Protein AF-A0A350BXR5-F1 (afdb_monomer_lite)

Radius of gyration: 38.05 Å; chains: 1; bounding box: 112×94×123 Å

Secondary structure (DSSP, 8-state):
------------------------------------------PPPSEEEEEEETT-TTEEEEEGGG--STTPBEEEEE----GGGEEEEEE-STT-EEEEETTT--EEEEGGG--STTEEEEEE-----GGGEEEEEE-SSTT-EEEEESSSS-EEEEGGG--STTEEEEEE----SGGG-EEEEE------------S-----PPSEEEEEEETT-TT-EEEEGGG--STTEEEEEE-SS--TTTEEEEEE-SSSEEEEEETTT-PEEEEGGG--STTEEEEEE---S-GGG-EEE-PPPTTS-B-EEESS-TTEEEEEGGG--STT-BEEEEE---SGGG-EEEEEEPPP----PPSEEEEEEESS-TTEEEE-GGG--STT-B-EEEE----GGG-EEEEE-STT-EEEEETTT--EEEEGGG--STTEEEEEE-----GGGEEEEEEETTEEEEEETTT--EEEEGGG--STTEEEEEE----SGGG-EEEEEE----PPP---EEEE-TTT--EEEE----S--TTT-SPPPHHHHHHHHHHHHH-S-HHHHHHHHHHHHHHHHHHHHHHHHTT----S-SSGGG----SSS-TT-TTSHHHHHHHHHHHT-GGGGHHHHHHHHHHHTTPPEEPSS-EEEE---STT---EEEE-TT-EE-GGG--S-----HHHHHHHHHH---PPP-----S-S-----TT--PPP-S---

Foldseek 3Di:
DDDDDDDDDDDDDDDDDDDDDDDDDDDDDDDPPPPPDPDPDPADAWAKWFKAFLLDLQWTWFFVVLDQDAFGFIAIAGDDVPLRRIWGWDDPPPQKIFTARRSNRWTFFFPPLDQDFPTFTHTHHDDVDQRRMWGWADAPPPQWTFTHGSSYQWTWFFPVSDPDGGTTIHTHHDPSDSRRTIHIFHPDDDDDDDDDDDDFDADPDDFAKWWKAFLLDNQWTWFQPPLDLDFQGAIAIAGDDDAQRRMWGWDDSRPQKIWTARWSNLWTFFFDVNDQDAQGTTHTHHDDPDQRRIWGWGDADPVQKIFTARSVDRQKTFFFVVSDNDHRGTTGIHGPPPDSRGIIHIGGDHRDWNLDDDFAKWWWAFLLDRQWTWFQAPLDLDAFRAIFIAGDPPAQRRMWGWADPDPSKTATARRSNRWTFFFVVLDQDWFRTTGTHHDPVDQRRIWHWTGTSQKTWTATRSHRFTWFFPVSDPDHRGGIHTHHDPPDSRRITGIDGDHHPPDDDFDFDFDADPVPRDTDTQTQDFDDDPLQRHGQDLLLQQLLVLCLPVNCPFQQSSLLVLLAVVVLLCVLLVCVVVVHDRLDHNDSSRPDDDPPDDDSPPPDSSVVSSNCSRVVVCPSSVSSSNSSVCNVVFHKDQAQAWDWFFADDDDPDTDTDIDGGRDTGTSNRHDDDADDHVVNVVVVVPPPDDDDDDDDPDDDDDDPPPRRYDDDDDDDDD

pLDDT: mean 74.44, std 23.89, range [22.97, 98.81]

Sequence (718 aa):
MRRKGAMNKKVISYLLSIVLSISCMLQAGAVSVFAAAGPVVSTLATGDYYIYSGVGSDKVLDIYGSAKTNGANVIINKYTASPSQIFHVTNLGNGSYSIKNKNSGLMLDVYAASVASGTNVWQYNSNNSNAQKWSILSSKRSGYYTIKSALSANVLDVYGASNVAGSNVWVYSSNNTSAQQWKFVKATASTSSTQATTTNKKATFATGYYMIQSKVSASRYMEVANESLANNANIQLGPTGQTASRIFYVINYGNGNYTIENALSGKRVVLAGDRTDNSTNIQQYSIKNSTAQKWYISTPRTDGYYTISSALDHKKVIDVAGGNSAVGTNIALYSLNRTNAQYWKFIKVSKPNVTSLKNGIYILRTCVTPTFVVSVPSKSTANSANVALYRNSGNNFQKWQITSVGNGYFKITNVGSQKVLHVKGGGKANGTNVMQYNWINSNAEKWKISGDRGVYTFTNAANGLVLDVAGGSAANNANIQMYTSNGTKAQKFRLEATTATVAAARTSTIVKDPATGKSFTVEKQYLTDPVVGRDVTEEDFLTAVLYTEAGDQGMSGMMMVGYVIENRLAEGIAAARSGNYIEYPGTLDIMIYETTQWEVARNGSLTNVLKDIVAGHADYLSNARSAAKKVLAKQSITLEAPATVYTGVGGGVSTTSTKNSGSVITASAFKYNSFMTPNAWNRFATDGRHYKFASGYGAGKNTFLYRGHVFFLDKEVW

Structure (mmCIF, N/CA/C/O backbone):
data_AF-A0A350BXR5-F1
#
_entry.id   AF-A0A350BXR5-F1
#
loop_
_atom_site.group_PDB
_atom_site.id
_atom_site.type_symbol
_atom_site.label_atom_id
_atom_site.label_alt_id
_atom_site.label_comp_id
_atom_site.label_asym_id
_atom_site.label_entity_id
_atom_site.label_seq_id
_atom_site.pdbx_PDB_ins_code
_atom_site.Cartn_x
_atom_site.Cartn_y
_atom_site.Cartn_z
_atom_site.occupancy
_atom_site.B_iso_or_equiv
_atom_site.auth_seq_id
_atom_site.auth_comp_id
_atom_site.auth_asym_id
_atom_site.auth_atom_id
_atom_site.pdbx_PDB_model_num
ATOM 1 N N . MET A 1 1 ? 22.441 -61.318 91.896 1.00 36.59 1 MET A N 1
ATOM 2 C CA . MET A 1 1 ? 23.079 -61.464 90.561 1.00 36.59 1 MET A CA 1
ATOM 3 C C . MET A 1 1 ? 22.236 -60.706 89.531 1.00 36.59 1 MET A C 1
ATOM 5 O O . MET A 1 1 ? 21.058 -60.528 89.782 1.00 36.59 1 MET A O 1
ATOM 9 N N . ARG A 1 2 ? 22.866 -60.008 88.571 1.00 38.81 2 ARG A N 1
ATOM 10 C CA . ARG A 1 2 ? 22.751 -60.171 87.093 1.00 38.81 2 ARG A CA 1
ATOM 11 C C . ARG A 1 2 ? 21.329 -60.180 86.474 1.00 38.81 2 ARG A C 1
ATOM 13 O O . ARG A 1 2 ? 20.524 -60.996 86.877 1.00 38.81 2 ARG A O 1
ATOM 20 N N . ARG A 1 3 ? 21.036 -59.410 85.406 1.00 42.00 3 ARG A N 1
ATOM 21 C CA . ARG A 1 3 ? 21.710 -58.205 84.842 1.00 42.00 3 ARG A CA 1
ATOM 22 C C . ARG A 1 3 ? 20.779 -57.482 83.831 1.00 42.00 3 ARG A C 1
ATOM 24 O O . ARG A 1 3 ? 20.239 -58.147 82.967 1.00 42.00 3 ARG A O 1
ATOM 31 N N . LYS A 1 4 ? 20.679 -56.146 83.971 1.00 45.06 4 LYS A N 1
ATOM 32 C CA . LYS A 1 4 ? 20.687 -55.033 82.970 1.00 45.06 4 LYS A CA 1
ATOM 33 C C . LYS A 1 4 ? 20.163 -55.279 81.530 1.00 45.06 4 LYS A C 1
ATOM 35 O O . LYS A 1 4 ? 20.528 -56.273 80.928 1.00 45.06 4 LYS A O 1
ATOM 40 N N . GLY A 1 5 ? 19.490 -54.330 80.858 1.00 41.00 5 GLY A N 1
ATOM 41 C CA . GLY A 1 5 ? 19.162 -52.913 81.163 1.00 41.00 5 GLY A CA 1
ATOM 42 C C . GLY A 1 5 ? 19.254 -52.028 79.888 1.00 41.00 5 GLY A C 1
ATOM 43 O O . GLY A 1 5 ? 19.753 -52.516 78.885 1.00 41.00 5 GLY A O 1
ATOM 44 N N . ALA A 1 6 ? 18.859 -50.745 79.837 1.00 43.34 6 ALA A N 1
ATOM 45 C CA . ALA A 1 6 ? 18.156 -49.875 80.797 1.00 43.34 6 ALA A CA 1
ATOM 46 C C . ALA A 1 6 ? 17.637 -48.568 80.115 1.00 43.34 6 ALA A C 1
ATOM 48 O O . ALA A 1 6 ? 18.220 -48.164 79.121 1.00 43.34 6 ALA A O 1
ATOM 49 N N . MET A 1 7 ? 16.605 -47.918 80.700 1.00 37.91 7 MET A N 1
ATOM 50 C CA . MET A 1 7 ? 16.419 -46.454 80.974 1.00 37.91 7 MET A CA 1
ATOM 51 C C . MET A 1 7 ? 16.918 -45.375 79.962 1.00 37.91 7 MET A C 1
ATOM 53 O O . MET A 1 7 ? 18.042 -45.459 79.498 1.00 37.91 7 MET A O 1
ATOM 57 N N . ASN A 1 8 ? 16.274 -44.214 79.706 1.00 44.38 8 ASN A N 1
ATOM 58 C CA . ASN A 1 8 ? 15.182 -43.411 80.335 1.00 44.38 8 ASN A CA 1
ATOM 59 C C . ASN A 1 8 ? 14.788 -42.240 79.344 1.00 44.38 8 ASN A C 1
ATOM 61 O O . ASN A 1 8 ? 15.281 -42.290 78.225 1.00 44.38 8 ASN A O 1
ATOM 65 N N . LYS A 1 9 ? 14.008 -41.143 79.552 1.00 41.06 9 LYS A N 1
ATOM 66 C CA . LYS A 1 9 ? 13.246 -40.463 80.651 1.00 41.06 9 LYS A CA 1
ATOM 67 C C . LYS A 1 9 ? 12.292 -39.377 80.032 1.00 41.06 9 LYS A C 1
ATOM 69 O O . LYS A 1 9 ? 12.816 -38.563 79.287 1.00 41.06 9 LYS A O 1
ATOM 74 N N . LYS A 1 10 ? 11.021 -39.239 80.489 1.00 42.91 10 LYS A N 1
ATOM 75 C CA . LYS A 1 10 ? 10.179 -37.981 80.571 1.00 42.91 10 LYS A CA 1
ATOM 76 C C . LYS A 1 10 ? 9.777 -37.213 79.254 1.00 42.91 10 LYS A C 1
ATOM 78 O O . LYS A 1 10 ? 10.501 -37.302 78.281 1.00 42.91 10 LYS A O 1
ATOM 83 N N . VAL A 1 11 ? 8.682 -36.415 79.123 1.00 37.59 11 VAL A N 1
ATOM 84 C CA . VAL A 1 11 ? 7.487 -36.080 79.967 1.00 37.59 11 VAL A CA 1
ATOM 85 C C . VAL A 1 11 ? 6.286 -35.485 79.151 1.00 37.59 11 VAL A C 1
ATOM 87 O O . VAL A 1 11 ? 6.500 -34.645 78.290 1.00 37.59 11 VAL A O 1
ATOM 90 N N . ILE A 1 12 ? 5.052 -35.919 79.482 1.00 41.28 12 ILE A N 1
ATOM 91 C CA . ILE A 1 12 ? 3.686 -35.287 79.476 1.00 41.28 12 ILE A CA 1
ATOM 92 C C . ILE A 1 12 ? 3.251 -34.247 78.397 1.00 41.28 12 ILE A C 1
ATOM 94 O O . ILE A 1 12 ? 3.770 -33.137 78.355 1.00 41.28 12 ILE A O 1
ATOM 98 N N . SER A 1 13 ? 2.128 -34.536 77.702 1.00 38.34 13 SER A N 1
ATOM 99 C CA . SER A 1 13 ? 1.102 -33.566 77.223 1.00 38.34 13 SER A CA 1
ATOM 100 C C . SER A 1 13 ? -0.278 -34.259 76.993 1.00 38.34 13 SER A C 1
ATOM 102 O O . SER A 1 13 ? -0.412 -35.412 77.404 1.00 38.34 13 SER A O 1
ATOM 104 N N . TYR A 1 14 ? -1.314 -33.588 76.441 1.00 32.91 14 TYR A N 1
ATOM 105 C CA . TYR A 1 14 ? -2.749 -33.928 76.663 1.00 32.91 14 TYR A CA 1
ATOM 106 C C . TYR A 1 14 ? -3.785 -33.560 75.545 1.00 32.91 14 TYR A C 1
ATOM 108 O O . TYR A 1 14 ? -3.529 -32.667 74.746 1.00 32.91 14 TYR A O 1
ATOM 116 N N . LEU A 1 15 ? -4.998 -34.167 75.629 1.00 31.14 15 LEU A N 1
ATOM 117 C CA . LEU A 1 15 ? -6.336 -33.832 75.026 1.00 31.14 15 LEU A CA 1
ATOM 118 C C . LEU A 1 15 ? -6.605 -34.042 73.496 1.00 31.14 15 LEU A C 1
ATOM 120 O O . LEU A 1 15 ? -5.702 -33.842 72.696 1.00 31.14 15 LEU A O 1
ATOM 124 N N . LEU A 1 16 ? -7.849 -34.232 72.975 1.00 29.39 16 LEU A N 1
ATOM 125 C CA . LEU A 1 16 ? -8.980 -35.203 73.192 1.00 29.39 16 LEU A CA 1
ATOM 126 C C . LEU A 1 16 ? -10.378 -34.621 72.763 1.00 29.39 16 LEU A C 1
ATOM 128 O O . LEU A 1 16 ? -10.725 -33.543 73.235 1.00 29.39 16 LEU A O 1
ATOM 132 N N . SER A 1 17 ? -11.202 -35.326 71.944 1.00 29.75 17 SER A N 1
ATOM 133 C CA . SER A 1 17 ? -12.713 -35.278 71.820 1.00 29.75 17 SER A CA 1
ATOM 134 C C . SER A 1 17 ? -13.219 -35.999 70.527 1.00 29.75 17 SER A C 1
ATOM 136 O O . SER A 1 17 ? -12.441 -36.056 69.580 1.00 29.75 17 SER A O 1
ATOM 138 N N . ILE A 1 18 ? -14.398 -36.646 70.321 1.00 31.78 18 ILE A N 1
ATOM 139 C CA . ILE A 1 18 ? -15.605 -37.116 71.087 1.00 31.78 18 ILE A CA 1
ATOM 140 C C . ILE A 1 18 ? -16.913 -36.253 70.991 1.00 31.78 18 ILE A C 1
ATOM 142 O O . ILE A 1 18 ? -16.796 -35.061 71.238 1.00 31.78 18 ILE A O 1
ATOM 146 N N . VAL A 1 19 ? -18.181 -36.733 70.789 1.00 30.72 19 VAL A N 1
ATOM 147 C CA . VAL A 1 19 ? -18.822 -37.867 70.016 1.00 30.72 19 VAL A CA 1
ATOM 148 C C . VAL A 1 19 ? -20.406 -37.813 70.033 1.00 30.72 19 VAL A C 1
ATOM 150 O O . VAL A 1 19 ? -20.942 -37.248 70.978 1.00 30.72 19 VAL A O 1
ATOM 153 N N . LEU A 1 20 ? -21.138 -38.476 69.087 1.00 29.28 20 LEU A N 1
ATOM 154 C CA . LEU A 1 20 ? -22.618 -38.833 69.064 1.00 29.28 20 LEU A CA 1
ATOM 155 C C . LEU A 1 20 ? -23.682 -37.664 69.074 1.00 29.28 20 LEU A C 1
ATOM 157 O O . LEU A 1 20 ? -23.286 -36.518 69.221 1.00 29.28 20 LEU A O 1
ATOM 161 N N . SER A 1 21 ? -25.035 -37.814 68.959 1.00 30.47 21 SER A N 1
ATOM 162 C CA . SER A 1 21 ? -25.959 -38.635 68.100 1.00 30.47 21 SER A CA 1
ATOM 163 C C . SER A 1 21 ? -27.489 -38.355 68.336 1.00 30.47 21 SER A C 1
ATOM 165 O O . SER A 1 21 ? -27.824 -37.850 69.397 1.00 30.47 21 SER A O 1
ATOM 167 N N . ILE A 1 22 ? -28.392 -38.856 67.452 1.00 30.94 22 ILE A N 1
ATOM 168 C CA . ILE A 1 22 ? -29.811 -39.313 67.696 1.00 30.94 22 ILE A CA 1
ATOM 169 C C . ILE A 1 22 ? -31.040 -38.322 67.697 1.00 30.94 22 ILE A C 1
ATOM 171 O O . ILE A 1 22 ? -31.114 -37.389 68.480 1.00 30.94 22 ILE A O 1
ATOM 175 N N . SER A 1 23 ? -32.055 -38.674 66.867 1.00 28.41 23 SER A N 1
ATOM 176 C CA . SER A 1 23 ? -33.553 -38.527 66.921 1.00 28.41 23 SER A CA 1
ATOM 177 C C . SER A 1 23 ? -34.401 -37.214 66.958 1.00 28.41 23 SER A C 1
ATOM 179 O O . SER A 1 23 ? -34.209 -36.327 67.772 1.00 28.41 23 SER A O 1
ATOM 181 N N . CYS A 1 24 ? -35.521 -37.297 66.198 1.00 23.89 24 CYS A N 1
ATOM 182 C CA . CYS A 1 24 ? -36.922 -36.819 66.409 1.00 23.89 24 CYS A CA 1
ATOM 183 C C . CYS A 1 24 ? -37.439 -35.353 66.239 1.00 23.89 24 CYS A C 1
ATOM 185 O O . CYS A 1 24 ? -37.063 -34.440 66.955 1.00 23.89 24 CYS A O 1
ATOM 187 N N . MET A 1 25 ? -38.513 -35.272 65.420 1.00 28.56 25 MET A N 1
ATOM 188 C CA . MET A 1 25 ? -39.780 -34.491 65.512 1.00 28.56 25 MET A CA 1
ATOM 189 C C . MET A 1 25 ? -39.909 -32.951 65.298 1.00 28.56 25 MET A C 1
ATOM 191 O O . MET A 1 25 ? -39.229 -32.128 65.888 1.00 28.56 25 MET A O 1
ATOM 195 N N . LEU A 1 26 ? -40.944 -32.638 64.491 1.00 28.59 26 LEU A N 1
ATOM 196 C CA . LEU A 1 26 ? -41.858 -31.472 64.407 1.00 28.59 26 LEU A CA 1
ATOM 197 C C . LEU A 1 26 ? -41.350 -30.004 64.323 1.00 28.59 26 LEU A C 1
ATOM 199 O O . LEU A 1 26 ? -41.170 -29.308 65.312 1.00 28.59 26 LEU A O 1
ATOM 203 N N . GLN A 1 27 ? -41.386 -29.490 63.083 1.00 31.27 27 GLN A N 1
ATOM 204 C CA . GLN A 1 27 ? -42.291 -28.409 62.627 1.00 31.27 27 GLN A CA 1
ATOM 205 C C . GLN A 1 27 ? -42.351 -27.057 63.384 1.00 31.27 27 GLN A C 1
ATOM 207 O O . GLN A 1 27 ? -43.153 -26.895 64.296 1.00 31.27 27 GLN A O 1
ATOM 212 N N . ALA A 1 28 ? -41.707 -26.021 62.818 1.00 31.20 28 ALA A N 1
ATOM 213 C CA . ALA A 1 28 ? -42.339 -24.739 62.430 1.00 31.20 28 ALA A CA 1
ATOM 214 C C . ALA A 1 28 ? -41.338 -23.807 61.703 1.00 31.20 28 ALA A C 1
ATOM 216 O O . ALA A 1 28 ? -40.141 -23.867 61.960 1.00 31.20 28 ALA A O 1
ATOM 217 N N . GLY A 1 29 ? -41.835 -22.905 60.843 1.00 29.95 29 GLY A N 1
ATOM 218 C CA . GLY A 1 29 ? -41.056 -21.792 60.270 1.00 29.95 29 GLY A CA 1
ATOM 219 C C . GLY A 1 29 ? -40.812 -21.880 58.759 1.00 29.95 29 GLY A C 1
ATOM 220 O O . GLY A 1 29 ? -39.942 -22.610 58.294 1.00 29.95 29 GLY A O 1
ATOM 221 N N . ALA A 1 30 ? -41.552 -21.086 57.981 1.00 37.75 30 ALA A N 1
ATOM 222 C CA . ALA A 1 30 ? -41.301 -20.923 56.552 1.00 37.75 30 ALA A CA 1
ATOM 223 C C . ALA A 1 30 ? -40.205 -19.871 56.315 1.00 37.75 30 ALA A C 1
ATOM 225 O O . ALA A 1 30 ? -40.388 -18.699 56.640 1.00 37.75 30 ALA A O 1
ATOM 226 N N . VAL A 1 31 ? -39.093 -20.274 55.697 1.00 28.53 31 VAL A N 1
ATOM 227 C CA . VAL A 1 31 ? -38.084 -19.356 55.149 1.00 28.53 31 VAL A CA 1
ATOM 228 C C . VAL A 1 31 ? -37.851 -19.717 53.689 1.00 28.53 31 VAL A C 1
ATOM 230 O O . VAL A 1 31 ? -37.461 -20.840 53.370 1.00 28.53 31 VAL A O 1
ATOM 233 N N . SER A 1 32 ? -38.084 -18.757 52.796 1.00 32.66 32 SER A N 1
ATOM 234 C CA . SER A 1 32 ? -37.858 -18.906 51.359 1.00 32.66 32 SER A CA 1
ATOM 235 C C . SER A 1 32 ? -36.360 -18.993 51.063 1.00 32.66 32 SER A C 1
ATOM 237 O O . SER A 1 32 ? -35.705 -17.979 50.820 1.00 32.66 32 SER A O 1
ATOM 239 N N . VAL A 1 33 ? -35.803 -20.207 51.086 1.00 28.39 33 VAL A N 1
ATOM 240 C CA . VAL A 1 33 ? -34.410 -20.445 50.694 1.00 28.39 33 VAL A CA 1
ATOM 241 C C . VAL A 1 33 ? -34.277 -20.202 49.193 1.00 28.39 33 VAL A C 1
ATOM 243 O O . VAL A 1 33 ? -34.532 -21.081 48.370 1.00 28.39 33 VAL A O 1
ATOM 246 N N . PHE A 1 34 ? -33.845 -18.994 48.832 1.00 31.69 34 PHE A N 1
ATOM 247 C CA . PHE A 1 34 ? -33.308 -18.715 47.508 1.00 31.69 34 PHE A CA 1
ATOM 248 C C . PHE A 1 34 ? -32.082 -19.606 47.298 1.00 31.69 34 PHE A C 1
ATOM 250 O O . PHE A 1 34 ? -30.992 -19.305 47.785 1.00 31.69 34 PHE A O 1
ATOM 257 N N . ALA A 1 35 ? -32.261 -20.712 46.575 1.00 30.23 35 ALA A N 1
ATOM 258 C CA . ALA A 1 35 ? -31.153 -21.534 46.119 1.00 30.23 35 ALA A CA 1
ATOM 259 C C . ALA A 1 35 ? -30.237 -20.657 45.256 1.00 30.23 35 ALA A C 1
ATOM 261 O O . ALA A 1 35 ? -30.602 -20.262 44.146 1.00 30.23 35 ALA A O 1
ATOM 262 N N . ALA A 1 36 ? -29.069 -20.302 45.794 1.00 27.98 36 ALA A N 1
ATOM 263 C CA . ALA A 1 36 ? -28.120 -19.439 45.114 1.00 27.98 36 ALA A CA 1
ATOM 264 C C . ALA A 1 36 ? -27.644 -20.131 43.833 1.00 27.98 36 ALA A C 1
ATOM 266 O O . ALA A 1 36 ? -26.860 -21.081 43.880 1.00 27.98 36 ALA A O 1
ATOM 267 N N . ALA A 1 37 ? -28.136 -19.663 42.684 1.00 30.75 37 ALA A N 1
ATOM 268 C CA . ALA A 1 37 ? -27.687 -20.145 41.391 1.00 30.75 37 ALA A CA 1
ATOM 269 C C . ALA A 1 37 ? -26.171 -19.930 41.292 1.00 30.75 37 ALA A C 1
ATOM 271 O O . ALA A 1 37 ? -25.692 -18.794 41.333 1.00 30.75 37 ALA A O 1
ATOM 272 N N . GLY A 1 38 ? -25.420 -21.032 41.196 1.00 30.67 38 GLY A N 1
ATOM 273 C CA . GLY A 1 38 ? -23.968 -20.989 41.051 1.00 30.67 38 GLY A CA 1
ATOM 274 C C . GLY A 1 38 ? -23.557 -20.130 39.849 1.00 30.67 38 GLY A C 1
ATOM 275 O O . GLY A 1 38 ? -24.343 -19.983 38.907 1.00 30.67 38 GLY A O 1
ATOM 276 N N . PRO A 1 39 ? -22.345 -19.544 39.858 1.00 30.94 39 PRO A N 1
ATOM 277 C CA . PRO A 1 39 ? -21.925 -18.585 38.843 1.00 30.94 39 PRO A CA 1
ATOM 278 C C . PRO A 1 39 ? -22.084 -19.179 37.442 1.00 30.94 39 PRO A C 1
ATOM 280 O O . PRO A 1 39 ? -21.407 -20.144 37.086 1.00 30.94 39 PRO A O 1
ATOM 283 N N . VAL A 1 40 ? -22.996 -18.599 36.655 1.00 32.97 40 VAL A N 1
ATOM 284 C CA . VAL A 1 40 ? -23.344 -19.085 35.315 1.00 32.97 40 VAL A CA 1
ATOM 285 C C . VAL A 1 40 ? -22.144 -18.889 34.394 1.00 32.97 40 VAL A C 1
ATOM 287 O O . VAL A 1 40 ? -21.938 -17.819 33.819 1.00 32.97 40 VAL A O 1
ATOM 290 N N . VAL A 1 41 ? -21.326 -19.936 34.272 1.00 37.41 41 VAL A N 1
ATOM 291 C CA . VAL A 1 41 ? -20.177 -19.966 33.368 1.00 37.41 41 VAL A CA 1
ATOM 292 C C . VAL A 1 41 ? -20.695 -19.770 31.947 1.00 37.41 41 VAL A C 1
ATOM 294 O O . VAL A 1 41 ? -21.462 -20.586 31.436 1.00 37.41 41 VAL A O 1
ATOM 297 N N . SER A 1 42 ? -20.277 -18.680 31.307 1.00 48.12 42 SER A N 1
ATOM 298 C CA . SER A 1 42 ? -20.683 -18.313 29.952 1.00 48.12 42 SER A CA 1
ATOM 299 C C . SER A 1 42 ? -20.049 -19.248 28.918 1.00 48.12 42 SER A C 1
ATOM 301 O O . SER A 1 42 ? -19.021 -18.952 28.309 1.00 48.12 42 SER A O 1
ATOM 303 N N . THR A 1 43 ? -20.670 -20.413 28.740 1.00 70.38 43 THR A N 1
ATOM 304 C CA . THR A 1 43 ? -20.263 -21.418 27.757 1.00 70.38 43 THR A CA 1
ATOM 305 C C . THR A 1 43 ? -20.310 -20.859 26.336 1.00 70.38 43 THR A C 1
ATOM 307 O O . THR A 1 43 ? -21.145 -20.019 25.986 1.00 70.38 43 THR A O 1
ATOM 310 N N . LEU A 1 44 ? -19.403 -21.336 25.482 1.00 84.56 44 LEU A N 1
ATOM 311 C CA . LEU A 1 44 ? -19.463 -21.024 24.063 1.00 84.56 44 LEU A CA 1
ATOM 312 C C . LEU A 1 44 ? -20.672 -21.756 23.456 1.00 84.56 44 LEU A C 1
ATOM 314 O O . LEU A 1 44 ? -20.906 -22.940 23.713 1.00 84.56 44 LEU A O 1
ATOM 318 N N . ALA A 1 45 ? -21.460 -21.044 22.655 1.00 85.62 45 ALA A N 1
ATOM 319 C CA . ALA A 1 45 ? -22.591 -21.637 21.953 1.00 85.62 45 ALA A CA 1
ATOM 320 C C . ALA A 1 45 ? -22.118 -22.565 20.821 1.00 85.62 45 ALA A C 1
ATOM 322 O O . ALA A 1 45 ? -21.105 -22.297 20.176 1.00 85.62 45 ALA A O 1
ATOM 323 N N . THR A 1 46 ? -22.900 -23.602 20.517 1.00 87.38 46 THR A N 1
ATOM 324 C CA . THR A 1 46 ? -22.724 -24.391 19.288 1.00 87.38 46 THR A CA 1
ATOM 325 C C . THR A 1 46 ? -22.887 -23.504 18.043 1.00 87.38 46 THR A C 1
ATOM 327 O O . THR A 1 46 ? -23.717 -22.586 18.018 1.00 87.38 46 THR A O 1
ATOM 330 N N . GLY A 1 47 ? -22.100 -23.764 16.996 1.00 89.31 47 GLY A N 1
ATOM 331 C CA . GLY A 1 47 ? -22.223 -23.089 15.701 1.00 89.31 47 GLY A CA 1
ATOM 332 C C . GLY A 1 47 ? -20.951 -23.117 14.856 1.00 89.31 47 GLY A C 1
ATOM 333 O O . GLY A 1 47 ? -19.941 -23.694 15.244 1.00 89.31 47 GLY A O 1
ATOM 334 N N . ASP A 1 48 ? -20.994 -22.461 13.697 1.00 92.31 48 ASP A N 1
ATOM 335 C CA . ASP A 1 48 ? -19.829 -22.284 12.824 1.00 92.31 48 ASP A CA 1
ATOM 336 C C . ASP A 1 48 ? -19.002 -21.059 13.252 1.00 92.31 48 ASP A C 1
ATOM 338 O O . ASP A 1 48 ? -19.553 -19.985 13.517 1.00 92.31 48 ASP A O 1
ATOM 342 N N . TYR A 1 49 ? -17.675 -21.201 13.285 1.00 93.19 49 TYR A N 1
ATOM 343 C CA . TYR A 1 49 ? -16.734 -20.184 13.753 1.00 93.19 49 TYR A CA 1
ATOM 344 C C . TYR A 1 49 ? -15.462 -20.111 12.900 1.00 93.19 49 TYR A C 1
ATOM 346 O O . TYR A 1 49 ? -14.894 -21.130 12.514 1.00 93.19 49 TYR A O 1
ATOM 354 N N . TYR A 1 50 ? -14.950 -18.895 12.714 1.00 93.62 50 TYR A N 1
ATOM 355 C CA . TYR A 1 50 ? -13.528 -18.652 12.481 1.00 93.62 50 TYR A CA 1
ATOM 356 C C . TYR A 1 50 ? -12.815 -18.591 13.836 1.00 93.62 50 TYR A C 1
ATOM 358 O O . TYR A 1 50 ? -13.258 -17.876 14.743 1.00 93.62 50 TYR A O 1
ATOM 366 N N . ILE A 1 51 ? -11.708 -19.319 13.982 1.00 96.94 51 ILE A N 1
ATOM 367 C CA . ILE A 1 51 ? -10.935 -19.388 15.229 1.00 96.94 51 ILE A CA 1
ATOM 368 C C . ILE A 1 51 ? -9.650 -18.570 15.038 1.00 96.94 51 ILE A C 1
ATOM 370 O O . ILE A 1 51 ? -8.659 -19.063 14.509 1.00 96.94 51 ILE A O 1
ATOM 374 N N . TYR A 1 52 ? -9.679 -17.288 15.412 1.00 95.44 52 TYR A N 1
ATOM 375 C CA . TYR A 1 52 ? -8.535 -16.377 15.274 1.00 95.44 52 TYR A CA 1
ATOM 376 C C . TYR A 1 52 ? -7.448 -16.668 16.311 1.00 95.44 52 TYR A C 1
ATOM 378 O O . TYR A 1 52 ? -7.762 -16.942 17.469 1.00 95.44 52 TYR A O 1
ATOM 386 N N . SER A 1 53 ? -6.179 -16.537 15.923 1.00 92.25 53 SER A N 1
ATOM 387 C CA . SER A 1 53 ? -5.039 -16.735 16.826 1.00 92.25 53 SER A CA 1
ATOM 388 C C . SER A 1 53 ? -4.583 -15.435 17.500 1.00 92.25 53 SER A C 1
ATOM 390 O O . SER A 1 53 ? -4.630 -14.348 16.920 1.00 92.25 53 SER A O 1
ATOM 392 N N . GLY A 1 54 ? -4.110 -15.535 18.742 1.00 84.25 54 GLY A N 1
ATOM 393 C CA . GLY A 1 54 ? -3.701 -14.406 19.572 1.00 84.25 54 GLY A CA 1
ATOM 394 C C . GLY A 1 54 ? -2.394 -13.735 19.149 1.00 84.25 54 GLY A C 1
ATOM 395 O O . GLY A 1 54 ? -2.188 -12.579 19.537 1.00 84.25 54 GLY A O 1
ATOM 396 N N . VAL A 1 55 ? -1.556 -14.415 18.353 1.00 74.38 55 VAL A N 1
ATOM 397 C CA . VAL A 1 55 ? -0.261 -13.922 17.832 1.00 74.38 55 VAL A CA 1
ATOM 398 C C . VAL A 1 55 ? -0.396 -12.967 16.641 1.00 74.38 55 VAL A C 1
ATOM 400 O O . VAL A 1 55 ? 0.513 -12.184 16.373 1.00 74.38 55 VAL A O 1
ATOM 403 N N . GLY A 1 56 ? -1.529 -12.990 15.930 1.00 72.94 56 GLY A N 1
ATOM 404 C CA . GLY A 1 56 ? -1.720 -12.202 14.713 1.00 72.94 56 GLY A CA 1
ATOM 405 C C . GLY A 1 56 ? -3.190 -11.962 14.396 1.00 72.94 56 GLY A C 1
ATOM 406 O O . GLY A 1 56 ? -3.932 -12.888 14.096 1.00 72.94 56 GLY A O 1
ATOM 407 N N . SER A 1 57 ? -3.618 -10.697 14.403 1.00 71.50 57 SER A N 1
ATOM 408 C CA . SER A 1 57 ? -5.029 -10.312 14.217 1.00 71.50 57 SER A CA 1
ATOM 409 C C . SER A 1 57 ? -5.595 -10.555 12.809 1.00 71.50 57 SER A C 1
ATOM 411 O O . SER A 1 57 ? -6.782 -10.332 12.588 1.00 71.50 57 SER A O 1
ATOM 413 N N . ASP A 1 58 ? -4.762 -10.965 11.851 1.00 79.25 58 ASP A N 1
ATOM 414 C CA . ASP A 1 58 ? -5.158 -11.427 10.517 1.00 79.25 58 ASP A CA 1
ATOM 415 C C . ASP A 1 58 ? -5.073 -12.957 10.360 1.00 79.25 58 ASP A C 1
ATOM 417 O O . ASP A 1 58 ? -5.333 -13.453 9.264 1.00 79.25 58 ASP A O 1
ATOM 421 N N . LYS A 1 59 ? -4.702 -13.696 11.418 1.00 88.06 59 LYS A N 1
ATOM 422 C CA . LYS A 1 59 ? -4.486 -15.147 11.392 1.00 88.06 59 LYS A CA 1
ATOM 423 C C . LYS A 1 59 ? -5.649 -15.919 12.010 1.00 88.06 59 LYS A C 1
ATOM 425 O O . LYS A 1 59 ? -6.122 -15.586 13.097 1.00 88.06 59 LYS A O 1
ATOM 430 N N . VAL A 1 60 ? -6.055 -16.986 11.335 1.00 96.50 60 VAL A N 1
ATOM 431 C CA . VAL A 1 60 ? -7.064 -17.959 11.774 1.00 96.50 60 VAL A CA 1
ATOM 432 C C . VAL A 1 60 ? -6.506 -19.371 11.689 1.00 96.50 60 VAL A C 1
ATOM 434 O O . VAL A 1 60 ? -5.586 -19.624 10.913 1.00 96.50 60 VAL A O 1
ATOM 437 N N . LEU A 1 61 ? -7.082 -20.277 12.474 1.00 97.81 61 LEU A N 1
ATOM 438 C CA . LEU A 1 61 ? -6.936 -21.716 12.293 1.00 97.81 61 LEU A CA 1
ATOM 439 C C . LEU A 1 61 ? -7.356 -22.098 10.862 1.00 97.81 61 LEU A C 1
ATOM 441 O O . LEU A 1 61 ? -8.356 -21.587 10.352 1.00 97.81 61 LEU A O 1
ATOM 445 N N . ASP A 1 62 ? -6.588 -22.964 10.212 1.00 98.38 62 ASP A N 1
ATOM 446 C CA . ASP A 1 62 ? -6.798 -23.396 8.829 1.00 98.38 62 ASP A CA 1
ATOM 447 C C . ASP A 1 62 ? -6.270 -24.826 8.641 1.00 98.38 62 ASP A C 1
ATOM 449 O O . ASP A 1 62 ? -5.382 -25.274 9.371 1.00 98.38 62 ASP A O 1
ATOM 453 N N . ILE A 1 63 ? -6.795 -25.537 7.646 1.00 97.62 63 ILE A N 1
ATOM 454 C CA . ILE A 1 63 ? -6.280 -26.847 7.233 1.00 97.62 63 ILE A CA 1
ATOM 455 C C . ILE A 1 63 ? -5.265 -26.635 6.115 1.00 97.62 63 ILE A C 1
ATOM 457 O O . ILE A 1 63 ? -5.574 -26.005 5.097 1.00 97.62 63 ILE A O 1
ATOM 461 N N . TYR A 1 64 ? -4.056 -27.175 6.278 1.00 89.19 64 TYR A N 1
ATOM 462 C CA . TYR A 1 64 ? -2.988 -27.027 5.295 1.00 89.19 64 TYR A CA 1
ATOM 463 C C . TYR A 1 64 ? -3.445 -27.493 3.900 1.00 89.19 64 TYR A C 1
ATOM 465 O O . TYR A 1 64 ? -4.053 -28.553 3.737 1.00 89.19 64 TYR A O 1
ATOM 473 N N . GLY A 1 65 ? -3.204 -26.656 2.887 1.00 82.44 65 GLY A N 1
ATOM 474 C CA . GLY A 1 65 ? -3.621 -26.907 1.502 1.00 82.44 65 GLY A CA 1
ATOM 475 C C . GLY A 1 65 ? -5.138 -26.995 1.267 1.00 82.44 65 GLY A C 1
ATOM 476 O O . GLY A 1 65 ? -5.541 -27.399 0.183 1.00 82.44 65 GLY A O 1
ATOM 477 N N . SER A 1 66 ? -5.991 -26.654 2.248 1.00 91.44 66 SER A N 1
ATOM 478 C CA . SER A 1 66 ? -7.440 -26.948 2.218 1.00 91.44 66 SER A CA 1
ATOM 479 C C . SER A 1 66 ? -7.769 -28.438 2.006 1.00 91.44 66 SER A C 1
ATOM 481 O O . SER A 1 66 ? -8.828 -28.775 1.469 1.00 91.44 66 SER A O 1
ATOM 483 N N . ALA A 1 67 ? -6.872 -29.339 2.420 1.00 81.38 67 ALA A N 1
ATOM 484 C CA . ALA A 1 67 ? -7.012 -30.775 2.206 1.00 81.38 67 ALA A CA 1
ATOM 485 C C . ALA A 1 67 ? -8.232 -31.379 2.931 1.00 81.38 67 ALA A C 1
ATOM 487 O O . ALA A 1 67 ? -8.699 -30.873 3.955 1.00 81.38 67 ALA A O 1
ATOM 488 N N . LYS A 1 68 ? -8.745 -32.500 2.406 1.00 96.69 68 LYS A N 1
ATOM 489 C CA . LYS A 1 68 ? -9.915 -33.221 2.952 1.00 96.69 68 LYS A CA 1
ATOM 490 C C . LYS A 1 68 ? -9.595 -34.616 3.500 1.00 96.69 68 LYS A C 1
ATOM 492 O O . LYS A 1 68 ? -10.503 -35.352 3.860 1.00 96.69 68 LYS A O 1
ATOM 497 N N . THR A 1 69 ? -8.318 -34.977 3.550 1.00 93.31 69 THR A N 1
ATOM 498 C CA . THR A 1 69 ? -7.827 -36.275 4.021 1.00 93.31 69 THR A CA 1
ATOM 499 C C . THR A 1 69 ? -7.549 -36.276 5.524 1.00 93.31 69 THR A C 1
ATOM 501 O O . THR A 1 69 ? -7.245 -35.234 6.116 1.00 93.31 69 THR A O 1
ATOM 504 N N . ASN A 1 70 ? -7.603 -37.471 6.122 1.00 92.62 70 ASN A N 1
ATOM 505 C CA . ASN A 1 70 ? -7.052 -37.727 7.451 1.00 92.62 70 ASN A CA 1
ATOM 506 C C . ASN A 1 70 ? -5.573 -37.338 7.505 1.00 92.62 70 ASN A C 1
ATOM 508 O O . ASN A 1 70 ? -4.831 -37.519 6.541 1.00 92.62 70 ASN A O 1
ATOM 512 N N . GLY A 1 71 ? -5.158 -36.818 8.653 1.00 80.88 71 GLY A N 1
ATOM 513 C CA . GLY A 1 71 ? -3.784 -36.437 8.942 1.00 80.88 71 GLY A CA 1
ATOM 514 C C . GLY A 1 71 ? -3.294 -35.162 8.259 1.00 80.88 71 GLY A C 1
ATOM 515 O O . GLY A 1 71 ? -2.143 -34.778 8.458 1.00 80.88 71 GLY A O 1
ATOM 516 N N . ALA A 1 72 ? -4.145 -34.462 7.499 1.00 88.00 72 ALA A N 1
ATOM 517 C CA . ALA A 1 72 ? -3.791 -33.142 6.994 1.00 88.00 72 ALA A CA 1
ATOM 518 C C . ALA A 1 72 ? -3.568 -32.163 8.158 1.00 88.00 72 ALA A C 1
ATOM 520 O O . ALA A 1 72 ? -4.362 -32.092 9.102 1.00 88.00 72 ALA A O 1
ATOM 521 N N . ASN A 1 73 ? -2.465 -31.423 8.081 1.00 93.50 73 ASN A N 1
ATOM 522 C CA . ASN A 1 73 ? -1.963 -30.646 9.203 1.00 93.50 73 ASN A CA 1
ATOM 523 C C . ASN A 1 73 ? -2.819 -29.406 9.506 1.00 93.50 73 ASN A C 1
ATOM 525 O O . ASN A 1 73 ? -3.335 -28.763 8.585 1.00 93.50 73 ASN A O 1
ATOM 529 N N . VAL A 1 74 ? -2.919 -29.033 10.783 1.00 98.31 74 VAL A N 1
ATOM 530 C CA . VAL A 1 74 ? -3.598 -27.804 11.209 1.00 98.31 74 VAL A CA 1
ATOM 531 C C . VAL A 1 74 ? -2.558 -26.709 11.419 1.00 98.31 74 VAL A C 1
ATOM 533 O O . VAL A 1 74 ? -1.529 -26.896 12.063 1.00 98.31 74 VAL A O 1
ATOM 536 N N . ILE A 1 75 ? -2.830 -25.541 10.850 1.00 98.31 75 ILE A N 1
ATOM 537 C CA . ILE A 1 75 ? -1.924 -24.392 10.846 1.00 98.31 75 ILE A CA 1
ATOM 538 C C . ILE A 1 75 ? -2.668 -23.126 11.268 1.00 98.31 75 ILE A C 1
ATOM 540 O O . ILE A 1 75 ? -3.900 -23.080 11.272 1.00 98.31 75 ILE A O 1
ATOM 544 N N . ILE A 1 76 ? -1.921 -22.057 11.539 1.00 96.62 76 ILE A N 1
ATOM 545 C CA . ILE A 1 76 ? -2.463 -20.705 11.402 1.00 96.62 76 ILE A CA 1
ATOM 546 C C . ILE A 1 76 ? -2.166 -20.145 10.009 1.00 96.62 76 ILE A C 1
ATOM 548 O O . ILE A 1 76 ? -1.031 -20.151 9.530 1.00 96.62 76 ILE A O 1
ATOM 552 N N . ASN A 1 77 ? -3.185 -19.603 9.354 1.00 92.81 77 ASN A N 1
ATOM 553 C CA . ASN A 1 77 ? -3.072 -18.984 8.039 1.00 92.81 77 ASN A CA 1
ATOM 554 C C . ASN A 1 77 ? -3.737 -17.607 8.030 1.00 92.81 77 ASN A C 1
ATOM 556 O O . ASN A 1 77 ? -4.510 -17.260 8.922 1.00 92.81 77 ASN A O 1
ATOM 560 N N . LYS A 1 78 ? -3.442 -16.796 7.015 1.00 90.56 78 LYS A N 1
ATOM 561 C CA . LYS A 1 78 ? -4.130 -15.523 6.812 1.00 90.56 78 LYS A CA 1
ATOM 562 C C . LYS A 1 78 ? -5.616 -15.763 6.531 1.00 90.56 78 LYS A C 1
ATOM 564 O O . LYS A 1 78 ? -5.962 -16.615 5.716 1.00 90.56 78 LYS A O 1
ATOM 569 N N . TYR A 1 79 ? -6.484 -14.968 7.149 1.00 85.81 79 TYR A N 1
ATOM 570 C CA . TYR A 1 79 ? -7.921 -14.993 6.890 1.00 85.81 79 TYR A CA 1
ATOM 571 C C . TYR A 1 79 ? -8.235 -14.717 5.409 1.00 85.81 79 TYR A C 1
ATOM 573 O O . TYR A 1 79 ? -7.866 -13.672 4.864 1.00 85.81 79 TYR A O 1
ATOM 581 N N . THR A 1 80 ? -8.941 -15.656 4.781 1.00 80.12 80 THR A N 1
ATOM 582 C CA . THR A 1 80 ? -9.393 -15.624 3.379 1.00 80.12 80 THR A CA 1
ATOM 583 C C . THR A 1 80 ? -10.902 -15.828 3.223 1.00 80.12 80 THR A C 1
ATOM 585 O O . THR A 1 80 ? -11.409 -15.649 2.121 1.00 80.12 80 THR A O 1
ATOM 588 N N . ALA A 1 81 ? -11.610 -16.190 4.301 1.00 79.69 81 ALA A N 1
ATOM 589 C CA . ALA A 1 81 ? -12.973 -16.735 4.270 1.00 79.69 81 ALA A CA 1
ATOM 590 C C . ALA A 1 81 ? -13.114 -18.065 3.489 1.00 79.69 81 ALA A C 1
ATOM 592 O O . ALA A 1 81 ? -14.216 -18.433 3.083 1.00 79.69 81 ALA A O 1
ATOM 593 N N . SER A 1 82 ? -12.013 -18.806 3.298 1.00 84.56 82 SER A N 1
ATOM 594 C CA . SER A 1 82 ? -12.056 -20.182 2.786 1.00 84.56 82 SER A CA 1
ATOM 595 C C . SER A 1 82 ? -12.899 -21.084 3.702 1.00 84.56 82 SER A C 1
ATOM 597 O O . SER A 1 82 ? -12.759 -20.990 4.926 1.00 84.56 82 SER A O 1
ATOM 599 N N . PRO A 1 83 ? -13.690 -22.034 3.163 1.00 89.56 83 PRO A N 1
ATOM 600 C CA . PRO A 1 83 ? -14.334 -23.082 3.957 1.00 89.56 83 PRO A CA 1
ATOM 601 C C . PRO A 1 83 ? -13.362 -23.889 4.836 1.00 89.56 83 PRO A C 1
ATOM 603 O O . PRO A 1 83 ? -13.776 -24.411 5.868 1.00 89.56 83 PRO A O 1
ATOM 606 N N . SER A 1 84 ? -12.074 -23.971 4.468 1.00 93.19 84 SER A N 1
ATOM 607 C CA . SER A 1 84 ? -11.023 -24.618 5.275 1.00 93.19 84 SER A CA 1
ATOM 608 C C . SER A 1 84 ? -10.716 -23.886 6.588 1.00 93.19 84 SER A C 1
ATOM 610 O O . SER A 1 84 ? -10.155 -24.487 7.498 1.00 93.19 84 SER A O 1
ATOM 612 N N . GLN A 1 85 ? -11.126 -22.621 6.711 1.00 97.88 85 GLN A N 1
ATOM 613 C CA . GLN A 1 85 ? -10.937 -21.771 7.892 1.00 97.88 85 GLN A CA 1
ATOM 614 C C . GLN A 1 85 ? -12.183 -21.718 8.794 1.00 97.88 85 GLN A C 1
ATOM 616 O O . GLN A 1 85 ? -12.163 -21.061 9.837 1.00 97.88 85 GLN A O 1
ATOM 621 N N . ILE A 1 86 ? -13.274 -22.387 8.400 1.00 95.69 86 ILE A N 1
ATOM 622 C CA . ILE A 1 86 ? -14.530 -22.431 9.155 1.00 95.69 86 ILE A CA 1
ATOM 623 C C . ILE A 1 86 ? -14.617 -23.757 9.913 1.00 95.69 86 ILE A C 1
ATOM 625 O O . ILE A 1 86 ? -14.560 -24.836 9.322 1.00 95.69 86 ILE A O 1
ATOM 629 N N . PHE A 1 87 ? -14.820 -23.675 11.225 1.00 97.88 87 PHE A N 1
ATOM 630 C CA . PHE A 1 87 ? -14.948 -24.826 12.109 1.00 97.88 87 PHE A CA 1
ATOM 631 C C . PHE A 1 87 ? -16.301 -24.799 12.823 1.00 97.88 87 PHE A C 1
ATOM 633 O O . PHE A 1 87 ? -16.652 -23.822 13.483 1.00 97.88 87 PHE A O 1
ATOM 640 N N . HIS A 1 88 ? -17.061 -25.883 12.701 1.00 97.19 88 HIS A N 1
ATOM 641 C CA . HIS A 1 88 ? -18.242 -26.142 13.511 1.00 97.19 88 HIS A CA 1
ATOM 642 C C . HIS A 1 88 ? -17.800 -26.551 14.915 1.00 97.19 88 HIS A C 1
ATOM 644 O O . HIS A 1 88 ? -17.213 -27.619 15.098 1.00 97.19 88 HIS A O 1
ATOM 650 N N . VAL A 1 89 ? -18.068 -25.700 15.896 1.00 97.31 89 VAL A N 1
ATOM 651 C CA . VAL A 1 89 ? -17.836 -25.991 17.309 1.00 97.31 89 VAL A CA 1
ATOM 652 C C . VAL A 1 89 ? -19.139 -26.524 17.887 1.00 97.31 89 VAL A C 1
ATOM 654 O O . VAL A 1 89 ? -20.152 -25.826 17.860 1.00 97.31 89 VAL A O 1
ATOM 657 N N . THR A 1 90 ? -19.113 -27.745 18.412 1.00 93.50 90 THR A N 1
ATOM 658 C CA . THR A 1 90 ? -20.261 -28.375 19.075 1.00 93.50 90 THR A CA 1
ATOM 659 C C . THR A 1 90 ? -20.015 -28.366 20.572 1.00 93.50 90 THR A C 1
ATOM 661 O O . THR A 1 90 ? -19.042 -28.960 21.024 1.00 93.50 90 THR A O 1
ATOM 664 N N . ASN A 1 91 ? -20.879 -27.714 21.347 1.00 88.88 91 ASN A N 1
ATOM 665 C CA . ASN A 1 91 ? -20.912 -27.878 22.798 1.00 88.88 91 ASN A CA 1
ATOM 666 C C . ASN A 1 91 ? -21.544 -29.244 23.114 1.00 88.88 91 ASN A C 1
ATOM 668 O O . ASN A 1 91 ? -22.650 -29.528 22.656 1.00 88.88 91 ASN A O 1
ATOM 672 N N . LEU A 1 92 ? -20.819 -30.093 23.844 1.00 85.69 92 LEU A N 1
ATOM 673 C CA . LEU A 1 92 ? -21.203 -31.470 24.179 1.00 85.69 92 LEU A CA 1
ATOM 674 C C . LEU A 1 92 ? -21.814 -31.584 25.590 1.00 85.69 92 LEU A C 1
ATOM 676 O O . LEU A 1 92 ? -22.048 -32.690 26.071 1.00 85.69 92 LEU A O 1
ATOM 680 N N . GLY A 1 93 ? -22.041 -30.454 26.266 1.00 76.69 93 GLY A N 1
ATOM 681 C CA . GLY A 1 93 ? -22.367 -30.402 27.689 1.00 76.69 93 GLY A CA 1
ATOM 682 C C . GLY A 1 93 ? -21.121 -30.417 28.582 1.00 76.69 93 GLY A C 1
ATOM 683 O O . GLY A 1 93 ? -19.998 -30.644 28.129 1.00 76.69 93 GLY A O 1
ATOM 684 N N . ASN A 1 94 ? -21.315 -30.125 29.872 1.00 78.06 94 ASN A N 1
ATOM 685 C CA . ASN A 1 94 ? -20.304 -30.223 30.940 1.00 78.06 94 ASN A CA 1
ATOM 686 C C . ASN A 1 94 ? -18.943 -29.546 30.642 1.00 78.06 94 ASN A C 1
ATOM 688 O O . ASN A 1 94 ? -17.903 -29.975 31.134 1.00 78.06 94 ASN A O 1
ATOM 692 N N . GLY A 1 95 ? -18.932 -28.481 29.828 1.00 77.69 95 GLY A N 1
ATOM 693 C CA . GLY A 1 95 ? -17.711 -27.757 29.445 1.00 77.69 95 GLY A CA 1
ATOM 694 C C . GLY A 1 95 ? -16.825 -28.469 28.409 1.00 77.69 95 GLY A C 1
ATOM 695 O O . GLY A 1 95 ? -15.684 -28.048 28.199 1.00 77.69 95 GLY A O 1
ATOM 696 N N . SER A 1 96 ? -17.331 -29.525 27.765 1.00 88.00 96 SER A N 1
ATOM 697 C CA . SER A 1 96 ? -16.664 -30.262 26.689 1.00 88.00 96 SER A CA 1
ATOM 698 C C . SER A 1 96 ? -17.182 -29.839 25.311 1.00 88.00 96 SER A C 1
ATOM 700 O O . SER A 1 96 ? -18.355 -29.502 25.145 1.00 88.00 96 SER A O 1
ATOM 702 N N . TYR A 1 97 ? -16.303 -29.859 24.312 1.00 96.56 97 TYR A N 1
ATOM 703 C CA . TYR A 1 97 ? -16.580 -29.428 22.946 1.00 96.56 97 TYR A CA 1
ATOM 704 C C . TYR A 1 97 ? -15.903 -30.344 21.923 1.00 96.56 97 TYR A C 1
ATOM 706 O O . TYR A 1 97 ? -14.780 -30.799 22.147 1.00 96.56 97 TYR A O 1
ATOM 714 N N . SER A 1 98 ? -16.533 -30.534 20.763 1.00 96.00 98 SER A N 1
ATOM 715 C CA . SER A 1 98 ? -15.861 -31.004 19.543 1.00 96.00 98 SER A CA 1
ATOM 716 C C . SER A 1 98 ? -15.700 -29.851 18.551 1.00 96.00 98 SER A C 1
ATOM 718 O O . SER A 1 98 ? -16.500 -28.912 18.536 1.00 96.00 98 SER A O 1
ATOM 720 N N . ILE A 1 99 ? -14.655 -29.901 17.725 1.00 98.50 99 ILE A N 1
ATOM 721 C CA . ILE A 1 99 ? -14.341 -28.862 16.737 1.00 98.50 99 ILE A CA 1
ATOM 722 C C . ILE A 1 99 ? -14.142 -29.557 15.386 1.00 98.50 99 ILE A C 1
ATOM 724 O O . ILE A 1 99 ? -13.206 -30.330 15.228 1.00 98.50 99 ILE A O 1
ATOM 728 N N . LYS A 1 100 ? -15.031 -29.308 14.421 1.00 98.31 100 LYS A N 1
ATOM 729 C CA . LYS A 1 100 ? -15.094 -30.002 13.122 1.00 98.31 100 LYS A CA 1
ATOM 730 C C . LYS A 1 100 ? -14.888 -29.030 11.968 1.00 98.31 100 LYS A C 1
ATOM 732 O O . LYS A 1 100 ? -15.613 -28.045 11.872 1.00 98.31 100 LYS A O 1
ATOM 737 N N . ASN A 1 101 ? -13.960 -29.292 11.058 1.00 98.19 101 ASN A N 1
ATOM 738 C CA . ASN A 1 101 ? -13.751 -28.426 9.900 1.00 98.19 101 ASN A CA 1
ATOM 739 C C . ASN A 1 101 ? -14.909 -28.532 8.885 1.00 98.19 101 ASN A C 1
ATOM 741 O O . ASN A 1 101 ? -15.378 -29.628 8.580 1.00 98.19 101 ASN A O 1
ATOM 745 N N . LYS A 1 102 ? -15.376 -27.402 8.336 1.00 94.38 102 LYS A N 1
ATOM 746 C CA . LYS A 1 102 ? -16.525 -27.366 7.408 1.00 94.38 102 LYS A CA 1
ATOM 747 C C . LYS A 1 102 ? -16.190 -27.762 5.969 1.00 94.38 102 LYS A C 1
ATOM 749 O O . LYS A 1 102 ? -17.108 -28.117 5.237 1.00 94.38 102 LYS A O 1
ATOM 754 N N . ASN A 1 103 ? -14.925 -27.710 5.551 1.00 94.00 103 ASN A N 1
ATOM 755 C CA . ASN A 1 103 ? -14.515 -28.113 4.202 1.00 94.00 103 ASN A CA 1
ATOM 756 C C . ASN A 1 103 ? -14.323 -29.630 4.072 1.00 94.00 103 ASN A C 1
ATOM 758 O O . ASN A 1 103 ? -14.685 -30.204 3.045 1.00 94.00 103 ASN A O 1
ATOM 762 N N . SER A 1 104 ? -13.731 -30.262 5.088 1.00 96.19 104 SER A N 1
ATOM 763 C CA . SER A 1 104 ? -13.428 -31.699 5.102 1.00 96.19 104 SER A CA 1
ATOM 764 C C . SER A 1 104 ? -14.469 -32.541 5.846 1.00 96.19 104 SER A C 1
ATOM 766 O O . SER A 1 104 ? -14.629 -33.713 5.534 1.00 96.19 104 SER A O 1
ATOM 768 N N . GLY A 1 105 ? -15.174 -31.964 6.826 1.00 96.25 105 GLY A N 1
ATOM 769 C CA . GLY A 1 105 ? -16.030 -32.707 7.757 1.00 96.25 105 GLY A CA 1
ATOM 770 C C . GLY A 1 105 ? -15.265 -33.414 8.885 1.00 96.25 105 GLY A C 1
ATOM 771 O O . GLY A 1 105 ? -15.897 -34.049 9.728 1.00 96.25 105 GLY A O 1
ATOM 772 N N . LEU A 1 106 ? -13.934 -33.290 8.925 1.00 97.94 106 LEU A N 1
ATOM 773 C CA . LEU A 1 106 ? -13.051 -33.976 9.872 1.00 97.94 106 LEU A CA 1
ATOM 774 C C . LEU A 1 106 ? -12.877 -33.189 11.183 1.00 97.94 106 LEU A C 1
ATOM 776 O O . LEU A 1 106 ? -13.048 -31.968 11.226 1.00 97.94 106 LEU A O 1
ATOM 780 N N . MET A 1 107 ? -12.559 -33.899 12.265 1.00 98.31 107 MET A N 1
ATOM 781 C CA . MET A 1 107 ? -12.402 -33.349 13.617 1.00 98.31 107 MET A CA 1
ATOM 782 C C . MET A 1 107 ? -10.989 -32.815 13.851 1.00 98.31 107 MET A C 1
ATOM 784 O O . MET A 1 107 ? -10.024 -33.401 13.372 1.00 98.31 107 MET A O 1
ATOM 788 N N . LEU A 1 108 ? -10.874 -31.739 14.634 1.00 98.62 108 LEU A N 1
ATOM 789 C CA . LEU A 1 108 ? -9.624 -31.245 15.207 1.00 98.62 108 LEU A CA 1
ATOM 790 C C . LEU A 1 108 ? -9.128 -32.250 16.255 1.00 98.62 108 LEU A C 1
ATOM 792 O O . LEU A 1 108 ? -9.783 -32.441 17.283 1.00 98.62 108 LEU A O 1
ATOM 796 N N . ASP A 1 109 ? -7.993 -32.881 15.974 1.00 98.56 109 ASP A N 1
ATOM 797 C CA . ASP A 1 109 ? -7.527 -34.106 16.625 1.00 98.56 109 ASP A CA 1
ATOM 798 C C . ASP A 1 109 ? -6.063 -33.954 17.091 1.00 98.56 109 ASP A C 1
ATOM 800 O O . ASP A 1 109 ? -5.248 -33.308 16.426 1.00 98.56 109 ASP A O 1
ATOM 804 N N . VAL A 1 110 ? -5.730 -34.508 18.259 1.00 97.50 110 VAL A N 1
ATOM 805 C CA . VAL A 1 110 ? -4.357 -34.553 18.794 1.00 97.50 110 VAL A CA 1
ATOM 806 C C . VAL A 1 110 ? -3.663 -35.827 18.313 1.00 97.50 110 VAL A C 1
ATOM 808 O O . VAL A 1 110 ? -4.115 -36.928 18.630 1.00 97.50 110 VAL A O 1
ATOM 811 N N . TYR A 1 111 ? -2.540 -35.680 17.600 1.00 92.81 111 TYR A N 1
ATOM 812 C CA . TYR A 1 111 ? -1.827 -36.782 16.947 1.00 92.81 111 TYR A CA 1
ATOM 813 C C . TYR A 1 111 ? -1.622 -37.998 17.866 1.00 92.81 111 TYR A C 1
ATOM 815 O O . TYR A 1 111 ? -1.095 -37.881 18.976 1.00 92.81 111 TYR A O 1
ATOM 823 N N . ALA A 1 112 ? -2.039 -39.173 17.378 1.00 87.62 112 ALA A N 1
ATOM 824 C CA . ALA A 1 112 ? -1.974 -40.463 18.073 1.00 87.62 112 ALA A CA 1
ATOM 825 C C . ALA A 1 112 ? -2.567 -40.469 19.504 1.00 87.62 112 ALA A C 1
ATOM 827 O O . ALA A 1 112 ? -2.183 -41.298 20.325 1.00 87.62 112 ALA A O 1
ATOM 828 N N . ALA A 1 113 ? -3.480 -39.539 19.815 1.00 93.06 113 ALA A N 1
ATOM 829 C CA . ALA A 1 113 ? -4.015 -39.300 21.158 1.00 93.06 113 ALA A CA 1
ATOM 830 C C . ALA A 1 113 ? -2.941 -39.071 22.250 1.00 93.06 113 ALA A C 1
ATOM 832 O O . ALA A 1 113 ? -3.183 -39.322 23.432 1.00 93.06 113 ALA A O 1
ATOM 833 N N . SER A 1 114 ? -1.755 -38.582 21.871 1.00 91.00 114 SER A N 1
ATOM 834 C CA . SER A 1 114 ? -0.636 -38.386 22.799 1.00 91.00 114 SER A CA 1
ATOM 835 C C . SER A 1 114 ? -0.897 -37.261 23.810 1.00 91.00 114 SER A C 1
ATOM 837 O O . SER A 1 114 ? -1.354 -36.168 23.474 1.00 91.00 114 SER A O 1
ATOM 839 N N . VAL A 1 115 ? -0.535 -37.520 25.070 1.00 95.00 115 VAL A N 1
ATOM 840 C CA . VAL A 1 115 ? -0.610 -36.555 26.181 1.00 95.00 115 VAL A CA 1
ATOM 841 C C . VAL A 1 115 ? 0.574 -35.579 26.229 1.00 95.00 115 VAL A C 1
ATOM 843 O O . VAL A 1 115 ? 0.527 -34.611 26.992 1.00 95.00 115 VAL A O 1
ATOM 846 N N . ALA A 1 116 ? 1.636 -35.820 25.450 1.00 89.06 116 ALA A N 1
ATOM 847 C CA . ALA A 1 116 ? 2.899 -35.087 25.538 1.00 89.06 116 ALA A CA 1
ATOM 848 C C . ALA A 1 116 ? 2.786 -33.629 25.053 1.00 89.06 116 ALA A C 1
ATOM 850 O O . ALA A 1 116 ? 2.055 -33.319 24.106 1.00 89.06 116 ALA A O 1
ATOM 851 N N . SER A 1 117 ? 3.538 -32.723 25.686 1.00 94.88 117 SER A N 1
ATOM 852 C CA . SER A 1 117 ? 3.674 -31.339 25.211 1.00 94.88 117 SER A CA 1
ATOM 853 C C . SER A 1 117 ? 4.494 -31.311 23.922 1.00 94.88 117 SER A C 1
ATOM 855 O O . SER A 1 117 ? 5.520 -31.977 23.826 1.00 94.88 117 SER A O 1
ATOM 857 N N . GLY A 1 118 ? 4.039 -30.541 22.936 1.00 85.31 118 GLY A N 1
ATOM 858 C CA . GLY A 1 118 ? 4.582 -30.526 21.580 1.00 85.31 118 GLY A CA 1
ATOM 859 C C . GLY A 1 118 ? 3.933 -31.537 20.623 1.00 85.31 118 GLY A C 1
ATOM 860 O O . GLY A 1 118 ? 4.337 -31.617 19.466 1.00 85.31 118 GLY A O 1
ATOM 861 N N . THR A 1 119 ? 2.917 -32.293 21.060 1.00 89.00 119 THR A N 1
ATOM 862 C CA . THR A 1 119 ? 2.177 -33.210 20.174 1.00 89.00 119 THR A CA 1
ATOM 863 C C . THR A 1 119 ? 1.425 -32.424 19.098 1.00 89.00 119 THR A C 1
ATOM 865 O O . THR A 1 119 ? 0.683 -31.489 19.404 1.00 89.00 119 THR A O 1
ATOM 868 N N . ASN A 1 120 ? 1.599 -32.815 17.834 1.00 96.88 120 ASN A N 1
ATOM 869 C CA . ASN A 1 120 ? 0.999 -32.136 16.688 1.00 96.88 120 ASN A CA 1
ATOM 870 C C . ASN A 1 120 ? -0.542 -32.168 16.706 1.00 96.88 120 ASN A C 1
ATOM 872 O O . ASN A 1 120 ? -1.139 -33.131 17.193 1.00 96.88 120 ASN A O 1
ATOM 876 N N . VAL A 1 121 ? -1.186 -31.151 16.124 1.00 98.31 121 VAL A N 1
ATOM 877 C CA . VAL A 1 121 ? -2.640 -31.133 15.908 1.00 98.31 121 VAL A CA 1
ATOM 878 C C . VAL A 1 121 ? -2.944 -31.171 14.412 1.00 98.31 121 VAL A C 1
ATOM 880 O O . VAL A 1 121 ? -2.377 -30.437 13.607 1.00 98.31 121 VAL A O 1
ATOM 883 N N . TRP A 1 122 ? -3.849 -32.065 14.036 1.00 97.94 122 TRP A N 1
ATOM 884 C CA . TRP A 1 122 ? -4.216 -32.367 12.651 1.00 97.94 122 TRP A CA 1
ATOM 885 C C . TRP A 1 122 ? -5.738 -32.542 12.531 1.00 97.94 122 TRP A C 1
ATOM 887 O O . TRP A 1 122 ? -6.461 -32.381 13.519 1.00 97.94 122 TRP A O 1
ATOM 897 N N . GLN A 1 123 ? -6.246 -32.853 11.335 1.00 97.44 123 GLN A N 1
ATOM 898 C CA . GLN A 1 123 ? -7.638 -33.292 11.174 1.00 97.44 123 GLN A CA 1
ATOM 899 C C . GLN A 1 123 ? -7.751 -34.817 11.026 1.00 97.44 123 GLN A C 1
ATOM 901 O O . GLN A 1 123 ? -6.954 -35.433 10.314 1.00 97.44 123 GLN A O 1
ATOM 906 N N . TYR A 1 124 ? -8.766 -35.429 11.639 1.00 96.69 124 TYR A N 1
ATOM 907 C CA . TYR A 1 124 ? -9.005 -36.874 11.542 1.00 96.69 124 TYR A CA 1
ATOM 908 C C . TYR A 1 124 ? -10.501 -37.241 11.534 1.00 96.69 124 TYR A C 1
ATOM 910 O O . TYR A 1 124 ? -11.357 -36.461 11.959 1.00 96.69 124 TYR A O 1
ATOM 918 N N . ASN A 1 125 ? -10.827 -38.440 11.044 1.00 96.62 125 ASN A N 1
ATOM 919 C CA . ASN A 1 125 ? -12.168 -39.026 11.085 1.00 96.62 125 ASN A CA 1
ATOM 920 C C . ASN A 1 125 ? -12.729 -39.030 12.513 1.00 96.62 125 ASN A C 1
ATOM 922 O O . ASN A 1 125 ? -12.024 -39.363 13.465 1.00 96.62 125 ASN A O 1
ATOM 926 N N . SER A 1 126 ? -14.017 -38.710 12.657 1.00 95.19 126 SER A N 1
ATOM 927 C CA . SER A 1 126 ? -14.691 -38.701 13.958 1.00 95.19 126 SER A CA 1
ATOM 928 C C . SER A 1 126 ? -14.644 -40.085 14.613 1.00 95.19 126 SER A C 1
ATOM 930 O O . SER A 1 126 ? -15.260 -41.020 14.111 1.00 95.19 126 SER A O 1
ATOM 932 N N . ASN A 1 127 ? -13.946 -40.203 15.744 1.00 90.88 127 ASN A N 1
ATOM 933 C CA . ASN A 1 127 ? -13.718 -41.466 16.462 1.00 90.88 127 ASN A CA 1
ATOM 934 C C . ASN A 1 127 ? -14.193 -41.432 17.931 1.00 90.88 127 ASN A C 1
ATOM 936 O O . ASN A 1 127 ? -14.008 -42.401 18.660 1.00 90.88 127 ASN A O 1
ATOM 940 N N . ASN A 1 128 ? -14.804 -40.322 18.373 1.00 86.44 128 ASN A N 1
ATOM 941 C CA . ASN A 1 128 ? -15.298 -40.097 19.743 1.00 86.44 128 ASN A CA 1
ATOM 942 C C . ASN A 1 128 ? -14.219 -40.205 20.852 1.00 86.44 128 ASN A C 1
ATOM 944 O O . ASN A 1 128 ? -14.546 -40.212 22.041 1.00 86.44 128 ASN A O 1
ATOM 948 N N . SER A 1 129 ? -12.931 -40.245 20.503 1.00 94.12 129 SER A N 1
ATOM 949 C CA . SER A 1 129 ? -11.836 -40.269 21.477 1.00 94.12 129 SER A CA 1
ATOM 950 C C . SER A 1 129 ? -11.672 -38.925 22.200 1.00 94.12 129 SER A C 1
ATOM 952 O O . SER A 1 129 ? -12.197 -37.888 21.782 1.00 94.12 129 SER A O 1
ATOM 954 N N . ASN A 1 130 ? -10.885 -38.919 23.278 1.00 95.31 130 ASN A N 1
ATOM 955 C CA . ASN A 1 130 ? -10.520 -37.681 23.972 1.00 95.31 130 ASN A CA 1
ATOM 956 C C . ASN A 1 130 ? -9.553 -36.796 23.160 1.00 95.31 130 ASN A C 1
ATOM 958 O O . ASN A 1 130 ? -9.445 -35.610 23.460 1.00 95.31 130 ASN A O 1
ATOM 962 N N . ALA A 1 131 ? -8.925 -37.312 22.095 1.00 94.75 131 ALA A N 1
ATOM 963 C CA . ALA A 1 131 ? -8.100 -36.515 21.181 1.00 94.75 131 ALA A CA 1
ATOM 964 C C . ALA A 1 131 ? -8.911 -35.476 20.388 1.00 94.75 131 ALA A C 1
ATOM 966 O O . ALA A 1 131 ? -8.351 -34.479 19.942 1.00 94.75 131 ALA A O 1
ATOM 967 N N . GLN A 1 132 ? -10.223 -35.694 20.249 1.00 98.25 132 GLN A N 1
ATOM 968 C CA . GLN A 1 132 ? -11.157 -34.846 19.495 1.00 98.25 132 GLN A CA 1
ATOM 969 C C . GLN A 1 132 ? -12.044 -33.978 20.402 1.00 98.25 132 GLN A C 1
ATOM 971 O O . GLN A 1 132 ? -12.958 -33.294 19.928 1.00 98.25 132 GLN A O 1
ATOM 976 N N . LYS A 1 133 ? -11.793 -34.024 21.717 1.00 97.00 133 LYS A N 1
ATOM 977 C CA . LYS A 1 133 ? -12.573 -33.351 22.758 1.00 97.00 133 LYS A CA 1
ATOM 978 C C . LYS A 1 133 ? -11.728 -32.276 23.427 1.00 97.00 133 LYS A C 1
ATOM 980 O O . LYS A 1 133 ? -10.565 -32.486 23.770 1.00 97.00 133 LYS A O 1
ATOM 985 N N . TRP A 1 134 ? -12.340 -31.117 23.625 1.00 98.19 134 TRP A N 1
ATOM 986 C CA . TRP A 1 134 ? -11.663 -29.897 24.042 1.00 98.19 134 TRP A CA 1
ATOM 987 C C . TRP A 1 134 ? -12.482 -29.171 25.111 1.00 98.19 134 TRP A C 1
ATOM 989 O O . TRP A 1 134 ? -13.707 -29.152 25.037 1.00 98.19 134 TRP A O 1
ATOM 999 N N . SER A 1 135 ? -11.831 -28.522 26.073 1.00 95.75 135 SER A N 1
ATOM 1000 C CA . SER A 1 135 ? -12.472 -27.566 26.982 1.00 95.75 135 SER A CA 1
ATOM 1001 C C . SER A 1 135 ? -12.091 -26.149 26.577 1.00 95.75 135 SER A C 1
ATOM 1003 O O . SER A 1 135 ? -10.919 -25.773 26.615 1.00 95.75 135 SER A O 1
ATOM 1005 N N . ILE A 1 136 ? -13.087 -25.356 26.185 1.00 95.25 136 ILE A N 1
ATOM 1006 C CA . ILE A 1 136 ? -12.907 -23.960 25.778 1.00 95.25 136 ILE A CA 1
ATOM 1007 C C . ILE A 1 136 ? -13.099 -23.082 27.019 1.00 95.25 136 ILE A C 1
ATOM 1009 O O . ILE A 1 136 ? -14.221 -22.865 27.473 1.00 95.25 136 ILE A O 1
ATOM 1013 N N . LEU A 1 137 ? -11.985 -22.621 27.587 1.00 91.12 137 LEU A N 1
ATOM 1014 C CA . LEU A 1 137 ? -11.920 -21.885 28.852 1.00 91.12 137 LEU A CA 1
ATOM 1015 C C . LEU A 1 137 ? -11.661 -20.395 28.597 1.00 91.12 137 LEU A C 1
ATOM 1017 O O . LEU A 1 137 ? -10.944 -20.048 27.662 1.00 91.12 137 LEU A O 1
ATOM 1021 N N . SER A 1 138 ? -12.189 -19.498 29.429 1.00 84.00 138 SER A N 1
ATOM 1022 C CA . SER A 1 138 ? -11.886 -18.060 29.334 1.00 84.00 138 SER A CA 1
ATOM 1023 C C . SER A 1 138 ? -10.399 -17.781 29.576 1.00 84.00 138 SER A C 1
ATOM 1025 O O . SER A 1 138 ? -9.819 -18.278 30.539 1.00 84.00 138 SER A O 1
ATOM 1027 N N . SER A 1 139 ? -9.777 -16.963 28.724 1.00 83.06 139 SER A N 1
ATOM 1028 C CA . SER A 1 139 ? -8.375 -16.562 28.884 1.00 83.06 139 SER A CA 1
ATOM 1029 C C . SER A 1 139 ? -8.230 -15.289 29.727 1.00 83.06 139 SER A C 1
ATOM 1031 O O . SER A 1 139 ? -9.153 -14.479 29.811 1.00 83.06 139 SER A O 1
ATOM 1033 N N . LYS A 1 140 ? -7.028 -15.045 30.274 1.00 78.12 140 LYS A N 1
ATOM 1034 C CA . LYS A 1 140 ? -6.675 -13.773 30.942 1.00 78.12 140 LYS A CA 1
ATOM 1035 C C . LYS A 1 140 ? -6.816 -12.557 30.011 1.00 78.12 140 LYS A C 1
ATOM 1037 O O . LYS A 1 140 ? -7.032 -11.441 30.475 1.00 78.12 140 LYS A O 1
ATOM 1042 N N . ARG A 1 141 ? -6.708 -12.753 28.690 1.00 79.62 141 ARG A N 1
ATOM 1043 C CA . ARG A 1 141 ? -6.951 -11.710 27.684 1.00 79.62 141 ARG A CA 1
ATOM 1044 C C . ARG A 1 141 ? -8.441 -11.644 27.350 1.00 79.62 141 ARG A C 1
ATOM 1046 O O . ARG A 1 141 ? -8.977 -12.552 26.722 1.00 79.62 141 ARG A O 1
ATOM 1053 N N . SER A 1 142 ? -9.091 -10.542 27.725 1.00 79.25 142 SER A N 1
ATOM 1054 C CA . SER A 1 142 ? -10.538 -10.350 27.542 1.00 79.25 142 SER A CA 1
ATOM 1055 C C . SER A 1 142 ? -11.013 -10.647 26.111 1.00 79.25 142 SER A C 1
ATOM 1057 O O . SER A 1 142 ? -10.466 -10.149 25.120 1.00 79.25 142 SER A O 1
ATOM 1059 N N . GLY A 1 143 ? -12.043 -11.490 26.000 1.00 76.94 143 GLY A N 1
ATOM 1060 C CA . GLY A 1 143 ? -12.611 -11.929 24.725 1.00 76.94 143 GLY A CA 1
ATOM 1061 C C . GLY A 1 143 ? -11.735 -12.898 23.918 1.00 76.94 143 GLY A C 1
ATOM 1062 O O . GLY A 1 143 ? -11.962 -13.015 22.711 1.00 76.94 143 GLY A O 1
ATOM 1063 N N . TYR A 1 144 ? -10.754 -13.548 24.546 1.00 87.25 144 TYR A N 1
ATOM 1064 C CA . TYR A 1 144 ? -10.038 -14.722 24.040 1.00 87.25 144 TYR A CA 1
ATOM 1065 C C . TYR A 1 144 ? -10.249 -15.908 24.991 1.00 87.25 144 TYR A C 1
ATOM 1067 O O . TYR A 1 144 ? -10.613 -15.741 26.156 1.00 87.25 144 TYR A O 1
ATOM 1075 N N . TYR A 1 145 ? -9.987 -17.105 24.483 1.00 93.88 145 TYR A N 1
ATOM 1076 C CA . TYR A 1 145 ? -10.173 -18.383 25.151 1.00 93.88 145 TYR A CA 1
ATOM 1077 C C . TYR A 1 145 ? -8.898 -19.221 25.058 1.00 93.88 145 TYR A C 1
ATOM 1079 O O . TYR A 1 145 ? -8.144 -19.110 24.093 1.00 93.88 145 TYR A O 1
ATOM 1087 N N . THR A 1 146 ? -8.690 -20.089 26.035 1.00 95.81 146 THR A N 1
ATOM 1088 C CA . THR A 1 146 ? -7.688 -21.150 26.003 1.00 95.81 146 THR A CA 1
ATOM 1089 C C . THR A 1 146 ? -8.401 -22.452 25.639 1.00 95.81 146 THR A C 1
ATOM 1091 O O . THR A 1 146 ? -9.386 -22.815 26.281 1.00 95.81 146 THR A O 1
ATOM 1094 N N . ILE A 1 147 ? -7.937 -23.147 24.598 1.00 97.88 147 ILE A N 1
ATOM 1095 C CA . ILE A 1 147 ? -8.548 -24.394 24.114 1.00 97.88 147 ILE A CA 1
ATOM 1096 C C . ILE A 1 147 ? -7.732 -25.558 24.687 1.00 97.88 147 ILE A C 1
ATOM 1098 O O . ILE A 1 147 ? -6.675 -25.893 24.163 1.00 97.88 147 ILE A O 1
ATOM 1102 N N . LYS A 1 148 ? -8.177 -26.130 25.807 1.00 98.00 148 LYS A N 1
ATOM 1103 C CA . LYS A 1 148 ? -7.491 -27.228 26.507 1.00 98.00 148 LYS A CA 1
ATOM 1104 C C . LYS A 1 148 ? -7.887 -28.579 25.904 1.00 98.00 148 LYS A C 1
ATOM 1106 O O . LYS A 1 148 ? -9.067 -28.780 25.630 1.00 98.00 148 LYS A O 1
ATOM 1111 N N . SER A 1 149 ? -6.947 -29.505 25.722 1.00 97.12 149 SER A N 1
ATOM 1112 C CA . SER A 1 149 ? -7.271 -30.882 25.313 1.00 97.12 149 SER A CA 1
ATOM 1113 C C . SER A 1 149 ? -7.954 -31.659 26.448 1.00 97.12 149 SER A C 1
ATOM 1115 O O . SER A 1 149 ? -7.641 -31.451 27.620 1.00 97.12 149 SER A O 1
ATOM 1117 N N . ALA A 1 150 ? -8.855 -32.590 26.119 1.00 95.88 150 ALA A N 1
ATOM 1118 C CA . ALA A 1 150 ? -9.398 -33.549 27.084 1.00 95.88 150 ALA A CA 1
ATOM 1119 C C . ALA A 1 150 ? -8.418 -34.691 27.439 1.00 95.88 150 ALA A C 1
ATOM 1121 O O . ALA A 1 150 ? -8.725 -35.494 28.317 1.00 95.88 150 ALA A O 1
ATOM 1122 N N . LEU A 1 151 ? -7.252 -34.775 26.783 1.00 93.12 151 LEU A N 1
ATOM 1123 C CA . LEU A 1 151 ? -6.218 -35.779 27.069 1.00 93.12 151 LEU A CA 1
ATOM 1124 C C . LEU A 1 151 ? -5.296 -35.406 28.240 1.00 93.12 151 LEU A C 1
ATOM 1126 O O . LEU A 1 151 ? -4.817 -36.292 28.939 1.00 93.12 151 LEU A O 1
ATOM 1130 N N . SER A 1 152 ? -4.982 -34.120 28.436 1.00 94.44 152 SER A N 1
ATOM 1131 C CA . SER A 1 152 ? -3.945 -33.701 29.394 1.00 94.44 152 SER A CA 1
ATOM 1132 C C . SER A 1 152 ? -4.121 -32.256 29.884 1.00 94.44 152 SER A C 1
ATOM 1134 O O . SER A 1 152 ? -5.160 -31.628 29.685 1.00 94.44 152 SER A O 1
ATOM 1136 N N . ALA A 1 153 ? -3.112 -31.704 30.563 1.00 94.25 153 ALA A N 1
ATOM 1137 C CA . ALA A 1 153 ? -3.074 -30.289 30.938 1.00 94.25 153 ALA A CA 1
ATOM 1138 C C . ALA A 1 153 ? -2.806 -29.337 29.749 1.00 94.25 153 ALA A C 1
ATOM 1140 O O . ALA A 1 153 ? -2.939 -28.122 29.907 1.00 94.25 153 ALA A O 1
ATOM 1141 N N . ASN A 1 154 ? -2.431 -29.872 28.582 1.00 97.00 154 ASN A N 1
ATOM 1142 C CA . ASN A 1 154 ? -1.943 -29.092 27.448 1.00 97.00 154 ASN A CA 1
ATOM 1143 C C . ASN A 1 154 ? -3.066 -28.366 26.696 1.00 97.00 154 ASN A C 1
ATOM 1145 O O . ASN A 1 154 ? -4.236 -28.767 26.697 1.00 97.00 154 ASN A O 1
ATOM 1149 N N . VAL A 1 155 ? -2.684 -27.281 26.029 1.00 98.56 155 VAL A N 1
ATOM 1150 C CA . VAL A 1 155 ? -3.591 -26.354 25.349 1.00 98.56 155 VAL A CA 1
ATOM 1151 C C . VAL A 1 155 ? -3.152 -26.137 23.906 1.00 98.56 155 VAL A C 1
ATOM 1153 O O . VAL A 1 155 ? -1.968 -26.250 23.597 1.00 98.56 155 VAL A O 1
ATOM 1156 N N . LEU A 1 156 ? -4.105 -25.832 23.025 1.00 98.62 156 LEU A N 1
ATOM 1157 C CA . LEU A 1 156 ? -3.845 -25.504 21.627 1.00 98.62 156 LEU A CA 1
ATOM 1158 C C . LEU A 1 156 ? -2.935 -24.270 21.549 1.00 98.62 156 LEU A C 1
ATOM 1160 O O . LEU A 1 156 ? -3.249 -23.227 22.128 1.00 98.62 156 LEU A O 1
ATOM 1164 N N . ASP A 1 157 ? -1.822 -24.399 20.842 1.00 98.56 157 ASP A N 1
ATOM 1165 C CA . ASP A 1 157 ? -0.693 -23.470 20.841 1.00 98.56 157 ASP A CA 1
ATOM 1166 C C . ASP A 1 157 ? -0.176 -23.285 19.398 1.00 98.56 157 ASP A C 1
ATOM 1168 O O . ASP A 1 157 ? -0.339 -24.167 18.550 1.00 98.56 157 ASP A O 1
ATOM 1172 N N . VAL A 1 158 ? 0.411 -22.126 19.094 1.00 97.56 158 VAL A N 1
ATOM 1173 C CA . VAL A 1 158 ? 1.078 -21.857 17.809 1.00 97.56 158 VAL A CA 1
ATOM 1174 C C . VAL A 1 158 ? 2.579 -22.033 17.977 1.00 97.56 158 VAL A C 1
ATOM 1176 O O . VAL A 1 158 ? 3.205 -21.279 18.724 1.00 97.56 158 VAL A O 1
ATOM 1179 N N . TYR A 1 159 ? 3.162 -22.955 17.209 1.00 87.44 159 TYR A N 1
ATOM 1180 C CA . TYR A 1 159 ? 4.580 -23.302 17.283 1.00 87.44 159 TYR A CA 1
ATOM 1181 C C . TYR A 1 159 ? 5.496 -22.065 17.281 1.00 87.44 159 TYR A C 1
ATOM 1183 O O . TYR A 1 159 ? 5.428 -21.209 16.390 1.00 87.44 159 TYR A O 1
ATOM 1191 N N . GLY A 1 160 ? 6.347 -21.963 18.307 1.00 82.06 160 GLY A N 1
ATOM 1192 C CA . GLY A 1 160 ? 7.290 -20.854 18.493 1.00 82.06 160 GLY A CA 1
ATOM 1193 C C . GLY A 1 160 ? 6.645 -19.467 18.649 1.00 82.06 160 GLY A C 1
ATOM 1194 O O . GLY A 1 160 ? 7.320 -18.468 18.419 1.00 82.06 160 GLY A O 1
ATOM 1195 N N . ALA A 1 161 ? 5.344 -19.389 18.963 1.00 88.19 161 ALA A N 1
ATOM 1196 C CA . ALA A 1 161 ? 4.531 -18.166 18.932 1.00 88.19 161 ALA A CA 1
ATOM 1197 C C . ALA A 1 161 ? 4.583 -17.397 17.588 1.00 88.19 161 ALA A C 1
ATOM 1199 O O . ALA A 1 161 ? 4.340 -16.187 17.535 1.00 88.19 161 ALA A O 1
ATOM 1200 N N . SER A 1 162 ? 4.898 -18.095 16.492 1.00 80.50 162 SER A N 1
ATOM 1201 C CA . SER A 1 162 ? 5.149 -17.499 15.179 1.00 80.50 162 SER A CA 1
ATOM 1202 C C . SER A 1 162 ? 3.917 -16.793 14.596 1.00 80.50 162 SER A C 1
ATOM 1204 O O . SER A 1 162 ? 2.816 -17.330 14.595 1.00 80.50 162 SER A O 1
ATOM 1206 N N . ASN A 1 163 ? 4.108 -15.606 14.011 1.00 84.31 163 ASN A N 1
ATOM 1207 C CA . ASN A 1 163 ? 3.075 -14.863 13.267 1.00 84.31 163 ASN A CA 1
ATOM 1208 C C . ASN A 1 163 ? 3.170 -15.088 11.734 1.00 84.31 163 ASN A C 1
ATOM 1210 O O . ASN A 1 163 ? 2.542 -14.379 10.939 1.00 84.31 163 ASN A O 1
ATOM 1214 N N . VAL A 1 164 ? 3.971 -16.062 11.288 1.00 83.81 164 VAL A N 1
ATOM 1215 C CA . VAL A 1 164 ? 4.109 -16.423 9.868 1.00 83.81 164 VAL A CA 1
ATOM 1216 C C . VAL A 1 164 ? 2.897 -17.256 9.430 1.00 83.81 164 VAL A C 1
ATOM 1218 O O . VAL A 1 164 ? 2.471 -18.169 10.135 1.00 83.81 164 VAL A O 1
ATOM 1221 N N . ALA A 1 165 ? 2.305 -16.945 8.275 1.00 82.94 165 ALA A N 1
ATOM 1222 C CA . ALA A 1 165 ? 1.227 -17.762 7.713 1.00 82.94 165 ALA A CA 1
ATOM 1223 C C . ALA A 1 165 ? 1.766 -19.139 7.283 1.00 82.94 165 ALA A C 1
ATOM 1225 O O . ALA A 1 165 ? 2.807 -19.207 6.637 1.00 82.94 165 ALA A O 1
ATOM 1226 N N . GLY A 1 166 ? 1.063 -20.214 7.644 1.00 79.75 166 GLY A N 1
ATOM 1227 C CA . GLY A 1 166 ? 1.550 -21.591 7.519 1.00 79.75 166 GLY A CA 1
ATOM 1228 C C . GLY A 1 166 ? 2.228 -22.138 8.781 1.00 79.75 166 GLY A C 1
ATOM 1229 O O . GLY A 1 166 ? 2.668 -23.282 8.763 1.00 79.75 166 GLY A O 1
ATOM 1230 N N . SER A 1 167 ? 2.313 -21.363 9.872 1.00 82.75 167 SER A N 1
ATOM 1231 C CA . SER A 1 167 ? 2.929 -21.835 11.122 1.00 82.75 167 SER A CA 1
ATOM 1232 C C . SER A 1 167 ? 2.101 -22.941 11.773 1.00 82.75 167 SER A C 1
ATOM 1234 O O . SER A 1 167 ? 0.869 -22.878 11.781 1.00 82.75 167 SER A O 1
ATOM 1236 N N . ASN A 1 168 ? 2.796 -23.934 12.327 1.00 94.88 168 ASN A N 1
ATOM 1237 C CA . ASN A 1 168 ? 2.193 -25.147 12.862 1.00 94.88 168 ASN A CA 1
ATOM 1238 C C . ASN A 1 168 ? 1.331 -24.901 14.111 1.00 94.88 168 ASN A C 1
ATOM 1240 O O . ASN A 1 168 ? 1.625 -24.001 14.905 1.00 94.88 168 ASN A O 1
ATOM 1244 N N . VAL A 1 169 ? 0.311 -25.739 14.305 1.00 98.44 169 VAL A N 1
ATOM 1245 C CA . VAL A 1 169 ? -0.510 -25.773 15.520 1.00 98.44 169 VAL A CA 1
ATOM 1246 C C . VAL A 1 169 ? -0.365 -27.131 16.204 1.00 98.44 169 VAL A C 1
ATOM 1248 O O . VAL A 1 169 ? -0.416 -28.187 15.580 1.00 98.44 169 VAL A O 1
ATOM 1251 N N . TRP A 1 170 ? -0.164 -27.092 17.515 1.00 98.19 170 TRP A N 1
ATOM 1252 C CA . TRP A 1 170 ? 0.134 -28.254 18.355 1.00 98.19 170 TRP A CA 1
ATOM 1253 C C . TRP A 1 170 ? -0.511 -28.090 19.738 1.00 98.19 170 TRP A C 1
ATOM 1255 O O . TRP A 1 170 ? -1.085 -27.038 20.030 1.00 98.19 170 TRP A O 1
ATOM 1265 N N . VAL A 1 171 ? -0.441 -29.107 20.601 1.00 97.25 171 VAL A N 1
ATOM 1266 C CA . VAL A 1 171 ? -0.769 -28.952 22.029 1.00 97.25 171 VAL A CA 1
ATOM 1267 C C . VAL A 1 171 ? 0.500 -28.763 22.853 1.00 97.25 171 VAL A C 1
ATOM 1269 O O . VAL A 1 171 ? 1.430 -29.561 22.760 1.00 97.25 171 VAL A O 1
ATOM 1272 N N . TYR A 1 172 ? 0.541 -27.725 23.686 1.00 97.44 172 TYR A N 1
ATOM 1273 C CA . TYR A 1 172 ? 1.709 -27.383 24.503 1.00 97.44 172 TYR A CA 1
ATOM 1274 C C . TYR A 1 172 ? 1.329 -27.093 25.964 1.00 97.44 172 TYR A C 1
ATOM 1276 O O . TYR A 1 172 ? 0.178 -26.763 26.268 1.00 97.44 172 TYR A O 1
ATOM 1284 N N . SER A 1 173 ? 2.292 -27.216 26.880 1.00 96.62 173 SER A N 1
ATOM 1285 C CA . SER A 1 173 ? 2.143 -26.851 28.294 1.00 96.62 173 SER A CA 1
ATOM 1286 C C . SER A 1 173 ? 1.648 -25.409 28.461 1.00 96.62 173 SER A C 1
ATOM 1288 O O . SER A 1 173 ? 2.166 -24.483 27.831 1.00 96.62 173 SER A O 1
ATOM 1290 N N . SER A 1 174 ? 0.655 -25.194 29.329 1.00 94.56 174 SER A N 1
ATOM 1291 C CA . SER A 1 174 ? 0.025 -23.877 29.510 1.00 94.56 174 SER A CA 1
ATOM 1292 C C . SER A 1 174 ? 1.015 -22.824 30.034 1.00 94.56 174 SER A C 1
ATOM 1294 O O . SER A 1 174 ? 1.460 -22.880 31.178 1.00 94.56 174 SER A O 1
ATOM 1296 N N . ASN A 1 175 ? 1.341 -21.843 29.190 1.00 91.12 175 ASN A N 1
ATOM 1297 C CA . ASN A 1 175 ? 2.287 -20.751 29.437 1.00 91.12 175 ASN A CA 1
ATOM 1298 C C . ASN A 1 175 ? 1.617 -19.357 29.404 1.00 91.12 175 ASN A C 1
ATOM 1300 O O . ASN A 1 175 ? 2.267 -18.352 29.676 1.00 91.12 175 ASN A O 1
ATOM 1304 N N . ASN A 1 176 ? 0.307 -19.287 29.124 1.00 82.94 176 ASN A N 1
ATOM 1305 C CA . ASN A 1 176 ? -0.512 -18.063 29.033 1.00 82.94 176 ASN A CA 1
ATOM 1306 C C . ASN A 1 176 ? -0.116 -17.060 27.921 1.00 82.94 176 ASN A C 1
ATOM 1308 O O . ASN A 1 176 ? -0.713 -15.980 27.850 1.00 82.94 176 ASN A O 1
ATOM 1312 N N . THR A 1 177 ? 0.839 -17.381 27.042 1.00 92.31 177 THR A N 1
ATOM 1313 C CA . THR A 1 177 ? 1.278 -16.487 25.954 1.00 92.31 177 THR A CA 1
ATOM 1314 C C . THR A 1 177 ? 0.194 -16.276 24.889 1.00 92.31 177 THR A C 1
ATOM 1316 O O . THR A 1 177 ? -0.824 -16.967 24.845 1.00 92.31 177 THR A O 1
ATOM 1319 N N . SER A 1 178 ? 0.420 -15.327 23.976 1.00 90.69 178 SER A N 1
ATOM 1320 C CA . SER A 1 178 ? -0.447 -15.075 22.817 1.00 90.69 178 SER A CA 1
ATOM 1321 C C . SER A 1 178 ? -0.600 -16.273 21.868 1.00 90.69 178 SER A C 1
ATOM 1323 O O . SER A 1 178 ? -1.589 -16.311 21.138 1.00 90.69 178 SER A O 1
ATOM 1325 N N . ALA A 1 179 ? 0.315 -17.251 21.901 1.00 92.69 179 ALA A N 1
ATOM 1326 C CA . ALA A 1 179 ? 0.227 -18.503 21.142 1.00 92.69 179 ALA A CA 1
ATOM 1327 C C . ALA A 1 179 ? -0.963 -19.379 21.569 1.00 92.69 179 ALA A C 1
ATOM 1329 O O . ALA A 1 179 ? -1.526 -20.094 20.746 1.00 92.69 179 ALA A O 1
ATOM 1330 N N . GLN A 1 180 ? -1.377 -19.278 22.836 1.00 98.00 180 GLN A N 1
ATOM 1331 C CA . GLN A 1 180 ? -2.388 -20.138 23.468 1.00 98.00 180 GLN A CA 1
ATOM 1332 C C . GLN A 1 180 ? -3.769 -19.477 23.583 1.00 98.00 180 GLN A C 1
ATOM 1334 O O . GLN A 1 180 ? -4.679 -19.997 24.232 1.00 98.00 180 GLN A O 1
ATOM 1339 N N . GLN A 1 181 ? -3.920 -18.294 22.987 1.00 94.62 181 GLN A N 1
ATOM 1340 C CA . GLN A 1 181 ? -5.091 -17.436 23.119 1.00 94.62 181 GLN A CA 1
ATOM 1341 C C . GLN A 1 181 ? -5.859 -17.402 21.801 1.00 94.62 181 GLN A C 1
ATOM 1343 O O . GLN A 1 181 ? -5.381 -16.854 20.812 1.00 94.62 181 GLN A O 1
ATOM 1348 N N . TRP A 1 182 ? -7.083 -17.914 21.797 1.00 96.06 182 TRP A N 1
ATOM 1349 C CA . TRP A 1 182 ? -7.891 -18.095 20.594 1.00 96.06 182 TRP A CA 1
ATOM 1350 C C . TRP A 1 182 ? -9.192 -17.300 20.668 1.00 96.06 182 TRP A C 1
ATOM 1352 O O . TRP A 1 182 ? -9.817 -17.196 21.722 1.00 96.06 182 TRP A O 1
ATOM 1362 N N . LYS A 1 183 ? -9.623 -16.711 19.553 1.00 92.12 183 LYS A N 1
ATOM 1363 C CA . LYS A 1 183 ? -10.833 -15.887 19.484 1.00 92.12 183 LYS A CA 1
ATOM 1364 C C . LYS A 1 183 ? -11.820 -16.449 18.472 1.00 92.12 183 LYS A C 1
ATOM 1366 O O . LYS A 1 183 ? -11.660 -16.290 17.265 1.00 92.12 183 LYS A O 1
ATOM 1371 N N . PHE A 1 184 ? -12.881 -17.041 18.999 1.00 89.94 184 PHE A N 1
ATOM 1372 C CA . PHE A 1 184 ? -14.023 -17.527 18.238 1.00 89.94 184 PHE A CA 1
ATOM 1373 C C . PHE A 1 184 ? -14.862 -16.350 17.710 1.00 89.94 184 PHE A C 1
ATOM 1375 O O . PHE A 1 184 ? -15.355 -15.527 18.483 1.00 89.94 184 PHE A O 1
ATOM 1382 N N . VAL A 1 185 ? -15.032 -16.271 16.388 1.00 84.06 185 VAL A N 1
ATOM 1383 C CA . VAL A 1 185 ? -15.895 -15.302 15.689 1.00 84.06 185 VAL A CA 1
ATOM 1384 C C . VAL A 1 185 ? -16.883 -16.085 14.825 1.00 84.06 185 VAL A C 1
ATOM 1386 O O . VAL A 1 185 ? -16.448 -16.866 13.984 1.00 84.06 185 VAL A O 1
ATOM 1389 N N . LYS A 1 186 ? -18.199 -15.927 15.037 1.00 84.44 186 LYS A N 1
ATOM 1390 C CA . LYS A 1 186 ? -19.210 -16.720 14.310 1.00 84.44 186 LYS A CA 1
ATOM 1391 C C . LYS A 1 186 ? -19.113 -16.502 12.795 1.00 84.44 186 LYS A C 1
ATOM 1393 O O . LYS A 1 186 ? -19.072 -15.365 12.330 1.00 84.44 186 LYS A O 1
ATOM 1398 N N . ALA A 1 187 ? -19.131 -17.597 12.042 1.00 78.31 187 ALA A N 1
ATOM 1399 C CA . ALA A 1 187 ? -19.165 -17.621 10.586 1.00 78.31 187 ALA A CA 1
ATOM 1400 C C . ALA A 1 187 ? -20.621 -17.757 10.109 1.00 78.31 187 ALA A C 1
ATOM 1402 O O . ALA A 1 187 ? -21.089 -18.840 9.769 1.00 78.31 187 ALA A O 1
ATOM 1403 N N . THR A 1 188 ? -21.374 -16.657 10.142 1.00 68.69 188 THR A N 1
ATOM 1404 C CA . THR A 1 188 ? -22.787 -16.638 9.733 1.00 68.69 188 THR A CA 1
ATOM 1405 C C . THR A 1 188 ? -22.942 -16.561 8.216 1.00 68.69 188 THR A C 1
ATOM 1407 O O . THR A 1 188 ? -22.458 -15.610 7.598 1.00 68.69 188 THR A O 1
ATOM 1410 N N . ALA A 1 189 ? -23.701 -17.491 7.634 1.00 39.78 189 ALA A N 1
ATOM 1411 C CA . ALA A 1 189 ? -24.354 -17.267 6.346 1.00 39.78 189 ALA A CA 1
ATOM 1412 C C . ALA A 1 189 ? -25.413 -16.151 6.471 1.00 39.78 189 ALA A C 1
ATOM 1414 O O . ALA A 1 189 ? -25.959 -15.924 7.552 1.00 39.78 189 ALA A O 1
ATOM 1415 N N . SER A 1 190 ? -25.699 -15.445 5.375 1.00 32.84 190 SER A N 1
ATOM 1416 C CA . SER A 1 190 ? -26.652 -14.328 5.371 1.00 32.84 190 SER A CA 1
ATOM 1417 C C . SER A 1 190 ? -28.099 -14.806 5.227 1.00 32.84 190 SER A C 1
ATOM 1419 O O . SER A 1 190 ? -28.530 -15.114 4.119 1.00 32.84 190 SER A O 1
ATOM 1421 N N . THR A 1 191 ? -28.871 -14.759 6.312 1.00 26.52 191 THR A N 1
ATOM 1422 C CA . THR A 1 191 ? -30.346 -14.759 6.293 1.00 26.52 191 THR A CA 1
ATOM 1423 C C . THR A 1 191 ? -30.896 -13.737 7.294 1.00 26.52 191 THR A C 1
ATOM 1425 O O . THR A 1 191 ? -30.209 -13.317 8.226 1.00 26.52 191 THR A O 1
ATOM 1428 N N . SER A 1 192 ? -32.119 -13.266 7.046 1.00 29.27 192 SER A N 1
ATOM 1429 C CA . SER A 1 192 ? -32.720 -12.107 7.721 1.00 29.27 192 SER A CA 1
ATOM 1430 C C . SER A 1 192 ? -33.623 -12.480 8.907 1.00 29.27 192 SER A C 1
ATOM 1432 O O . SER A 1 192 ? -34.129 -13.593 8.988 1.00 29.27 192 SER A O 1
ATOM 1434 N N . SER A 1 193 ? -33.934 -11.464 9.723 1.00 28.86 193 SER A N 1
ATOM 1435 C CA . SER A 1 193 ? -35.059 -11.352 10.681 1.00 28.86 193 SER A CA 1
ATOM 1436 C C . SER A 1 193 ? -34.946 -11.952 12.109 1.00 28.86 193 SER A C 1
ATOM 1438 O O . SER A 1 193 ? -34.802 -13.145 12.333 1.00 28.86 193 SER A O 1
ATOM 1440 N N . THR A 1 194 ? -35.030 -11.027 13.077 1.00 27.70 194 THR A N 1
ATOM 1441 C CA . THR A 1 194 ? -35.713 -11.062 14.396 1.00 27.70 194 THR A CA 1
ATOM 1442 C C . THR A 1 194 ? -35.924 -12.366 15.191 1.00 27.70 194 THR A C 1
ATOM 1444 O O . THR A 1 194 ? -36.882 -13.090 14.952 1.00 27.70 194 THR A O 1
ATOM 1447 N N . GLN A 1 195 ? -35.278 -12.441 16.363 1.00 25.03 195 GLN A N 1
ATOM 1448 C CA . GLN A 1 195 ? -35.939 -12.045 17.628 1.00 25.03 195 GLN A CA 1
ATOM 1449 C C . GLN A 1 195 ? -34.902 -11.462 18.620 1.00 25.03 195 GLN A C 1
ATOM 1451 O O . GLN A 1 195 ? -33.760 -11.229 18.217 1.00 25.03 195 GLN A O 1
ATOM 1456 N N . ALA A 1 196 ? -35.283 -11.111 19.858 1.00 29.25 196 ALA A N 1
ATOM 1457 C CA . ALA A 1 196 ? -34.475 -10.242 20.727 1.00 29.25 196 ALA A CA 1
ATOM 1458 C C . ALA A 1 196 ? -34.299 -10.731 22.176 1.00 29.25 196 ALA A C 1
ATOM 1460 O O . ALA A 1 196 ? -35.228 -11.224 22.805 1.00 29.25 196 ALA A O 1
ATOM 1461 N N . THR A 1 197 ? -33.120 -10.458 22.740 1.00 25.45 197 THR A N 1
ATOM 1462 C CA . THR A 1 197 ? -32.879 -10.291 24.186 1.00 25.45 197 THR A CA 1
ATOM 1463 C C . THR A 1 197 ? -31.645 -9.399 24.389 1.00 25.45 197 THR A C 1
ATOM 1465 O O . THR A 1 197 ? -30.919 -9.099 23.436 1.00 25.45 197 THR A O 1
ATOM 1468 N N . THR A 1 198 ? -31.458 -8.851 25.590 1.00 34.50 198 THR A N 1
ATOM 1469 C CA . THR A 1 198 ? -30.707 -7.598 25.783 1.00 34.50 198 THR A CA 1
ATOM 1470 C C . THR A 1 198 ? -29.307 -7.753 26.375 1.00 34.50 198 THR A C 1
ATOM 1472 O O . THR A 1 198 ? -29.152 -8.043 27.556 1.00 34.50 198 THR A O 1
ATOM 1475 N N . THR A 1 199 ? -28.283 -7.389 25.601 1.00 27.66 199 THR A N 1
ATOM 1476 C CA . THR A 1 199 ? -27.084 -6.676 26.093 1.00 27.66 199 THR A CA 1
ATOM 1477 C C . THR A 1 199 ? -26.312 -6.103 24.904 1.00 27.66 199 THR A C 1
ATOM 1479 O O . THR A 1 199 ? -26.029 -6.822 23.953 1.00 27.66 199 THR A O 1
ATOM 1482 N N . ASN A 1 200 ? -25.987 -4.805 24.942 1.00 30.41 200 ASN A N 1
ATOM 1483 C CA . ASN A 1 200 ? -25.089 -4.114 24.002 1.00 30.41 200 ASN A CA 1
ATOM 1484 C C . ASN A 1 200 ? -25.182 -4.572 22.530 1.00 30.41 200 ASN A C 1
ATOM 1486 O O . ASN A 1 200 ? -24.219 -5.103 21.967 1.00 30.41 200 ASN A O 1
ATOM 1490 N N . LYS A 1 201 ? -26.332 -4.299 21.886 1.00 34.28 201 LYS A N 1
ATOM 1491 C CA . LYS A 1 201 ? -26.431 -4.295 20.415 1.00 34.28 201 LYS A CA 1
ATOM 1492 C C . LYS A 1 201 ? -25.222 -3.527 19.844 1.00 34.28 201 LYS A C 1
ATOM 1494 O O . LYS A 1 201 ? -24.860 -2.470 20.355 1.00 34.28 201 LYS A O 1
ATOM 1499 N N . LYS A 1 202 ? -24.608 -4.050 18.783 1.00 47.25 202 LYS A N 1
ATOM 1500 C CA . LYS A 1 202 ? -23.552 -3.380 17.999 1.00 47.25 202 LYS A CA 1
ATOM 1501 C C . LYS A 1 202 ? -24.114 -3.005 16.626 1.00 47.25 202 LYS A C 1
ATOM 1503 O O . LYS A 1 202 ? -25.118 -3.582 16.209 1.00 47.25 202 LYS A O 1
ATOM 1508 N N . ALA A 1 203 ? -23.471 -2.082 15.906 1.00 52.38 203 ALA A N 1
ATOM 1509 C CA . ALA A 1 203 ? -23.798 -1.872 14.496 1.00 52.38 203 ALA A CA 1
ATOM 1510 C C . ALA A 1 203 ? -23.643 -3.180 13.703 1.00 52.38 203 ALA A C 1
ATOM 1512 O O . ALA A 1 203 ? -22.654 -3.896 13.877 1.00 52.38 203 ALA A O 1
ATOM 1513 N N . THR A 1 204 ? -24.582 -3.455 12.801 1.00 55.03 204 THR A N 1
ATOM 1514 C CA . THR A 1 204 ? -24.609 -4.640 11.929 1.00 55.03 204 THR A CA 1
ATOM 1515 C C . THR A 1 204 ? -24.153 -4.314 10.502 1.00 55.03 204 THR A C 1
ATOM 1517 O O . THR A 1 204 ? -24.678 -4.852 9.529 1.00 55.03 204 THR A O 1
ATOM 1520 N N . PHE A 1 205 ? -23.169 -3.420 10.347 1.00 62.41 205 PHE A N 1
ATOM 1521 C CA . PHE A 1 205 ? -22.628 -3.101 9.026 1.00 62.41 205 PHE A CA 1
ATOM 1522 C C . PHE A 1 205 ? -21.914 -4.311 8.425 1.00 62.41 205 PHE A C 1
ATOM 1524 O O . PHE A 1 205 ? -20.908 -4.788 8.956 1.00 62.41 205 PHE A O 1
ATOM 1531 N N . ALA A 1 206 ? -22.423 -4.781 7.288 1.00 72.44 206 ALA A N 1
ATOM 1532 C CA . ALA A 1 206 ? -21.689 -5.687 6.421 1.00 72.44 206 ALA A CA 1
ATOM 1533 C C . ALA A 1 206 ? -20.433 -4.984 5.884 1.00 72.44 206 ALA A C 1
ATOM 1535 O O . ALA A 1 206 ? -20.459 -3.789 5.593 1.00 72.44 206 ALA A O 1
ATOM 1536 N N . THR A 1 207 ? -19.341 -5.726 5.706 1.00 80.81 207 THR A N 1
ATOM 1537 C CA . THR A 1 207 ? -18.155 -5.199 5.020 1.00 80.81 207 THR A CA 1
ATOM 1538 C C . THR A 1 207 ? -18.520 -4.801 3.584 1.00 80.81 207 THR A C 1
ATOM 1540 O O . THR A 1 207 ? -19.147 -5.583 2.867 1.00 80.81 207 THR A O 1
ATOM 1543 N N . GLY A 1 208 ? -18.160 -3.589 3.156 1.00 84.12 208 GLY A N 1
ATOM 1544 C CA . GLY A 1 208 ? -18.571 -3.058 1.853 1.00 84.12 208 GLY A CA 1
ATOM 1545 C C . GLY A 1 208 ? -18.266 -1.573 1.659 1.00 84.12 208 GLY A C 1
ATOM 1546 O O . GLY A 1 208 ? -17.649 -0.942 2.513 1.00 84.12 208 GLY A O 1
ATOM 1547 N N . TYR A 1 209 ? -18.699 -1.016 0.526 1.00 88.50 209 TYR A N 1
ATOM 1548 C CA . TYR A 1 209 ? -18.528 0.402 0.196 1.00 88.50 209 TYR A CA 1
ATOM 1549 C C . TYR A 1 209 ? -19.687 1.245 0.739 1.00 88.50 209 TYR A C 1
ATOM 1551 O O . TYR A 1 209 ? -20.856 0.879 0.607 1.00 88.50 209 TYR A O 1
ATOM 1559 N N . TYR A 1 210 ? -19.348 2.391 1.325 1.00 93.88 210 TYR A N 1
ATOM 1560 C CA . TYR A 1 210 ? -20.281 3.333 1.928 1.00 93.88 210 TYR A CA 1
ATOM 1561 C C . TYR A 1 210 ? -19.888 4.778 1.609 1.00 93.88 210 TYR A C 1
ATOM 1563 O O . TYR A 1 210 ? -18.706 5.123 1.611 1.00 93.88 210 TYR A O 1
ATOM 1571 N N . MET A 1 211 ? -20.883 5.643 1.424 1.00 95.06 211 MET A N 1
ATOM 1572 C CA . MET A 1 211 ? -20.743 7.066 1.729 1.00 95.06 211 MET A CA 1
ATOM 1573 C C . MET A 1 211 ? -21.069 7.288 3.208 1.00 95.06 211 MET A C 1
ATOM 1575 O O . MET A 1 211 ? -21.986 6.662 3.744 1.00 95.06 211 MET A O 1
ATOM 1579 N N . ILE A 1 212 ? -20.348 8.196 3.865 1.00 97.69 212 ILE A N 1
ATOM 1580 C CA . ILE A 1 212 ? -20.545 8.515 5.285 1.00 97.69 212 ILE A CA 1
ATOM 1581 C C . ILE A 1 212 ? -21.065 9.957 5.372 1.00 97.69 212 ILE A C 1
ATOM 1583 O O . ILE A 1 212 ? -20.296 10.915 5.332 1.00 97.69 212 ILE A O 1
ATOM 1587 N N . GLN A 1 213 ? -22.391 10.101 5.403 1.00 97.81 213 GLN A N 1
ATOM 1588 C CA . GLN A 1 213 ? -23.115 11.376 5.465 1.00 97.81 213 GLN A CA 1
ATOM 1589 C C . GLN A 1 213 ? -23.057 11.951 6.886 1.00 97.81 213 GLN A C 1
ATOM 1591 O O . GLN A 1 213 ? -23.162 11.191 7.847 1.00 97.81 213 GLN A O 1
ATOM 1596 N N . SER A 1 214 ? -22.923 13.268 7.045 1.00 97.62 214 SER A N 1
ATOM 1597 C CA . SER A 1 214 ? -22.964 13.914 8.368 1.00 97.62 214 SER A CA 1
ATOM 1598 C C . SER A 1 214 ? -24.382 14.348 8.750 1.00 97.62 214 SER A C 1
ATOM 1600 O O . SER A 1 214 ? -25.175 14.722 7.889 1.00 97.62 214 SER A O 1
ATOM 1602 N N . LYS A 1 215 ? -24.705 14.361 10.048 1.00 96.69 215 LYS A N 1
ATOM 1603 C CA . LYS A 1 215 ? -25.976 14.903 10.554 1.00 96.69 215 LYS A CA 1
ATOM 1604 C C . LYS A 1 215 ? -26.015 16.438 10.563 1.00 96.69 215 LYS A C 1
ATOM 1606 O O . LYS A 1 215 ? -27.106 16.989 10.667 1.00 96.69 215 LYS A O 1
ATOM 1611 N N . VAL A 1 216 ? -24.883 17.144 10.411 1.00 95.19 216 VAL A N 1
ATOM 1612 C CA . VAL A 1 216 ? -24.894 18.624 10.304 1.00 95.19 216 VAL A CA 1
ATOM 1613 C C . VAL A 1 216 ? -25.559 19.120 9.016 1.00 95.19 216 VAL A C 1
ATOM 1615 O O . VAL A 1 216 ? -26.062 20.237 8.976 1.00 95.19 216 VAL A O 1
ATOM 1618 N N . SER A 1 217 ? -25.565 18.304 7.955 1.00 94.94 217 SER A N 1
ATOM 1619 C CA . SER A 1 217 ? -26.315 18.559 6.723 1.00 94.94 217 SER A CA 1
ATOM 1620 C C . SER A 1 217 ? -26.382 17.303 5.855 1.00 94.94 217 SER A C 1
ATOM 1622 O O . SER A 1 217 ? -25.358 16.690 5.555 1.00 94.94 217 SER A O 1
ATOM 1624 N N . ALA A 1 218 ? -27.573 16.983 5.342 1.00 91.94 218 ALA A N 1
ATOM 1625 C CA . ALA A 1 218 ? -27.770 15.885 4.393 1.00 91.94 218 ALA A CA 1
ATOM 1626 C C . ALA A 1 218 ? -27.005 16.074 3.061 1.00 91.94 218 ALA A C 1
ATOM 1628 O O . ALA A 1 218 ? -26.761 15.099 2.347 1.00 91.94 218 ALA A O 1
ATOM 1629 N N . SER A 1 219 ? -26.581 17.302 2.733 1.00 93.69 219 SER A N 1
ATOM 1630 C CA . SER A 1 219 ? -25.738 17.606 1.568 1.00 93.69 219 SER A CA 1
ATOM 1631 C C . SER A 1 219 ? -24.231 17.568 1.871 1.00 93.69 219 SER A C 1
ATOM 1633 O O . SER A 1 219 ? -23.436 18.090 1.082 1.00 93.69 219 SER A O 1
ATOM 1635 N N . ARG A 1 220 ? -23.820 16.965 3.001 1.00 96.94 220 ARG A N 1
ATOM 1636 C CA . ARG A 1 220 ? -22.413 16.814 3.403 1.00 96.94 220 ARG A CA 1
ATOM 1637 C C . ARG A 1 220 ? -22.027 15.382 3.747 1.00 96.94 220 ARG A C 1
ATOM 1639 O O . ARG A 1 220 ? -22.735 14.665 4.452 1.00 96.94 220 ARG A O 1
ATOM 1646 N N . TYR A 1 221 ? -20.841 15.006 3.281 1.00 98.12 221 TYR A N 1
ATOM 1647 C CA . TYR A 1 221 ? -20.261 13.678 3.451 1.00 98.12 221 TYR A CA 1
ATOM 1648 C C . TYR A 1 221 ? -18.784 13.794 3.802 1.00 98.12 221 TYR A C 1
ATOM 1650 O O . TYR A 1 221 ? -18.111 14.703 3.312 1.00 98.12 221 TYR A O 1
ATOM 1658 N N . MET A 1 222 ? -18.285 12.835 4.581 1.00 98.56 222 MET A N 1
ATOM 1659 C CA . MET A 1 222 ? -16.855 12.612 4.778 1.00 98.56 222 MET A CA 1
ATOM 1660 C C . MET A 1 222 ? -16.149 12.453 3.420 1.00 98.56 222 MET A C 1
ATOM 1662 O O . MET A 1 222 ? -16.648 11.759 2.533 1.00 98.56 222 MET A O 1
ATOM 1666 N N . GLU A 1 223 ? -14.982 13.070 3.261 1.00 97.00 223 GLU A N 1
ATOM 1667 C CA . GLU A 1 223 ? -14.110 12.915 2.094 1.00 97.00 223 GLU A CA 1
ATOM 1668 C C . GLU A 1 223 ? -12.634 12.895 2.485 1.00 97.00 223 GLU A C 1
ATOM 1670 O O . GLU A 1 223 ? -12.253 13.414 3.533 1.00 97.00 223 GLU A O 1
ATOM 1675 N N . VAL A 1 224 ? -11.798 12.355 1.598 1.00 96.56 224 VAL A N 1
ATOM 1676 C CA . VAL A 1 224 ? -10.365 12.666 1.561 1.00 96.56 224 VAL A CA 1
ATOM 1677 C C . VAL A 1 224 ? -10.163 13.960 0.779 1.00 96.56 224 VAL A C 1
ATOM 1679 O O . VAL A 1 224 ? -10.485 14.033 -0.410 1.00 96.56 224 VAL A O 1
ATOM 1682 N N . ALA A 1 225 ? -9.585 14.963 1.435 1.00 94.50 225 ALA A N 1
ATOM 1683 C CA . ALA A 1 225 ? -9.374 16.290 0.876 1.00 94.50 225 ALA A CA 1
ATOM 1684 C C . ALA A 1 225 ? -8.622 16.265 -0.467 1.00 94.50 225 ALA A C 1
ATOM 1686 O O . ALA A 1 225 ? -7.606 15.577 -0.633 1.00 94.50 225 ALA A O 1
ATOM 1687 N N . ASN A 1 226 ? -9.096 17.080 -1.415 1.00 88.75 226 ASN A N 1
ATOM 1688 C CA . ASN A 1 226 ? -8.452 17.340 -2.708 1.00 88.75 226 ASN A CA 1
ATOM 1689 C C . ASN A 1 226 ? -8.160 16.086 -3.564 1.00 88.75 226 ASN A C 1
ATOM 1691 O O . ASN A 1 226 ? -7.263 16.131 -4.411 1.00 88.75 226 ASN A O 1
ATOM 1695 N N . GLU A 1 227 ? -8.891 14.987 -3.336 1.00 88.56 227 GLU A N 1
ATOM 1696 C CA . GLU A 1 227 ? -8.707 13.661 -3.960 1.00 88.56 227 GLU A CA 1
ATOM 1697 C C . GLU A 1 227 ? -7.287 13.083 -3.807 1.00 88.56 227 GLU A C 1
ATOM 1699 O O . GLU A 1 227 ? -6.778 12.351 -4.657 1.00 88.56 227 GLU A O 1
ATOM 1704 N N . SER A 1 228 ? -6.610 13.440 -2.716 1.00 88.69 228 SER A N 1
ATOM 1705 C CA . SER A 1 228 ? -5.207 13.092 -2.503 1.00 88.69 228 SER A CA 1
ATOM 1706 C C . SER A 1 228 ? -4.991 11.595 -2.246 1.00 88.69 228 SER A C 1
ATOM 1708 O O . SER A 1 228 ? -5.716 10.969 -1.474 1.00 88.69 228 SER A O 1
ATOM 1710 N N . LEU A 1 229 ? -3.917 11.020 -2.805 1.00 89.19 229 LEU A N 1
ATOM 1711 C CA . LEU A 1 229 ? -3.419 9.693 -2.400 1.00 89.19 229 LEU A CA 1
ATOM 1712 C C . LEU A 1 229 ? -2.332 9.776 -1.309 1.00 89.19 229 LEU A C 1
ATOM 1714 O O . LEU A 1 229 ? -1.777 8.747 -0.918 1.00 89.19 229 LEU A O 1
ATOM 1718 N N . ALA A 1 230 ? -1.969 10.972 -0.833 1.00 88.19 230 ALA A N 1
ATOM 1719 C CA . ALA A 1 230 ? -0.867 11.161 0.113 1.00 88.19 230 ALA A CA 1
ATOM 1720 C C . ALA A 1 230 ? -1.176 10.587 1.509 1.00 88.19 230 ALA A C 1
ATOM 1722 O O . ALA A 1 230 ? -2.334 10.409 1.890 1.00 88.19 230 ALA A O 1
ATOM 1723 N N . ASN A 1 231 ? -0.130 10.277 2.282 1.00 88.44 231 ASN A N 1
ATOM 1724 C CA . ASN A 1 231 ? -0.281 10.118 3.734 1.00 88.44 231 ASN A CA 1
ATOM 1725 C C . ASN A 1 231 ? -0.534 11.488 4.367 1.00 88.44 231 ASN A C 1
ATOM 1727 O O . ASN A 1 231 ? -0.102 12.497 3.818 1.00 88.44 231 ASN A O 1
ATOM 1731 N N . ASN A 1 232 ? -1.214 11.507 5.512 1.00 93.81 232 ASN A N 1
ATOM 1732 C CA . ASN A 1 232 ? -1.612 12.723 6.229 1.00 93.81 232 ASN A CA 1
ATOM 1733 C C . ASN A 1 232 ? -2.575 13.635 5.442 1.00 93.81 232 ASN A C 1
ATOM 1735 O O . ASN A 1 232 ? -2.838 14.756 5.863 1.00 93.81 232 ASN A O 1
ATOM 1739 N N . ALA A 1 233 ? -3.123 13.178 4.308 1.00 95.12 233 ALA A N 1
ATOM 1740 C CA . ALA A 1 233 ? -4.161 13.933 3.616 1.00 95.12 233 ALA A CA 1
ATOM 1741 C C . ALA A 1 233 ? -5.432 13.971 4.474 1.00 95.12 233 ALA A C 1
ATOM 1743 O O . ALA A 1 233 ? -5.828 12.957 5.060 1.00 95.12 233 ALA A O 1
ATOM 1744 N N . ASN A 1 234 ? -6.027 15.158 4.554 1.00 98.19 234 ASN A N 1
ATOM 1745 C CA . ASN A 1 234 ? -7.050 15.470 5.537 1.00 98.19 234 ASN A CA 1
ATOM 1746 C C . ASN A 1 234 ? -8.365 14.713 5.298 1.00 98.19 234 ASN A C 1
ATOM 1748 O O . ASN A 1 234 ? -8.724 14.452 4.146 1.00 98.19 234 ASN A O 1
ATOM 1752 N N . ILE A 1 235 ? -9.092 14.404 6.374 1.00 98.69 235 ILE A N 1
ATOM 1753 C CA . ILE A 1 235 ? -10.492 13.977 6.305 1.00 98.69 235 ILE A CA 1
ATOM 1754 C C . ILE A 1 235 ? -11.371 15.174 6.680 1.00 98.69 235 ILE A C 1
ATOM 1756 O O . ILE A 1 235 ? -11.179 15.799 7.717 1.00 98.69 235 ILE A O 1
ATOM 1760 N N . GLN A 1 236 ? -12.322 15.518 5.816 1.00 98.38 236 GLN A N 1
ATOM 1761 C CA . GLN A 1 236 ? -13.134 16.733 5.950 1.00 98.38 236 GLN A CA 1
ATOM 1762 C C . GLN A 1 236 ? -14.572 16.507 5.466 1.00 98.38 236 GLN A C 1
ATOM 1764 O O . GLN A 1 236 ? -14.886 15.456 4.901 1.00 98.38 236 GLN A O 1
ATOM 1769 N N . LEU A 1 237 ? -15.458 17.479 5.689 1.00 98.06 237 LEU A N 1
ATOM 1770 C CA . LEU A 1 237 ? -16.744 17.534 4.999 1.00 98.06 237 LEU A CA 1
ATOM 1771 C C . LEU A 1 237 ? -16.567 18.056 3.575 1.00 98.06 237 LEU A C 1
ATOM 1773 O O . LEU A 1 237 ? -15.916 19.074 3.355 1.00 98.06 237 LEU A O 1
ATOM 1777 N N . GLY A 1 238 ? -17.253 17.429 2.626 1.00 95.62 238 GLY A N 1
ATOM 1778 C CA . GLY A 1 238 ? -17.431 17.988 1.289 1.00 95.62 238 GLY A CA 1
ATOM 1779 C C . GLY A 1 238 ? -18.841 17.807 0.721 1.00 95.62 238 GLY A C 1
ATOM 1780 O O . GLY A 1 238 ? -19.738 17.351 1.440 1.00 95.62 238 GLY A O 1
ATOM 1781 N N . PRO A 1 239 ? -19.046 18.194 -0.550 1.00 94.50 239 PRO A N 1
ATOM 1782 C CA . PRO A 1 239 ? -20.358 18.305 -1.188 1.00 94.50 239 PRO A CA 1
ATOM 1783 C C . PRO A 1 239 ? -21.067 16.961 -1.453 1.00 94.50 239 PRO A C 1
ATOM 1785 O O . PRO A 1 239 ? -20.599 15.876 -1.106 1.00 94.50 239 PRO A O 1
ATOM 1788 N N . THR A 1 240 ? -22.228 17.047 -2.101 1.00 88.62 240 THR A N 1
ATOM 1789 C CA . THR A 1 240 ? -22.912 15.932 -2.767 1.00 88.62 240 THR A CA 1
ATOM 1790 C C . THR A 1 240 ? -22.098 15.373 -3.947 1.00 88.62 240 THR A C 1
ATOM 1792 O O . THR A 1 240 ? -21.165 16.003 -4.440 1.00 88.62 240 THR A O 1
ATOM 1795 N N . GLY A 1 241 ? -22.466 14.173 -4.411 1.00 82.81 241 GLY A N 1
ATOM 1796 C CA . GLY A 1 241 ? -21.810 13.467 -5.521 1.00 82.81 241 GLY A CA 1
ATOM 1797 C C . GLY A 1 241 ? -21.097 12.184 -5.079 1.00 82.81 241 GLY A C 1
ATOM 1798 O O . GLY A 1 241 ? -20.916 11.948 -3.889 1.00 82.81 241 GLY A O 1
ATOM 1799 N N . GLN A 1 242 ? -20.707 11.334 -6.034 1.00 79.94 242 GLN A N 1
ATOM 1800 C CA . GLN A 1 242 ? -20.080 10.026 -5.784 1.00 79.94 242 GLN A CA 1
ATOM 1801 C C . GLN A 1 242 ? -18.741 9.884 -6.526 1.00 79.94 242 GLN A C 1
ATOM 1803 O O . GLN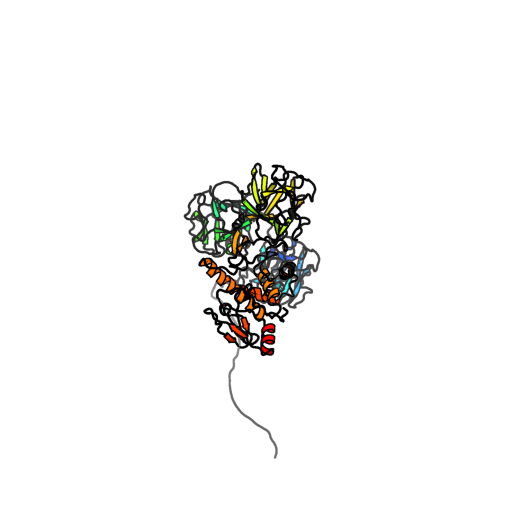 A 1 242 ? -18.640 9.165 -7.516 1.00 79.94 242 GLN A O 1
ATOM 1808 N N . THR A 1 243 ? -17.694 10.551 -6.034 1.00 84.44 243 THR A N 1
ATOM 1809 C CA . THR A 1 243 ? -16.306 10.267 -6.440 1.00 84.44 243 THR A CA 1
ATOM 1810 C C . THR A 1 243 ? -15.628 9.341 -5.423 1.00 84.44 243 THR A C 1
ATOM 1812 O O . THR A 1 243 ? -16.029 9.254 -4.258 1.00 84.44 243 THR A O 1
ATOM 1815 N N . ALA A 1 244 ? -14.590 8.609 -5.840 1.00 85.62 244 ALA A N 1
ATOM 1816 C CA . ALA A 1 244 ? -13.945 7.595 -4.997 1.00 85.62 244 ALA A CA 1
ATOM 1817 C C . ALA A 1 244 ? -13.201 8.176 -3.769 1.00 85.62 244 ALA A C 1
ATOM 1819 O O . ALA A 1 244 ? -12.900 7.448 -2.822 1.00 85.62 244 ALA A O 1
ATOM 1820 N N . SER A 1 245 ? -12.948 9.488 -3.740 1.00 89.19 245 SER A N 1
ATOM 1821 C CA . SER A 1 245 ? -12.447 10.225 -2.569 1.00 89.19 245 SER A CA 1
ATOM 1822 C C . SER A 1 245 ? -13.494 10.371 -1.444 1.00 89.19 245 SER A C 1
ATOM 1824 O O . SER A 1 245 ? -13.116 10.558 -0.288 1.00 89.19 245 SER A O 1
ATOM 1826 N N . ARG A 1 246 ? -14.792 10.211 -1.753 1.00 93.31 246 ARG A N 1
ATOM 1827 C CA . ARG A 1 246 ? -15.936 10.276 -0.811 1.00 93.31 246 ARG A CA 1
ATOM 1828 C C . ARG A 1 246 ? -16.469 8.910 -0.374 1.00 93.31 246 ARG A C 1
ATOM 1830 O O . ARG A 1 246 ? -17.308 8.817 0.521 1.00 93.31 246 ARG A O 1
ATOM 1837 N N . ILE A 1 247 ? -16.042 7.853 -1.061 1.00 93.56 247 ILE A N 1
ATOM 1838 C CA . ILE A 1 247 ? -16.503 6.483 -0.840 1.00 93.56 247 ILE A CA 1
ATOM 1839 C C . ILE A 1 247 ? -15.459 5.753 0.002 1.00 93.56 247 ILE A C 1
ATOM 1841 O O . ILE A 1 247 ? -14.261 5.792 -0.285 1.00 93.56 247 ILE A O 1
ATOM 1845 N N . PHE A 1 248 ? -15.918 5.063 1.040 1.00 95.19 248 PHE A N 1
ATOM 1846 C CA . PHE A 1 248 ? -15.074 4.334 1.974 1.00 95.19 248 PHE A CA 1
ATOM 1847 C C . PHE A 1 248 ? -15.496 2.869 2.042 1.00 95.19 248 PHE A C 1
ATOM 1849 O O . PHE A 1 248 ? -16.669 2.543 2.208 1.00 95.19 248 PHE A O 1
ATOM 1856 N N . TYR A 1 249 ? -14.523 1.976 1.927 1.00 92.50 249 TYR A N 1
ATOM 1857 C CA . TYR A 1 249 ? -14.680 0.561 2.200 1.00 92.50 249 TYR A CA 1
ATOM 1858 C C . TYR A 1 249 ? -14.581 0.340 3.712 1.00 92.50 249 TYR A C 1
ATOM 1860 O O . TYR A 1 249 ? -13.507 0.433 4.311 1.00 92.50 249 TYR A O 1
ATOM 1868 N N . VAL A 1 250 ? -15.725 0.099 4.343 1.00 91.19 250 VAL A N 1
ATOM 1869 C CA . VAL A 1 250 ? -15.829 -0.180 5.775 1.00 91.19 250 VAL A CA 1
ATOM 1870 C C . VAL A 1 250 ? -15.626 -1.678 5.970 1.00 91.19 250 VAL A C 1
ATOM 1872 O O . VAL A 1 250 ? -16.373 -2.483 5.417 1.00 91.19 250 VAL A O 1
ATOM 1875 N N . ILE A 1 251 ? -14.612 -2.057 6.748 1.00 82.31 251 ILE A N 1
ATOM 1876 C CA . ILE A 1 251 ? -14.306 -3.453 7.084 1.00 82.31 251 ILE A CA 1
ATOM 1877 C C . ILE A 1 251 ? -14.758 -3.724 8.513 1.00 82.31 251 ILE A C 1
ATOM 1879 O O . ILE A 1 251 ? -14.233 -3.119 9.446 1.00 82.31 251 ILE A O 1
ATOM 1883 N N . ASN A 1 252 ? -15.696 -4.654 8.679 1.00 76.69 252 ASN A N 1
ATOM 1884 C CA . ASN A 1 252 ? -16.126 -5.174 9.973 1.00 76.69 252 ASN A CA 1
ATOM 1885 C C . ASN A 1 252 ? -15.262 -6.386 10.362 1.00 76.69 252 ASN A C 1
ATOM 1887 O O . ASN A 1 252 ? -15.206 -7.364 9.617 1.00 76.69 252 ASN A O 1
ATOM 1891 N N . TYR A 1 253 ? -14.615 -6.347 11.531 1.00 62.66 253 TYR A N 1
ATOM 1892 C CA . TYR A 1 253 ? -13.801 -7.460 12.046 1.00 62.66 253 TYR A CA 1
ATOM 1893 C C . TYR A 1 253 ? -14.571 -8.424 12.971 1.00 62.66 253 TYR A C 1
ATOM 1895 O O . TYR A 1 253 ? -13.954 -9.201 13.702 1.00 62.66 253 TYR A O 1
ATOM 1903 N N . GLY A 1 254 ? -15.906 -8.334 13.036 1.00 51.66 254 GLY A N 1
ATOM 1904 C CA . GLY A 1 254 ? -16.792 -9.188 13.847 1.00 51.66 254 GLY A CA 1
ATOM 1905 C C . GLY A 1 254 ? -16.688 -8.986 15.368 1.00 51.66 254 GLY A C 1
ATOM 1906 O O . GLY A 1 254 ? -17.626 -9.258 16.111 1.00 51.66 254 GLY A O 1
ATOM 1907 N N . ASN A 1 255 ? -15.568 -8.452 15.859 1.00 49.22 255 ASN A N 1
ATOM 1908 C CA . ASN A 1 255 ? -15.318 -8.209 17.279 1.00 49.22 255 ASN A CA 1
ATOM 1909 C C . ASN A 1 255 ? -15.916 -6.877 17.795 1.00 49.22 255 ASN A C 1
ATOM 1911 O O . ASN A 1 255 ? -16.096 -6.710 19.005 1.00 49.22 255 ASN A O 1
ATOM 1915 N N . GLY A 1 256 ? -16.293 -5.962 16.896 1.00 51.28 256 GLY A N 1
ATOM 1916 C CA . GLY A 1 256 ? -16.813 -4.620 17.197 1.00 51.28 256 GLY A CA 1
ATOM 1917 C C . GLY A 1 256 ? -15.919 -3.476 16.708 1.00 51.28 256 GLY A C 1
ATOM 1918 O O . GLY A 1 256 ? -16.400 -2.354 16.601 1.00 51.28 256 GLY A O 1
ATOM 1919 N N . ASN A 1 257 ? -14.659 -3.764 16.368 1.00 67.75 257 ASN A N 1
ATOM 1920 C CA . ASN A 1 257 ? -13.783 -2.832 15.666 1.00 67.75 257 ASN A CA 1
ATOM 1921 C C . ASN A 1 257 ? -14.062 -2.854 14.160 1.00 67.75 257 ASN A C 1
ATOM 1923 O O . ASN A 1 257 ? -14.231 -3.915 13.548 1.00 67.75 257 ASN A O 1
ATOM 1927 N N . TYR A 1 258 ? -13.985 -1.670 13.573 1.00 83.62 258 TYR A N 1
ATOM 1928 C CA . TYR A 1 258 ? -14.028 -1.398 12.149 1.00 83.62 258 TYR A CA 1
ATOM 1929 C C . TYR A 1 258 ? -12.722 -0.739 11.700 1.00 83.62 258 TYR A C 1
ATOM 1931 O O . TYR A 1 258 ? -12.101 -0.008 12.471 1.00 83.62 258 TYR A O 1
ATOM 1939 N N . THR A 1 259 ? -12.325 -0.929 10.442 1.00 89.50 259 THR A N 1
ATOM 1940 C CA . THR A 1 259 ? -11.381 -0.015 9.771 1.00 89.50 259 THR A CA 1
ATOM 1941 C C . THR A 1 259 ? -12.059 0.593 8.557 1.00 89.50 259 THR A C 1
ATOM 1943 O O . THR A 1 259 ? -12.722 -0.120 7.804 1.00 89.50 259 THR A O 1
ATOM 1946 N N . ILE A 1 260 ? -11.874 1.894 8.357 1.00 95.19 260 ILE A N 1
ATOM 1947 C CA . ILE A 1 260 ? -12.498 2.659 7.277 1.00 95.19 260 ILE A CA 1
ATOM 1948 C C . ILE A 1 260 ? -11.397 2.980 6.258 1.00 95.19 260 ILE A C 1
ATOM 1950 O O . ILE A 1 260 ? -10.481 3.745 6.558 1.00 95.19 260 ILE A O 1
ATOM 1954 N N . GLU A 1 261 ? -11.434 2.346 5.085 1.00 94.50 261 GLU A N 1
ATOM 1955 C CA . GLU A 1 261 ? -10.443 2.504 4.008 1.00 94.50 261 GLU A CA 1
ATOM 1956 C C . GLU A 1 261 ? -11.007 3.379 2.888 1.00 94.50 261 GLU A C 1
ATOM 1958 O O . GLU A 1 261 ? -12.051 3.058 2.332 1.00 94.50 261 GLU A O 1
ATOM 1963 N N . ASN A 1 262 ? -10.335 4.464 2.503 1.00 94.44 262 ASN A N 1
ATOM 1964 C CA . ASN A 1 262 ? -10.794 5.262 1.366 1.00 94.44 262 ASN A CA 1
ATOM 1965 C C . ASN A 1 262 ? -10.683 4.470 0.0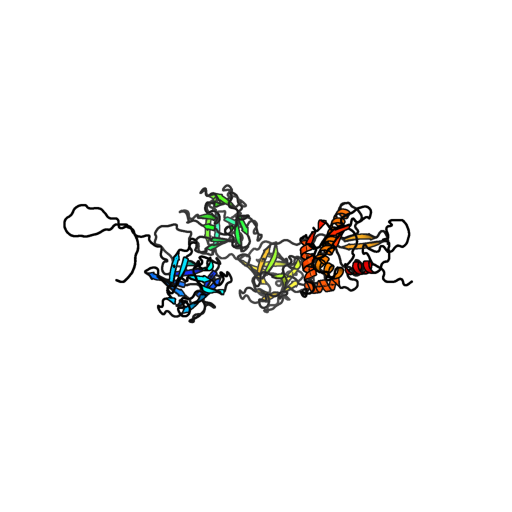44 1.00 94.44 262 ASN A C 1
ATOM 1967 O O . ASN A 1 262 ? -9.667 3.821 -0.225 1.00 94.44 262 ASN A O 1
ATOM 1971 N N . ALA A 1 263 ? -11.717 4.540 -0.799 1.00 91.12 263 ALA A N 1
ATOM 1972 C CA . ALA A 1 263 ? -11.820 3.731 -2.009 1.00 91.12 263 ALA A CA 1
ATOM 1973 C C . ALA A 1 263 ? -10.942 4.211 -3.181 1.00 91.12 263 ALA A C 1
ATOM 1975 O O . ALA A 1 263 ? -10.713 3.426 -4.098 1.00 91.12 263 ALA A O 1
ATOM 1976 N N . LEU A 1 264 ? -10.400 5.433 -3.147 1.00 89.94 264 LEU A N 1
ATOM 1977 C CA . LEU A 1 264 ? -9.424 5.929 -4.125 1.00 89.94 264 LEU A CA 1
ATOM 1978 C C . LEU A 1 264 ? -7.980 5.560 -3.726 1.00 89.94 264 LEU A C 1
ATOM 1980 O O . LEU A 1 264 ? -7.216 5.043 -4.541 1.00 89.94 264 LEU A O 1
ATOM 1984 N N . SER A 1 265 ? -7.592 5.779 -2.466 1.00 90.56 265 SER A N 1
ATOM 1985 C CA . SER A 1 265 ? -6.200 5.633 -1.997 1.00 90.56 265 SER A CA 1
ATOM 1986 C C . SER A 1 265 ? -5.866 4.275 -1.359 1.00 90.56 265 SER A C 1
ATOM 1988 O O . SER A 1 265 ? -4.696 3.874 -1.291 1.00 90.56 265 SER A O 1
ATOM 1990 N N . GLY A 1 266 ? -6.876 3.569 -0.842 1.00 89.69 266 GLY A N 1
ATOM 1991 C CA . GLY A 1 266 ? -6.703 2.369 -0.015 1.00 89.69 266 GLY A CA 1
ATOM 1992 C C . GLY A 1 266 ? -5.961 2.635 1.285 1.00 89.69 266 GLY A C 1
ATOM 1993 O O . GLY A 1 266 ? -5.239 1.761 1.770 1.00 89.69 266 GLY A O 1
ATOM 1994 N N . LYS A 1 267 ? -6.069 3.864 1.792 1.00 92.00 267 LYS A N 1
ATOM 1995 C CA . LYS A 1 267 ? -5.500 4.312 3.060 1.00 92.00 267 LYS A CA 1
ATOM 1996 C C . LYS A 1 267 ? -6.595 4.385 4.113 1.00 92.00 267 LYS A C 1
ATOM 1998 O O . LYS A 1 267 ? -7.764 4.600 3.795 1.00 92.00 267 LYS A O 1
ATOM 2003 N N . ARG A 1 268 ? -6.216 4.151 5.365 1.00 96.06 268 ARG A N 1
ATOM 2004 C CA . ARG A 1 268 ? -7.142 4.067 6.495 1.00 96.06 268 ARG A CA 1
ATOM 2005 C C . ARG A 1 268 ? -7.319 5.423 7.146 1.00 96.06 268 ARG A C 1
ATOM 2007 O O . ARG A 1 268 ? -6.331 6.126 7.350 1.00 96.06 268 ARG A O 1
ATOM 2014 N N . VAL A 1 269 ? -8.563 5.730 7.501 1.00 98.06 269 VAL A N 1
ATOM 2015 C CA . VAL A 1 269 ? -8.910 6.808 8.429 1.00 98.06 269 VAL A CA 1
ATOM 2016 C C . VAL A 1 269 ? -8.205 6.530 9.760 1.00 98.06 269 VAL A C 1
ATOM 2018 O O . VAL A 1 269 ? -8.364 5.450 10.336 1.00 98.06 269 VAL A O 1
ATOM 2021 N N . VAL A 1 270 ? -7.383 7.479 10.205 1.00 98.00 270 VAL A N 1
ATOM 2022 C CA . VAL A 1 270 ? -6.494 7.371 11.367 1.00 98.00 270 VAL A CA 1
ATOM 2023 C C . VAL A 1 270 ? -6.465 8.681 12.150 1.00 98.00 270 VAL A C 1
ATOM 2025 O O . VAL A 1 270 ? -6.667 9.757 11.585 1.00 98.00 270 VAL A O 1
ATOM 2028 N N . LEU A 1 271 ? -6.145 8.582 13.436 1.00 97.00 271 LEU A N 1
ATOM 2029 C CA . LEU A 1 271 ? -5.782 9.727 14.268 1.00 97.00 271 LEU A CA 1
ATOM 2030 C C . LEU A 1 271 ? -4.374 10.228 13.936 1.00 97.00 271 LEU A C 1
ATOM 2032 O O . LEU A 1 271 ? -3.428 9.443 13.845 1.00 97.00 271 LEU A O 1
ATOM 2036 N N . ALA A 1 272 ? -4.217 11.537 13.755 1.00 94.81 272 ALA A N 1
ATOM 2037 C CA . ALA A 1 272 ? -2.910 12.142 13.528 1.00 94.81 272 ALA A CA 1
ATOM 2038 C C . ALA A 1 272 ? -1.989 11.944 14.747 1.00 94.81 272 ALA A C 1
ATOM 2040 O O . ALA A 1 272 ? -2.335 12.297 15.875 1.00 94.81 272 ALA A O 1
ATOM 2041 N N . GLY A 1 273 ? -0.813 11.353 14.513 1.00 89.62 273 GLY A N 1
ATOM 2042 C CA . GLY A 1 273 ? 0.152 11.024 15.569 1.00 89.62 273 GLY A CA 1
ATOM 2043 C C . GLY A 1 273 ? -0.338 9.985 16.584 1.00 89.62 273 GLY A C 1
ATOM 2044 O O . GLY A 1 273 ? 0.228 9.914 17.667 1.00 89.62 273 GLY A O 1
ATOM 2045 N N . ASP A 1 274 ? -1.391 9.222 16.264 1.00 90.31 274 ASP A N 1
ATOM 2046 C CA . ASP A 1 274 ? -2.041 8.246 17.152 1.00 90.31 274 ASP A CA 1
ATOM 2047 C C . ASP A 1 274 ? -2.521 8.854 18.505 1.00 90.31 274 ASP A C 1
ATOM 2049 O O . ASP A 1 274 ? -2.684 8.142 19.494 1.00 90.31 274 ASP A O 1
ATOM 2053 N N . ARG A 1 275 ? -2.784 10.174 18.545 1.00 90.38 275 ARG A N 1
ATOM 2054 C CA . ARG A 1 275 ? -3.245 10.933 19.730 1.00 90.38 275 ARG A CA 1
ATOM 2055 C C . ARG A 1 275 ? -4.754 10.796 19.987 1.00 90.38 275 ARG A C 1
ATOM 2057 O O . ARG A 1 275 ? -5.520 10.457 19.087 1.00 90.38 275 ARG A O 1
ATOM 2064 N N . THR A 1 276 ? -5.194 11.111 21.209 1.00 94.06 276 THR A N 1
ATOM 2065 C CA . THR A 1 276 ? -6.614 11.079 21.638 1.00 94.06 276 THR A CA 1
ATOM 2066 C C . THR A 1 276 ? -7.152 12.417 22.160 1.00 94.06 276 THR A C 1
ATOM 2068 O O . THR A 1 276 ? -8.262 12.477 22.694 1.00 94.06 276 THR A O 1
ATOM 2071 N N . ASP A 1 277 ? -6.393 13.502 22.014 1.00 95.25 277 ASP A N 1
ATOM 2072 C CA . ASP A 1 277 ? -6.787 14.838 22.469 1.00 95.25 277 ASP A CA 1
ATOM 2073 C C . ASP A 1 277 ? -7.993 15.376 21.687 1.00 95.25 277 ASP A C 1
ATOM 2075 O O . ASP A 1 277 ? -8.220 14.996 20.532 1.00 95.25 277 ASP A O 1
ATOM 2079 N N . ASN A 1 278 ? -8.741 16.311 22.283 1.00 91.94 278 ASN A N 1
ATOM 2080 C CA . ASN A 1 278 ? -9.726 17.080 21.519 1.00 91.94 278 ASN A CA 1
ATOM 2081 C C . ASN A 1 278 ? -9.023 17.853 20.396 1.00 91.94 278 ASN A C 1
ATOM 2083 O O . ASN A 1 278 ? -7.910 18.342 20.571 1.00 91.94 278 ASN A O 1
ATOM 2087 N N . SER A 1 279 ? -9.687 17.950 19.247 1.00 93.56 279 SER A N 1
ATOM 2088 C CA . SER A 1 279 ? -9.140 18.526 18.015 1.00 93.56 279 SER A CA 1
ATOM 2089 C C . SER A 1 279 ? -7.959 17.746 17.411 1.00 93.56 279 SER A C 1
ATOM 2091 O O . SER A 1 279 ? -7.331 18.240 16.475 1.00 93.56 279 SER A O 1
ATOM 2093 N N . THR A 1 280 ? -7.672 16.510 17.860 1.00 97.25 280 THR A N 1
ATOM 2094 C CA . THR A 1 280 ? -6.741 15.623 17.133 1.00 97.25 280 THR A CA 1
ATOM 2095 C C . THR A 1 280 ? -7.271 15.394 15.722 1.00 97.25 280 THR A C 1
ATOM 2097 O O . THR A 1 280 ? -8.420 14.989 15.543 1.00 97.25 280 THR A O 1
ATOM 2100 N N . ASN A 1 281 ? -6.438 15.644 14.715 1.00 98.25 281 ASN A N 1
ATOM 2101 C CA . ASN A 1 281 ? -6.881 15.618 13.330 1.00 98.25 281 ASN A CA 1
ATOM 2102 C C . ASN A 1 281 ? -7.221 14.200 12.840 1.00 98.25 281 ASN A C 1
ATOM 2104 O O . ASN A 1 281 ? -6.480 13.252 13.124 1.00 98.25 281 ASN A O 1
ATOM 2108 N N . ILE A 1 282 ? -8.296 14.060 12.058 1.00 98.56 282 ILE A N 1
ATOM 2109 C CA . ILE A 1 282 ? -8.620 12.816 11.354 1.00 98.56 282 ILE A CA 1
ATOM 2110 C C . ILE A 1 282 ? -8.030 12.903 9.943 1.00 98.56 282 ILE A C 1
ATOM 2112 O O . ILE A 1 282 ? -8.283 13.837 9.189 1.00 98.56 282 ILE A O 1
ATOM 2116 N N . GLN A 1 283 ? -7.219 11.919 9.569 1.00 98.38 283 GLN A N 1
ATOM 2117 C CA . GLN A 1 283 ? -6.478 11.915 8.304 1.00 98.38 283 GLN A CA 1
ATOM 2118 C C . GLN A 1 283 ? -6.462 10.513 7.684 1.00 98.38 283 GLN A C 1
ATOM 2120 O O . GLN A 1 283 ? -6.772 9.532 8.358 1.00 98.38 283 GLN A O 1
ATOM 2125 N N . GLN A 1 284 ? -6.062 10.381 6.417 1.00 97.12 284 GLN A N 1
ATOM 2126 C CA . GLN A 1 284 ? -5.742 9.067 5.847 1.00 97.12 284 GLN A CA 1
ATOM 2127 C C . GLN A 1 284 ? -4.250 8.719 5.992 1.00 97.12 284 GLN A C 1
ATOM 2129 O O . GLN A 1 284 ? -3.368 9.569 5.835 1.00 97.12 284 GLN A O 1
ATOM 2134 N N . TYR A 1 285 ? -3.941 7.440 6.207 1.00 93.12 285 TYR A N 1
ATOM 2135 C CA . TYR A 1 285 ? -2.564 6.936 6.200 1.00 93.12 285 TYR A CA 1
ATOM 2136 C C . TYR A 1 285 ? -2.480 5.499 5.664 1.00 93.12 285 TYR A C 1
ATOM 2138 O O . TYR A 1 285 ? -3.449 4.740 5.734 1.00 93.12 285 TYR A O 1
ATOM 2146 N N . SER A 1 286 ? -1.320 5.106 5.128 1.00 87.00 286 SER A N 1
ATOM 2147 C CA . SER A 1 286 ? -1.011 3.711 4.774 1.00 87.00 286 SER A CA 1
ATOM 2148 C C . SER A 1 286 ? -1.424 2.721 5.875 1.00 87.00 286 SER A C 1
ATOM 2150 O O . SER A 1 286 ? -1.360 3.026 7.067 1.00 87.00 286 SER A O 1
ATOM 2152 N N . ILE A 1 287 ? -1.841 1.517 5.481 1.00 81.69 287 ILE A N 1
ATOM 2153 C CA . ILE A 1 287 ? -2.305 0.493 6.424 1.00 81.69 287 ILE A CA 1
ATOM 2154 C C . ILE A 1 287 ? -1.182 0.139 7.415 1.00 81.69 287 ILE A C 1
ATOM 2156 O O . ILE A 1 287 ? -0.095 -0.271 7.013 1.00 81.69 287 ILE A O 1
ATOM 2160 N N . LYS A 1 288 ? -1.466 0.292 8.711 1.00 76.81 288 LYS A N 1
ATOM 2161 C CA . LYS A 1 288 ? -0.618 -0.076 9.856 1.00 76.81 288 LYS A CA 1
ATOM 2162 C C . LYS A 1 288 ? -1.435 -0.952 10.809 1.00 76.81 288 LYS A C 1
ATOM 2164 O O . LYS A 1 288 ? -2.655 -0.818 10.880 1.00 76.81 288 LYS A O 1
ATOM 2169 N N . ASN A 1 289 ? -0.787 -1.789 11.622 1.00 68.50 289 ASN A N 1
ATOM 2170 C CA . ASN A 1 289 ? -1.471 -2.463 12.738 1.00 68.50 289 ASN A CA 1
ATOM 2171 C C . ASN A 1 289 ? -1.548 -1.574 13.999 1.00 68.50 289 ASN A C 1
ATOM 2173 O O . ASN A 1 289 ? -1.300 -2.041 15.106 1.00 68.50 289 ASN A O 1
ATOM 2177 N N . SER A 1 290 ? -1.888 -0.292 13.837 1.00 79.44 290 SER A N 1
ATOM 2178 C CA . SER A 1 290 ? -2.172 0.590 14.977 1.00 79.44 290 SER A CA 1
ATOM 2179 C C . SER A 1 290 ? -3.635 0.466 15.408 1.00 79.44 290 SER A C 1
ATOM 2181 O O . SER A 1 290 ? -4.520 0.151 14.605 1.00 79.44 290 SER A O 1
ATOM 2183 N N . THR A 1 291 ? -3.901 0.727 16.684 1.00 82.69 291 THR A N 1
ATOM 2184 C CA . THR A 1 291 ? -5.257 0.913 17.212 1.00 82.69 291 THR A CA 1
ATOM 2185 C C . THR A 1 291 ? -5.849 2.270 16.808 1.00 82.69 291 THR A C 1
ATOM 2187 O O . THR A 1 291 ? -7.061 2.364 16.660 1.00 82.69 291 THR A O 1
ATOM 2190 N N . ALA A 1 292 ? -5.028 3.267 16.456 1.00 87.62 292 ALA A N 1
ATOM 2191 C CA . ALA A 1 292 ? -5.478 4.547 15.894 1.00 87.62 292 ALA A CA 1
ATOM 2192 C C . ALA A 1 292 ? -6.216 4.428 14.543 1.00 87.62 292 ALA A C 1
ATOM 2194 O O . ALA A 1 292 ? -6.891 5.366 14.129 1.00 87.62 292 ALA A O 1
ATOM 2195 N N . GLN A 1 293 ? -6.067 3.300 13.833 1.00 92.06 293 GLN A N 1
ATOM 2196 C CA . GLN A 1 293 ? -6.778 2.996 12.578 1.00 92.06 293 GLN A CA 1
ATOM 2197 C C . GLN A 1 293 ? -8.078 2.202 12.796 1.00 92.06 293 GLN A C 1
ATOM 2199 O O . GLN A 1 293 ? -8.728 1.811 11.822 1.00 92.06 293 GLN A O 1
ATOM 2204 N N . LYS A 1 294 ? -8.431 1.909 14.054 1.00 89.75 294 LYS A N 1
ATOM 2205 C CA . LYS A 1 294 ? -9.567 1.070 14.444 1.00 89.75 294 LYS A CA 1
ATOM 2206 C C . LYS A 1 294 ? -10.633 1.945 15.109 1.00 89.75 294 LYS A C 1
ATOM 2208 O O . LYS A 1 294 ? -10.321 2.853 15.876 1.00 89.75 294 LYS A O 1
ATOM 2213 N N . TRP A 1 295 ? -11.890 1.662 14.792 1.00 91.25 295 TRP A N 1
ATOM 2214 C CA . TRP A 1 295 ? -13.037 2.501 15.132 1.00 91.25 295 TRP A CA 1
ATOM 2215 C C . TRP A 1 295 ? -14.190 1.649 15.661 1.00 91.25 295 TRP A C 1
ATOM 2217 O O . TRP A 1 295 ? -14.473 0.583 15.116 1.00 91.25 295 TRP A O 1
ATOM 2227 N N . TYR A 1 296 ? -14.886 2.119 16.691 1.00 86.69 296 TYR A N 1
ATOM 2228 C CA . TYR A 1 296 ? -16.101 1.496 17.212 1.00 86.69 296 TYR A CA 1
ATOM 2229 C C . TYR A 1 296 ? -17.316 2.291 16.743 1.00 86.69 296 TYR A C 1
ATOM 2231 O O . TYR A 1 296 ? -17.524 3.423 17.175 1.00 86.69 296 TYR A O 1
ATOM 2239 N N . ILE A 1 297 ? -18.131 1.705 15.864 1.00 87.94 297 ILE A N 1
ATOM 2240 C CA . ILE A 1 297 ? -19.368 2.340 15.397 1.00 87.94 297 ILE A CA 1
ATOM 2241 C C . ILE A 1 297 ? -20.524 1.897 16.309 1.00 87.94 297 ILE A C 1
ATOM 2243 O O . ILE A 1 297 ? -20.697 0.697 16.550 1.00 87.94 297 ILE A O 1
ATOM 2247 N N . SER A 1 298 ? -21.282 2.858 16.845 1.00 83.94 298 SER A N 1
ATOM 2248 C CA . SER A 1 298 ? -22.385 2.620 17.794 1.00 83.94 298 SER A CA 1
ATOM 2249 C C . SER A 1 298 ? -23.553 1.847 17.172 1.00 83.94 298 SER A C 1
ATOM 2251 O O . SER A 1 298 ? -23.592 1.620 15.971 1.00 83.94 298 SER A O 1
ATOM 2253 N N . THR A 1 299 ? -24.588 1.506 17.940 1.00 77.94 299 THR A N 1
ATOM 2254 C CA . THR A 1 299 ? -25.905 1.244 17.330 1.00 77.94 299 THR A CA 1
ATOM 2255 C C . THR A 1 299 ? -26.428 2.454 16.557 1.00 77.94 299 THR A C 1
ATOM 2257 O O . THR A 1 299 ? -26.058 3.585 16.893 1.00 77.94 299 THR A O 1
ATOM 2260 N N . PRO A 1 300 ? -27.339 2.246 15.587 1.00 78.56 300 PRO A N 1
ATOM 2261 C CA . PRO A 1 300 ? -28.164 3.338 15.102 1.00 78.56 300 PRO A CA 1
ATOM 2262 C C . PRO A 1 300 ? -29.007 3.900 16.250 1.00 78.56 300 PRO A C 1
ATOM 2264 O O . PRO A 1 300 ? -29.556 3.157 17.069 1.00 78.56 300 PRO A O 1
ATOM 2267 N N . ARG A 1 301 ? -29.144 5.221 16.270 1.00 82.06 301 ARG A N 1
ATOM 2268 C CA . ARG A 1 301 ? -30.276 5.923 16.880 1.00 82.06 301 ARG A CA 1
ATOM 2269 C C . ARG A 1 301 ? -31.565 5.612 16.107 1.00 82.06 301 ARG A C 1
ATOM 2271 O O . ARG A 1 301 ? -31.521 5.102 14.988 1.00 82.06 301 ARG A O 1
ATOM 2278 N N . THR A 1 302 ? -32.714 5.983 16.666 1.00 79.94 302 THR A N 1
ATOM 2279 C CA . THR A 1 302 ? -34.033 5.881 16.004 1.00 79.94 302 THR A CA 1
ATOM 2280 C C . THR A 1 302 ? -34.102 6.613 14.658 1.00 79.94 302 THR A C 1
ATOM 2282 O O . THR A 1 302 ? -34.816 6.178 13.764 1.00 79.94 302 THR A O 1
ATOM 2285 N N . ASP A 1 303 ? -33.310 7.674 14.481 1.00 82.44 303 ASP A N 1
ATOM 2286 C CA . ASP A 1 303 ? -33.169 8.440 13.233 1.00 82.44 303 ASP A CA 1
ATOM 2287 C C . ASP A 1 303 ? -32.182 7.822 12.211 1.00 82.44 303 ASP A C 1
ATOM 2289 O O . ASP A 1 303 ? -31.935 8.399 11.148 1.00 82.44 303 ASP A O 1
ATOM 2293 N N . GLY A 1 304 ? -31.601 6.656 12.514 1.00 86.81 304 GLY A N 1
ATOM 2294 C CA . GLY A 1 304 ? -30.654 5.954 11.645 1.00 86.81 304 GLY A CA 1
ATOM 2295 C C . GLY A 1 304 ? -29.240 6.548 11.608 1.00 86.81 304 GLY A C 1
ATOM 2296 O O . GLY A 1 304 ? -28.484 6.219 10.692 1.00 86.81 304 GLY A O 1
ATOM 2297 N N . TYR A 1 305 ? -28.873 7.409 12.566 1.00 90.75 305 TYR A N 1
ATOM 2298 C CA . TYR A 1 305 ? -27.514 7.948 12.709 1.00 90.75 305 TYR A CA 1
ATOM 2299 C C . TYR A 1 305 ? -26.694 7.231 13.794 1.00 90.75 305 TYR A C 1
ATOM 2301 O O . TYR A 1 305 ? -27.231 6.680 14.754 1.00 90.75 305 TYR A O 1
ATOM 2309 N N . TYR A 1 306 ? -25.371 7.272 13.640 1.00 92.56 306 TYR A N 1
ATOM 2310 C CA . TYR A 1 306 ? -24.373 6.507 14.390 1.00 92.56 306 TYR A CA 1
ATOM 2311 C C . TYR A 1 306 ? -23.256 7.435 14.896 1.00 92.56 306 TYR A C 1
ATOM 2313 O O . TYR A 1 306 ? -22.924 8.401 14.211 1.00 92.56 306 TYR A O 1
ATOM 2321 N N . THR A 1 307 ? -22.625 7.139 16.036 1.00 93.50 307 THR A N 1
ATOM 2322 C CA . THR A 1 307 ? -21.315 7.724 16.386 1.00 93.50 307 THR A CA 1
ATOM 2323 C C . THR A 1 307 ? -20.188 6.801 15.933 1.00 93.50 307 THR A C 1
ATOM 2325 O O . THR A 1 307 ? -20.365 5.583 15.847 1.00 93.50 307 THR A O 1
ATOM 2328 N N . ILE A 1 308 ? -19.013 7.374 15.666 1.00 95.38 308 ILE A N 1
ATOM 2329 C CA . ILE A 1 308 ? -17.795 6.629 15.324 1.00 95.38 308 ILE A CA 1
ATOM 2330 C C . ILE A 1 308 ? -16.751 6.943 16.402 1.00 95.38 308 ILE A C 1
ATOM 2332 O O . ILE A 1 308 ? -16.095 7.979 16.341 1.00 95.38 308 ILE A O 1
ATOM 2336 N N . SER A 1 309 ? -16.641 6.089 17.421 1.00 93.00 309 SER A N 1
ATOM 2337 C CA . SER A 1 309 ? -15.677 6.242 18.519 1.00 93.00 309 SER A CA 1
ATOM 2338 C C . SER A 1 309 ? -14.284 5.747 18.131 1.00 93.00 309 SER A C 1
ATOM 2340 O O . SER A 1 309 ? -14.150 4.752 17.415 1.00 93.00 309 SER A O 1
ATOM 2342 N N . SER A 1 310 ? -13.242 6.391 18.656 1.00 92.38 310 SER A N 1
ATOM 2343 C CA . SER A 1 310 ? -11.865 5.890 18.582 1.00 92.38 310 SER A CA 1
ATOM 2344 C C . SER A 1 310 ? -11.724 4.557 19.328 1.00 92.38 310 SER A C 1
ATOM 2346 O O . SER A 1 310 ? -12.378 4.333 20.347 1.00 92.38 310 SER A O 1
ATOM 2348 N N . ALA A 1 311 ? -10.857 3.666 18.838 1.00 86.12 311 ALA A N 1
ATOM 2349 C CA . ALA A 1 311 ? -10.468 2.463 19.574 1.00 86.12 311 ALA A CA 1
ATOM 2350 C C . ALA A 1 311 ? -9.316 2.678 20.574 1.00 86.12 311 ALA A C 1
ATOM 2352 O O . ALA A 1 311 ? -8.989 1.749 21.311 1.00 86.12 311 ALA A O 1
ATOM 2353 N N . LEU A 1 312 ? -8.707 3.870 20.604 1.00 82.81 312 LEU A N 1
ATOM 2354 C CA . LEU A 1 312 ? -7.757 4.276 21.648 1.00 82.81 312 LEU A CA 1
ATOM 2355 C C . LEU A 1 312 ? -8.476 4.878 22.866 1.00 82.81 312 LEU A C 1
ATOM 2357 O O . LEU A 1 312 ? -8.129 4.552 23.994 1.00 82.81 312 LEU A O 1
ATOM 2361 N N . ASP A 1 313 ? -9.510 5.696 22.641 1.00 86.38 313 ASP A N 1
ATOM 2362 C CA . ASP A 1 313 ? -10.419 6.173 23.692 1.00 86.38 313 ASP A CA 1
ATOM 2363 C C . ASP A 1 313 ? -11.870 6.154 23.190 1.00 86.38 313 ASP A C 1
ATOM 2365 O O . ASP A 1 313 ? -12.275 6.951 22.343 1.00 86.38 313 ASP A O 1
ATOM 2369 N N . HIS A 1 314 ? -12.677 5.258 23.761 1.00 83.31 314 HIS A N 1
ATOM 2370 C CA . HIS A 1 314 ? -14.094 5.101 23.434 1.00 83.31 314 HIS A CA 1
ATOM 2371 C C . HIS A 1 314 ? -14.942 6.354 23.720 1.00 83.31 314 HIS A C 1
ATOM 2373 O O . HIS A 1 314 ? -16.003 6.518 23.109 1.00 83.31 314 HIS A O 1
ATOM 2379 N N . LYS A 1 315 ? -14.499 7.232 24.636 1.00 84.25 315 LYS A N 1
ATOM 2380 C CA . LYS A 1 315 ? -15.175 8.494 24.993 1.00 84.25 315 LYS A CA 1
ATOM 2381 C C . LYS A 1 315 ? -14.998 9.577 23.923 1.00 84.25 315 LYS A C 1
ATOM 2383 O O . LYS A 1 315 ? -15.655 10.617 23.994 1.00 84.25 315 LYS A O 1
ATOM 2388 N N . LYS A 1 316 ? -14.114 9.345 22.950 1.00 92.25 316 LYS A N 1
ATOM 2389 C CA . LYS A 1 316 ? -13.776 10.264 21.866 1.00 92.25 316 LYS A CA 1
ATOM 2390 C C . LYS A 1 316 ? -14.370 9.778 20.548 1.00 92.25 316 LYS A C 1
ATOM 2392 O O . LYS A 1 316 ? -14.252 8.600 20.214 1.00 92.25 316 LYS A O 1
ATOM 2397 N N . VAL A 1 317 ? -14.978 10.681 19.786 1.00 97.69 317 VAL A N 1
ATOM 2398 C CA . VAL A 1 317 ? -15.699 10.392 18.538 1.00 97.69 317 VAL A CA 1
ATOM 2399 C C . VAL A 1 317 ? -15.240 11.280 17.387 1.00 97.69 317 VAL A C 1
ATOM 2401 O O . VAL A 1 317 ? -14.740 12.381 17.607 1.00 97.69 317 VAL A O 1
ATOM 2404 N N . ILE A 1 318 ? -15.423 10.787 16.161 1.00 98.50 318 ILE A N 1
ATOM 2405 C CA . ILE A 1 318 ? -15.275 11.572 14.932 1.00 98.50 318 ILE A CA 1
ATOM 2406 C C . ILE A 1 318 ? -16.348 12.673 14.913 1.00 98.50 318 ILE A C 1
ATOM 2408 O O . ILE A 1 318 ? -17.548 12.383 14.948 1.00 98.50 318 ILE A O 1
ATOM 2412 N N . ASP A 1 319 ? -15.893 13.919 14.845 1.00 98.56 319 ASP A N 1
ATOM 2413 C CA . ASP A 1 319 ? -16.640 15.153 15.089 1.00 98.56 319 ASP A CA 1
ATOM 2414 C C . ASP A 1 319 ? -16.385 16.160 13.950 1.00 98.56 319 ASP A C 1
ATOM 2416 O O . ASP A 1 319 ? -15.258 16.308 13.472 1.00 98.56 319 ASP A O 1
ATOM 2420 N N . VAL A 1 320 ? -17.436 16.831 13.475 1.00 98.38 320 VAL A N 1
ATOM 2421 C CA . VAL A 1 320 ? -17.329 17.963 12.541 1.00 98.38 320 VAL A CA 1
ATOM 2422 C C . VAL A 1 320 ? -16.944 19.218 13.318 1.00 98.38 320 VAL A C 1
ATOM 2424 O O . VAL A 1 320 ? -17.762 19.736 14.077 1.00 98.38 320 VAL A O 1
ATOM 2427 N N . ALA A 1 321 ? -15.750 19.761 13.070 1.00 95.94 321 ALA A N 1
ATOM 2428 C CA . ALA A 1 321 ? -15.204 20.874 13.842 1.00 95.94 321 ALA A CA 1
ATOM 2429 C C . ALA A 1 321 ? -16.172 22.076 13.922 1.00 95.94 321 ALA A C 1
ATOM 2431 O O . ALA A 1 321 ? -16.529 22.689 12.912 1.00 95.94 321 ALA A O 1
ATOM 2432 N N . GLY A 1 322 ? -16.614 22.397 15.144 1.00 90.31 322 GLY A N 1
ATOM 2433 C CA . GLY A 1 322 ? -17.562 23.484 15.425 1.00 90.31 322 GLY A CA 1
ATOM 2434 C C . GLY A 1 322 ? -18.989 23.258 14.902 1.00 90.31 322 GLY A C 1
ATOM 2435 O O . GLY A 1 322 ? -19.773 24.200 14.868 1.00 90.31 322 GLY A O 1
ATOM 2436 N N . GLY A 1 323 ? -19.332 22.048 14.445 1.00 90.94 323 GLY A N 1
ATOM 2437 C CA . GLY A 1 323 ? -20.620 21.730 13.819 1.00 90.94 323 GLY A CA 1
ATOM 2438 C C . GLY A 1 323 ? -20.866 22.404 12.462 1.00 90.94 323 GLY A C 1
ATOM 2439 O O . GLY A 1 323 ? -21.980 22.331 11.943 1.00 90.94 323 GLY A O 1
ATOM 2440 N N . ASN A 1 324 ? -19.853 23.056 11.885 1.00 95.25 324 ASN A N 1
ATOM 2441 C CA . ASN A 1 324 ? -19.973 23.852 10.666 1.00 95.25 324 ASN A CA 1
ATOM 2442 C C . ASN A 1 324 ? -20.308 22.966 9.444 1.00 95.25 324 ASN A C 1
ATOM 2444 O O . ASN A 1 324 ? -19.733 21.898 9.250 1.00 95.25 324 ASN A O 1
ATOM 2448 N N . SER A 1 325 ? -21.257 23.404 8.614 1.00 95.69 325 SER A N 1
ATOM 2449 C CA . SER A 1 325 ? -21.756 22.670 7.443 1.00 95.69 325 SER A CA 1
ATOM 2450 C C . SER A 1 325 ? -21.130 23.116 6.111 1.00 95.69 325 SER A C 1
ATOM 2452 O O . SER A 1 325 ? -21.618 22.743 5.038 1.00 95.69 325 SER A O 1
ATOM 2454 N N . ALA A 1 326 ? -20.051 23.901 6.132 1.00 96.81 326 ALA A N 1
ATOM 2455 C CA . ALA A 1 326 ? -19.311 24.282 4.932 1.00 96.81 326 ALA A CA 1
ATOM 2456 C C . ALA A 1 326 ? -18.607 23.082 4.258 1.00 96.81 326 ALA A C 1
ATOM 2458 O O . ALA A 1 326 ? -18.444 21.999 4.822 1.00 96.81 326 ALA A O 1
ATOM 2459 N N . VAL A 1 327 ? -18.217 23.269 2.995 1.00 96.44 327 VAL A N 1
ATOM 2460 C CA . VAL A 1 327 ? -17.285 22.366 2.302 1.00 96.44 327 VAL A CA 1
ATOM 2461 C C . VAL A 1 327 ? -15.868 22.718 2.751 1.00 96.44 327 VAL A C 1
ATOM 2463 O O . VAL A 1 327 ? -15.539 23.893 2.878 1.00 96.44 327 VAL A O 1
ATOM 2466 N N . GLY A 1 328 ? -15.038 21.711 3.015 1.00 94.81 328 GLY A N 1
ATOM 2467 C CA . GLY A 1 328 ? -13.702 21.879 3.585 1.00 94.81 328 GLY A CA 1
ATOM 2468 C C . GLY A 1 328 ? -13.665 21.952 5.115 1.00 94.81 328 GLY A C 1
ATOM 2469 O O . GLY A 1 328 ? -12.573 21.958 5.679 1.00 94.81 328 GLY A O 1
ATOM 2470 N N . THR A 1 329 ? -14.812 21.963 5.814 1.00 97.88 329 THR A N 1
ATOM 2471 C CA . THR A 1 329 ? -14.831 21.924 7.286 1.00 97.88 329 THR A CA 1
ATOM 2472 C C . THR A 1 329 ? -14.128 20.671 7.793 1.00 97.88 329 THR A C 1
ATOM 2474 O O . THR A 1 329 ? -14.456 19.552 7.391 1.00 97.88 329 THR A O 1
ATOM 2477 N N . ASN A 1 330 ? -13.167 20.867 8.695 1.00 98.44 330 ASN A N 1
ATOM 2478 C CA . ASN A 1 330 ? -12.336 19.787 9.196 1.00 98.44 330 ASN A CA 1
ATOM 2479 C C . ASN A 1 330 ? -13.136 18.742 9.989 1.00 98.44 330 ASN A C 1
ATOM 2481 O O . ASN A 1 330 ? -14.070 19.084 10.718 1.00 98.44 330 ASN A O 1
ATOM 2485 N N . ILE A 1 331 ? -12.724 17.478 9.894 1.00 98.69 331 ILE A N 1
ATOM 2486 C CA . ILE A 1 331 ? -13.220 16.407 10.756 1.00 98.69 331 ILE A CA 1
ATOM 2487 C C . ILE A 1 331 ? -12.111 16.052 11.751 1.00 98.69 331 ILE A C 1
ATOM 2489 O O . ILE A 1 331 ? -10.992 15.704 11.377 1.00 98.69 331 ILE A O 1
ATOM 2493 N N . ALA A 1 332 ? -12.426 16.147 13.037 1.00 97.62 332 ALA A N 1
ATOM 2494 C CA . ALA A 1 332 ? -11.486 15.967 14.135 1.00 97.62 332 ALA A CA 1
ATOM 2495 C C . ALA A 1 332 ? -11.989 14.910 15.129 1.00 97.62 332 ALA A C 1
ATOM 2497 O O . ALA A 1 332 ? -13.097 14.386 15.016 1.00 97.62 332 ALA A O 1
ATOM 2498 N N . LEU A 1 333 ? -11.159 14.580 16.114 1.00 98.12 333 LEU A N 1
ATOM 2499 C CA . LEU A 1 333 ? -11.561 13.817 17.286 1.00 98.12 333 LEU A CA 1
ATOM 2500 C C . LEU A 1 333 ? -12.047 14.769 18.389 1.00 98.12 333 LEU A C 1
ATOM 2502 O O . LEU A 1 333 ? -11.356 15.734 18.720 1.00 98.12 333 LEU A O 1
ATOM 2506 N N . TYR A 1 334 ? -13.189 14.478 19.012 1.00 95.69 334 TYR A N 1
ATOM 2507 C CA . TYR A 1 334 ? -13.696 15.261 20.144 1.00 95.69 334 TYR A CA 1
ATOM 2508 C C . TYR A 1 334 ? -14.378 14.384 21.206 1.00 95.69 334 TYR A C 1
ATOM 2510 O O . TYR A 1 334 ? -14.826 13.274 20.919 1.00 95.69 334 TYR A O 1
ATOM 2518 N N . SER A 1 335 ? -14.458 14.858 22.453 1.00 92.88 335 SER A N 1
ATOM 2519 C CA . SER A 1 335 ? -15.234 14.206 23.522 1.00 92.88 335 SER A CA 1
ATOM 2520 C C . SER A 1 335 ? -16.715 14.078 23.142 1.00 92.88 335 SER A C 1
ATOM 2522 O O . SER A 1 335 ? -17.313 15.039 22.663 1.00 92.88 335 SER A O 1
ATOM 2524 N N . LEU A 1 336 ? -17.333 12.923 23.403 1.00 90.00 336 LEU A N 1
ATOM 2525 C CA . LEU A 1 336 ? -18.753 12.679 23.128 1.00 90.00 336 LEU A CA 1
ATOM 2526 C C . LEU A 1 336 ? -19.658 13.704 23.848 1.00 90.00 336 LEU A C 1
ATOM 2528 O O . LEU A 1 336 ? -19.885 13.603 25.052 1.00 90.00 336 LEU A O 1
ATOM 2532 N N . ASN A 1 337 ? -20.207 14.655 23.089 1.00 85.31 337 ASN A N 1
ATOM 2533 C CA . ASN A 1 337 ? -21.124 15.713 23.526 1.00 85.31 337 ASN A CA 1
ATOM 2534 C C . ASN A 1 337 ? -22.561 15.518 22.995 1.00 85.31 337 ASN A C 1
ATOM 2536 O O . ASN A 1 337 ? -23.472 16.215 23.431 1.00 85.31 337 ASN A O 1
ATOM 2540 N N . ARG A 1 338 ? -22.780 14.540 22.097 1.00 88.69 338 ARG A N 1
ATOM 2541 C CA . ARG A 1 338 ? -24.090 14.168 21.515 1.00 88.69 338 ARG A CA 1
ATOM 2542 C C . ARG A 1 338 ? -24.747 15.255 20.642 1.00 88.69 338 ARG A C 1
ATOM 2544 O O . ARG A 1 338 ? -25.954 15.203 20.412 1.00 88.69 338 ARG A O 1
ATOM 2551 N N . THR A 1 339 ? -23.975 16.203 20.112 1.00 92.94 339 THR A N 1
ATOM 2552 C CA . THR A 1 339 ? -24.444 17.170 19.100 1.00 92.94 339 THR A CA 1
ATOM 2553 C C . THR A 1 339 ? -24.513 16.551 17.694 1.00 92.94 339 THR A C 1
ATOM 2555 O O . THR A 1 339 ? -23.954 15.483 17.433 1.00 92.94 339 THR A O 1
ATOM 2558 N N . ASN A 1 340 ? -25.157 17.241 16.742 1.00 94.56 340 ASN A N 1
ATOM 2559 C CA . ASN A 1 340 ? -25.212 16.813 15.333 1.00 94.56 340 ASN A CA 1
ATOM 2560 C C . ASN A 1 340 ? -23.825 16.682 14.668 1.00 94.56 340 ASN A C 1
ATOM 2562 O O . ASN A 1 340 ? -23.703 15.938 13.697 1.00 94.56 340 ASN A O 1
ATOM 2566 N N . ALA A 1 341 ? -22.783 17.334 15.198 1.00 96.00 341 ALA A N 1
ATOM 2567 C CA . ALA A 1 341 ? -21.406 17.218 14.710 1.00 96.00 341 ALA A CA 1
ATOM 2568 C C . ALA A 1 341 ? -20.838 15.790 14.805 1.00 96.00 341 ALA A C 1
ATOM 2570 O O . ALA A 1 341 ? -19.946 15.428 14.042 1.00 96.00 341 ALA A O 1
ATOM 2571 N N . GLN A 1 342 ? -21.364 14.972 15.722 1.00 98.06 342 GLN A N 1
ATOM 2572 C CA . GLN A 1 342 ? -20.814 13.660 16.089 1.00 98.06 342 GLN A CA 1
ATOM 2573 C C . GLN A 1 342 ? -21.582 12.476 15.487 1.00 98.06 342 GLN A C 1
ATOM 2575 O O . GLN A 1 342 ? -21.284 11.313 15.779 1.00 98.06 342 GLN A O 1
ATOM 2580 N N . TYR A 1 343 ? -22.594 12.768 14.670 1.00 95.56 343 TYR A N 1
ATOM 2581 C CA . TYR A 1 343 ? -23.532 11.787 14.147 1.00 95.56 343 TYR A CA 1
ATOM 2582 C C . TYR A 1 343 ? -23.404 11.623 12.634 1.00 95.56 343 TYR A C 1
ATOM 2584 O O . TYR A 1 343 ? -23.437 12.586 11.870 1.00 95.56 343 TYR A O 1
ATOM 2592 N N . TRP A 1 344 ? -23.314 10.366 12.208 1.00 97.31 344 TRP A N 1
ATOM 2593 C CA . TRP A 1 344 ? -22.996 9.965 10.842 1.00 97.31 344 TRP A CA 1
ATOM 2594 C C . TRP A 1 344 ? -23.987 8.912 10.340 1.00 97.31 344 TRP A C 1
ATOM 2596 O O . TRP A 1 344 ? -24.386 8.026 11.096 1.00 97.31 344 TRP A O 1
ATOM 2606 N N . LYS A 1 345 ? -24.389 8.982 9.070 1.00 95.00 345 LYS A N 1
ATOM 2607 C CA . LYS A 1 345 ? -25.271 8.007 8.415 1.00 95.00 345 LYS A CA 1
ATOM 2608 C C . LYS A 1 345 ? -24.517 7.305 7.290 1.00 95.00 345 LYS A C 1
ATOM 2610 O O . LYS A 1 345 ? -24.024 7.931 6.355 1.00 95.00 345 LYS A O 1
ATOM 2615 N N . PHE A 1 346 ? -24.421 5.986 7.402 1.00 94.31 346 PHE A N 1
ATOM 2616 C CA . PHE A 1 346 ? -23.702 5.131 6.464 1.00 94.31 346 PHE A CA 1
ATOM 2617 C C . PHE A 1 346 ? -24.645 4.688 5.341 1.00 94.31 346 PHE A C 1
ATOM 2619 O O . PHE A 1 346 ? -25.528 3.856 5.550 1.00 94.31 346 PHE A O 1
ATOM 2626 N N . ILE A 1 347 ? -24.450 5.239 4.146 1.00 93.25 347 ILE A N 1
ATOM 2627 C CA . ILE A 1 347 ? -25.239 4.930 2.950 1.00 93.25 347 ILE A CA 1
ATOM 2628 C C . ILE A 1 347 ? -24.443 3.930 2.116 1.00 93.25 347 ILE A C 1
ATOM 2630 O O . ILE A 1 347 ? -23.370 4.260 1.614 1.00 93.25 347 ILE A O 1
ATOM 2634 N N . LYS A 1 348 ? -24.934 2.691 2.005 1.00 91.25 348 LYS A N 1
ATOM 2635 C CA . LYS A 1 348 ? -24.265 1.628 1.241 1.00 91.25 348 LYS A CA 1
ATOM 2636 C C . LYS A 1 348 ? -24.309 1.953 -0.253 1.00 91.25 348 LYS A C 1
ATOM 2638 O O . LYS A 1 348 ? -25.365 2.307 -0.767 1.00 91.25 348 LYS A O 1
ATOM 2643 N N . VAL A 1 349 ? -23.182 1.790 -0.940 1.00 87.81 349 VAL A N 1
ATOM 2644 C CA . VAL A 1 349 ? -23.048 2.028 -2.386 1.00 87.81 349 VAL A CA 1
ATOM 2645 C C . VAL A 1 349 ? -22.380 0.840 -3.081 1.00 87.81 349 VAL A C 1
ATOM 2647 O O . VAL A 1 349 ? -21.788 -0.033 -2.439 1.00 87.81 349 VAL A O 1
ATOM 2650 N N . SER A 1 350 ? -22.483 0.796 -4.409 1.00 87.62 350 SER A N 1
ATOM 2651 C CA . SER A 1 350 ? -21.733 -0.147 -5.245 1.00 87.62 350 SER A CA 1
ATOM 2652 C C . SER A 1 350 ? -20.223 0.104 -5.162 1.00 87.62 350 SER A C 1
ATOM 2654 O O . SER A 1 350 ? -19.769 1.159 -4.714 1.00 87.62 350 SER A O 1
ATOM 2656 N N . LYS A 1 351 ? -19.421 -0.858 -5.636 1.00 82.88 351 LYS A N 1
ATOM 2657 C CA . LYS A 1 351 ? -17.988 -0.627 -5.861 1.00 82.88 351 LYS A CA 1
ATOM 2658 C C . LYS A 1 351 ? -17.814 0.584 -6.797 1.00 82.88 351 LYS A C 1
ATOM 2660 O O . LYS A 1 351 ? -18.417 0.573 -7.870 1.00 82.88 351 LYS A O 1
ATOM 2665 N N . PRO A 1 352 ? -16.997 1.594 -6.447 1.00 78.06 352 PRO A N 1
ATOM 2666 C CA . PRO A 1 352 ? -16.749 2.709 -7.346 1.00 78.06 352 PRO A CA 1
ATOM 2667 C C . PRO A 1 352 ? -15.918 2.258 -8.547 1.00 78.06 352 PRO A C 1
ATOM 2669 O O . PRO A 1 352 ? -14.875 1.621 -8.395 1.00 78.06 352 PRO A O 1
ATOM 2672 N N . ASN A 1 353 ? -16.351 2.660 -9.738 1.00 66.50 353 ASN A N 1
ATOM 2673 C CA . ASN A 1 353 ? -15.482 2.712 -10.904 1.00 66.50 353 ASN A CA 1
ATOM 2674 C C . ASN A 1 353 ? -14.675 4.011 -10.810 1.00 66.50 353 ASN A C 1
ATOM 2676 O O . ASN A 1 353 ? -15.256 5.094 -10.857 1.00 66.50 353 ASN A O 1
ATOM 2680 N N . VAL A 1 354 ? -13.351 3.924 -10.664 1.00 64.69 354 VAL A N 1
ATOM 2681 C CA . VAL A 1 354 ? -12.470 5.105 -10.675 1.00 64.69 354 VAL A CA 1
ATOM 2682 C C . VAL A 1 354 ? -12.313 5.597 -12.117 1.00 64.69 354 VAL A C 1
ATOM 2684 O O . VAL A 1 354 ? -11.330 5.304 -12.785 1.00 64.69 354 VAL A O 1
ATOM 2687 N N . THR A 1 355 ? -13.326 6.307 -12.612 1.00 57.59 355 THR A N 1
ATOM 2688 C CA . THR A 1 355 ? -13.349 6.931 -13.948 1.00 57.59 355 THR A CA 1
ATOM 2689 C C . THR A 1 355 ? -12.571 8.246 -13.999 1.00 57.59 355 THR A C 1
ATOM 2691 O O . THR A 1 355 ? -12.126 8.658 -15.068 1.00 57.59 355 THR A O 1
ATOM 2694 N N . SER A 1 356 ? -12.365 8.882 -12.843 1.00 62.38 356 SER A N 1
ATOM 2695 C CA . SER A 1 356 ? -11.525 10.062 -12.655 1.00 62.38 356 SER A CA 1
ATOM 2696 C C . SER A 1 356 ? -10.427 9.776 -11.626 1.00 62.38 356 SER A C 1
ATOM 2698 O O . SER A 1 356 ? -10.691 9.654 -10.429 1.00 62.38 356 SER A O 1
ATOM 2700 N N . LEU A 1 357 ? -9.182 9.702 -12.095 1.00 77.00 357 LEU A N 1
ATOM 2701 C CA . LEU A 1 357 ? -7.998 9.916 -11.269 1.00 77.00 357 LEU A CA 1
ATOM 2702 C C . LEU A 1 357 ? -7.558 11.371 -11.472 1.00 77.00 357 LEU A C 1
ATOM 2704 O O . LEU A 1 357 ? -7.551 11.861 -12.602 1.00 77.00 357 LEU A O 1
ATOM 2708 N N . LYS A 1 358 ? -7.188 12.063 -10.393 1.00 80.88 358 LYS A N 1
ATOM 2709 C CA . LYS A 1 358 ? -6.650 13.425 -10.473 1.00 80.88 358 LYS A CA 1
ATOM 2710 C C . LYS A 1 358 ? -5.357 13.451 -11.303 1.00 80.88 358 LYS A C 1
ATOM 2712 O O . LYS A 1 358 ? -4.534 12.547 -11.191 1.00 80.88 358 LYS A O 1
ATOM 2717 N N . ASN A 1 359 ? -5.149 14.508 -12.090 1.00 88.12 359 ASN A N 1
ATOM 2718 C CA . ASN A 1 359 ? -3.865 14.730 -12.760 1.00 88.12 359 ASN A CA 1
ATOM 2719 C C . ASN A 1 359 ? -2.751 14.891 -11.707 1.00 88.12 359 ASN A C 1
ATOM 2721 O O . ASN A 1 359 ? -2.912 15.650 -10.747 1.00 88.12 359 ASN A O 1
ATOM 2725 N N . GLY A 1 360 ? -1.622 14.203 -11.878 1.00 89.50 360 GLY A N 1
ATOM 2726 C CA . GLY A 1 360 ? -0.549 14.200 -10.880 1.00 89.50 360 GLY A CA 1
ATOM 2727 C C . GLY A 1 360 ? 0.616 13.281 -11.233 1.00 89.50 360 GLY A C 1
ATOM 2728 O O . GLY A 1 360 ? 0.580 12.579 -12.241 1.00 89.50 360 GLY A O 1
ATOM 2729 N N . ILE A 1 361 ? 1.660 13.287 -10.401 1.00 91.62 361 ILE A N 1
ATOM 2730 C CA . ILE A 1 361 ? 2.836 12.422 -10.558 1.00 91.62 361 ILE A CA 1
ATOM 2731 C C . ILE A 1 361 ? 2.730 11.243 -9.588 1.00 91.62 361 ILE A C 1
ATOM 2733 O O . ILE A 1 361 ? 2.467 11.417 -8.395 1.00 91.62 361 ILE A O 1
ATOM 2737 N N . TYR A 1 362 ? 2.954 10.039 -10.106 1.00 93.69 362 TYR A N 1
ATOM 2738 C CA . TYR A 1 362 ? 2.783 8.789 -9.381 1.00 93.69 362 TYR A CA 1
ATOM 2739 C C . TYR A 1 362 ? 3.959 7.837 -9.594 1.00 93.69 362 TYR A C 1
ATOM 2741 O O . TYR A 1 362 ? 4.555 7.774 -10.669 1.00 93.69 362 TYR A O 1
ATOM 2749 N N . ILE A 1 363 ? 4.246 7.039 -8.572 1.00 94.38 363 ILE A N 1
ATOM 2750 C CA . ILE A 1 363 ? 4.990 5.787 -8.694 1.00 94.38 363 ILE A CA 1
ATOM 2751 C C . ILE A 1 363 ? 3.971 4.663 -8.924 1.00 94.38 363 ILE A C 1
ATOM 2753 O O . ILE A 1 363 ? 2.957 4.585 -8.226 1.00 94.38 363 ILE A O 1
ATOM 2757 N N . LEU A 1 364 ? 4.245 3.796 -9.903 1.00 97.19 364 LEU A N 1
ATOM 2758 C CA . LEU A 1 364 ? 3.461 2.594 -10.203 1.00 97.19 364 LEU A CA 1
ATOM 2759 C C . LEU A 1 364 ? 4.191 1.384 -9.600 1.00 97.19 364 LEU A C 1
ATOM 2761 O O . LEU A 1 364 ? 5.091 0.820 -10.222 1.00 97.19 364 LEU A O 1
ATOM 2765 N N . ARG A 1 365 ? 3.835 0.994 -8.373 1.00 95.12 365 ARG A N 1
ATOM 2766 C CA . ARG A 1 365 ? 4.438 -0.153 -7.668 1.00 95.12 365 ARG A CA 1
ATOM 2767 C C . ARG A 1 365 ? 3.715 -1.444 -8.035 1.00 95.12 365 ARG A C 1
ATOM 2769 O O . ARG A 1 365 ? 2.490 -1.468 -7.999 1.00 95.12 365 ARG A O 1
ATOM 2776 N N . THR A 1 366 ? 4.417 -2.527 -8.366 1.00 94.06 366 THR A N 1
ATOM 2777 C CA . THR A 1 366 ? 3.729 -3.797 -8.674 1.00 94.06 366 THR A CA 1
ATOM 2778 C C . THR A 1 366 ? 3.083 -4.417 -7.425 1.00 94.06 366 THR A C 1
ATOM 2780 O O . THR A 1 366 ? 3.593 -4.291 -6.313 1.00 94.06 366 THR A O 1
ATOM 2783 N N . CYS A 1 367 ? 1.960 -5.120 -7.592 1.00 92.62 367 CYS A N 1
ATOM 2784 C CA . CYS A 1 367 ? 1.365 -5.952 -6.541 1.00 92.62 367 CYS A CA 1
ATOM 2785 C C . CYS A 1 367 ? 1.977 -7.365 -6.459 1.00 92.62 367 CYS A C 1
ATOM 2787 O O . CYS A 1 367 ? 1.580 -8.146 -5.588 1.00 92.62 367 CYS A O 1
ATOM 2789 N N . VAL A 1 368 ? 2.940 -7.700 -7.329 1.00 86.25 368 VAL A N 1
ATOM 2790 C CA . VAL A 1 368 ? 3.762 -8.920 -7.232 1.00 86.25 368 VAL A CA 1
ATOM 2791 C C . VAL A 1 368 ? 4.668 -8.856 -5.997 1.00 86.25 368 VAL A C 1
ATOM 2793 O O . VAL A 1 368 ? 4.619 -9.750 -5.153 1.00 86.25 368 VAL A O 1
ATOM 2796 N N . THR A 1 369 ? 5.442 -7.773 -5.859 1.00 82.56 369 THR A N 1
ATOM 2797 C CA . THR A 1 369 ? 6.426 -7.549 -4.787 1.00 82.56 369 THR A CA 1
ATOM 2798 C C . THR A 1 369 ? 6.480 -6.065 -4.389 1.00 82.56 369 THR A C 1
ATOM 2800 O O . THR A 1 369 ? 6.473 -5.205 -5.269 1.00 82.56 369 THR A O 1
ATOM 2803 N N . PRO A 1 370 ? 6.562 -5.714 -3.088 1.00 74.94 370 PRO A N 1
ATOM 2804 C CA . PRO A 1 370 ? 6.596 -4.314 -2.654 1.00 74.94 370 PRO A CA 1
ATOM 2805 C C . PRO A 1 370 ? 7.867 -3.562 -3.091 1.00 74.94 370 PRO A C 1
ATOM 2807 O O . PRO A 1 370 ? 7.876 -2.331 -3.090 1.00 74.94 370 PRO A O 1
ATOM 2810 N N . THR A 1 371 ? 8.938 -4.265 -3.466 1.00 79.75 371 THR A N 1
ATOM 2811 C CA . THR A 1 371 ? 10.252 -3.664 -3.756 1.00 79.75 371 THR A CA 1
ATOM 2812 C C . THR A 1 371 ? 10.289 -2.885 -5.075 1.00 79.75 371 THR A C 1
ATOM 2814 O O . THR A 1 371 ? 1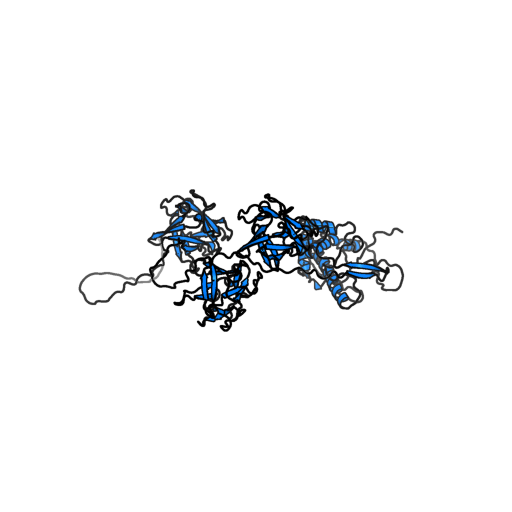1.048 -1.918 -5.190 1.00 79.75 371 THR A O 1
ATOM 2817 N N . PHE A 1 372 ? 9.489 -3.289 -6.070 1.00 82.94 372 PHE A N 1
ATOM 2818 C CA . PHE A 1 372 ? 9.695 -2.887 -7.465 1.00 82.94 372 PHE A CA 1
ATOM 2819 C C . PHE A 1 372 ? 8.592 -2.009 -8.063 1.00 82.94 372 PHE A C 1
ATOM 2821 O O . PHE A 1 372 ? 7.408 -2.113 -7.733 1.00 82.94 372 PHE A O 1
ATOM 2828 N N . VAL A 1 373 ? 9.023 -1.118 -8.955 1.00 93.88 373 VAL A N 1
ATOM 2829 C CA . VAL A 1 373 ? 8.214 -0.067 -9.580 1.00 93.88 373 VAL A CA 1
ATOM 2830 C C . VAL A 1 373 ? 8.459 -0.027 -11.086 1.00 93.88 373 VAL A C 1
ATOM 2832 O O . VAL A 1 373 ? 9.551 -0.366 -11.543 1.00 93.88 373 VAL A O 1
ATOM 2835 N N . VAL A 1 374 ? 7.449 0.384 -11.852 1.00 98.31 374 VAL A N 1
ATOM 2836 C CA . VAL A 1 374 ? 7.550 0.561 -13.308 1.00 98.31 374 VAL A CA 1
ATOM 2837 C C . VAL A 1 374 ? 8.540 1.688 -13.616 1.00 98.31 374 VAL A C 1
ATOM 2839 O O . VAL A 1 374 ? 8.367 2.818 -13.159 1.00 98.31 374 VAL A O 1
ATOM 2842 N N . SER A 1 375 ? 9.574 1.377 -14.393 1.00 94.75 375 SER A N 1
ATOM 2843 C CA . SER A 1 375 ? 10.720 2.241 -14.677 1.00 94.75 375 SER A CA 1
ATOM 2844 C C . SER A 1 375 ? 11.086 2.192 -16.153 1.00 94.75 375 SER A C 1
ATOM 2846 O O . SER A 1 375 ? 10.947 1.155 -16.802 1.00 94.75 375 SER A O 1
ATOM 2848 N N . VAL A 1 376 ? 11.657 3.281 -16.657 1.00 91.19 376 VAL A N 1
ATOM 2849 C CA . VAL A 1 376 ? 12.506 3.233 -17.855 1.00 91.19 376 VAL A CA 1
ATOM 2850 C C . VAL A 1 376 ? 13.919 2.824 -17.401 1.00 91.19 376 VAL A C 1
ATOM 2852 O O . VAL A 1 376 ? 14.455 3.477 -16.497 1.00 91.19 376 VAL A O 1
ATOM 2855 N N . PRO A 1 377 ? 14.519 1.736 -17.923 1.00 81.50 377 PRO A N 1
ATOM 2856 C CA . PRO A 1 377 ? 15.867 1.306 -17.547 1.00 81.50 377 PRO A CA 1
ATOM 2857 C C . PRO A 1 377 ? 16.958 2.285 -17.997 1.00 81.50 377 PRO A C 1
ATOM 2859 O O . PRO A 1 377 ? 16.761 3.095 -18.907 1.00 81.50 377 PRO A O 1
ATOM 2862 N N . SER A 1 378 ? 18.121 2.203 -17.343 1.00 75.50 378 SER A N 1
ATOM 2863 C CA . SER A 1 378 ? 19.347 2.955 -17.672 1.00 75.50 378 SER A CA 1
ATOM 2864 C C . SER A 1 378 ? 19.163 4.471 -17.856 1.00 75.50 378 SER A C 1
ATOM 2866 O O . SER A 1 378 ? 19.928 5.100 -18.579 1.00 75.50 378 SER A O 1
ATOM 2868 N N . LYS A 1 379 ? 18.130 5.060 -17.229 1.00 78.69 379 LYS A N 1
ATOM 2869 C CA . LYS A 1 379 ? 17.754 6.483 -17.355 1.00 78.69 379 LYS A CA 1
ATOM 2870 C C . LYS A 1 379 ? 17.585 6.942 -18.820 1.00 78.69 379 LYS A C 1
ATOM 2872 O O . LYS A 1 379 ? 17.823 8.101 -19.149 1.00 78.69 379 LYS A O 1
ATOM 2877 N N . SER A 1 380 ? 17.187 6.029 -19.713 1.00 79.25 380 SER A N 1
ATOM 2878 C CA . SER A 1 380 ? 17.156 6.296 -21.154 1.00 79.25 380 SER A CA 1
ATOM 2879 C C . SER A 1 380 ? 16.132 7.369 -21.533 1.00 79.25 380 SER A C 1
ATOM 2881 O O . SER A 1 380 ? 14.988 7.364 -21.077 1.00 79.25 380 SER A O 1
ATOM 2883 N N . THR A 1 381 ? 16.518 8.264 -22.441 1.00 86.38 381 THR A N 1
ATOM 2884 C CA . THR A 1 381 ? 15.648 9.290 -23.039 1.00 86.38 381 THR A CA 1
ATOM 2885 C C . THR A 1 381 ? 15.236 8.960 -24.478 1.00 86.38 381 THR A C 1
ATOM 2887 O O . THR A 1 381 ? 14.483 9.726 -25.084 1.00 86.38 381 THR A O 1
ATOM 2890 N N . ALA A 1 382 ? 15.686 7.827 -25.030 1.00 86.88 382 ALA A N 1
ATOM 2891 C CA . ALA A 1 382 ? 15.435 7.424 -26.413 1.00 86.88 382 ALA A CA 1
ATOM 2892 C C . ALA A 1 382 ? 13.994 6.931 -26.645 1.00 86.88 382 ALA A C 1
ATOM 2894 O O . ALA A 1 382 ? 13.357 6.367 -25.751 1.00 86.88 382 ALA A O 1
ATOM 2895 N N . ASN A 1 383 ? 13.489 7.104 -27.869 1.00 90.38 383 ASN A N 1
ATOM 2896 C CA . ASN A 1 383 ? 12.275 6.417 -28.320 1.00 90.38 383 ASN A CA 1
ATOM 2897 C C . ASN A 1 383 ? 12.498 4.899 -28.347 1.00 90.38 383 ASN A C 1
ATOM 2899 O O . ASN A 1 383 ? 13.607 4.433 -28.594 1.00 90.38 383 ASN A O 1
ATOM 2903 N N . SER A 1 384 ? 11.434 4.135 -28.104 1.00 95.25 384 SER A N 1
ATOM 2904 C CA . SER A 1 384 ? 11.433 2.666 -28.074 1.00 95.25 384 SER A CA 1
ATOM 2905 C C . SER A 1 384 ? 12.304 2.030 -26.980 1.00 95.25 384 SER A C 1
ATOM 2907 O O . SER A 1 384 ? 12.412 0.805 -26.932 1.00 95.25 384 SER A O 1
ATOM 2909 N N . ALA A 1 385 ? 12.881 2.821 -26.066 1.00 92.44 385 ALA A N 1
ATOM 2910 C CA . ALA A 1 385 ? 13.539 2.291 -24.877 1.00 92.44 385 ALA A CA 1
ATOM 2911 C C . ALA A 1 385 ? 12.523 1.542 -23.998 1.00 92.44 385 ALA A C 1
ATOM 2913 O O . ALA A 1 385 ? 11.369 1.961 -23.863 1.00 92.44 385 ALA A O 1
ATOM 2914 N N . ASN A 1 386 ? 12.954 0.415 -23.431 1.00 96.75 386 ASN A N 1
ATOM 2915 C CA . ASN A 1 386 ? 12.061 -0.527 -22.763 1.00 96.75 386 ASN A CA 1
ATOM 2916 C C . ASN A 1 386 ? 11.407 0.051 -21.492 1.00 96.75 386 ASN A C 1
ATOM 2918 O O . ASN A 1 386 ? 11.898 1.023 -20.918 1.00 96.75 386 ASN A O 1
ATOM 2922 N N . VAL A 1 387 ? 10.335 -0.583 -21.014 1.00 98.50 387 VAL A N 1
ATOM 2923 C CA . VAL A 1 387 ? 9.768 -0.333 -19.683 1.00 98.50 387 VAL A CA 1
ATOM 2924 C C . VAL A 1 387 ? 9.761 -1.637 -18.882 1.00 98.50 387 VAL A C 1
ATOM 2926 O O . VAL A 1 387 ? 9.258 -2.661 -19.331 1.00 98.50 387 VAL A O 1
ATOM 2929 N N . ALA A 1 388 ? 10.341 -1.604 -17.683 1.00 93.81 388 ALA A N 1
ATOM 2930 C CA . ALA A 1 388 ? 10.561 -2.780 -16.839 1.00 93.81 388 ALA A CA 1
ATOM 2931 C C . ALA A 1 388 ? 10.385 -2.448 -15.348 1.00 93.81 388 ALA A C 1
ATOM 2933 O O . ALA A 1 388 ? 10.349 -1.283 -14.948 1.00 93.81 388 ALA A O 1
ATOM 2934 N N . LEU A 1 389 ? 10.297 -3.471 -14.500 1.00 88.56 389 LEU A N 1
ATOM 2935 C CA . LEU A 1 389 ? 10.334 -3.323 -13.047 1.00 88.56 389 LEU A CA 1
ATOM 2936 C C . LEU A 1 389 ? 11.761 -3.088 -12.541 1.00 88.56 389 LEU A C 1
ATOM 2938 O O . LEU A 1 389 ? 12.647 -3.889 -12.815 1.00 88.56 389 LEU A O 1
ATOM 2942 N N . TYR A 1 390 ? 11.977 -2.052 -11.730 1.00 82.81 390 TYR A N 1
ATOM 2943 C CA . TYR A 1 390 ? 13.259 -1.802 -11.053 1.00 82.81 390 TYR A CA 1
ATOM 2944 C C . TYR A 1 390 ? 13.091 -1.515 -9.556 1.00 82.81 390 TYR A C 1
ATOM 2946 O O . TYR A 1 390 ? 12.012 -1.122 -9.099 1.00 82.81 390 TYR A O 1
ATOM 2954 N N . ARG A 1 391 ? 14.176 -1.680 -8.782 1.00 80.44 391 ARG A N 1
ATOM 2955 C CA . ARG A 1 391 ? 14.281 -1.198 -7.391 1.00 80.44 391 ARG A CA 1
ATOM 2956 C C . ARG A 1 391 ? 13.980 0.297 -7.324 1.00 80.44 391 ARG A C 1
ATOM 2958 O O . ARG A 1 391 ? 14.644 1.099 -7.973 1.00 80.44 391 ARG A O 1
ATOM 2965 N N . ASN A 1 392 ? 12.991 0.658 -6.510 1.00 77.44 392 ASN A N 1
ATOM 2966 C CA . ASN A 1 392 ? 12.599 2.047 -6.293 1.00 77.44 392 ASN A CA 1
ATOM 2967 C C . ASN A 1 392 ? 13.730 2.848 -5.617 1.00 77.44 392 ASN A C 1
A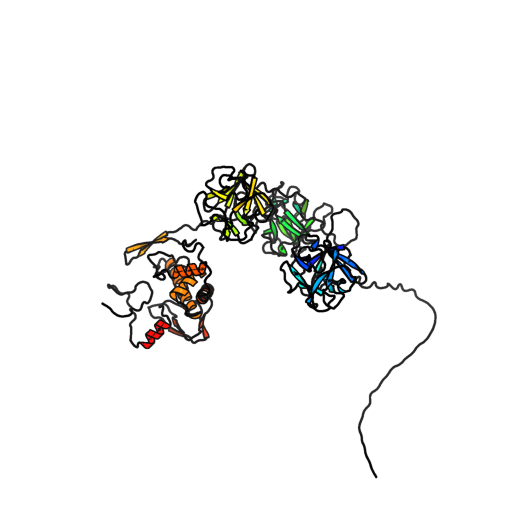TOM 2969 O O . ASN A 1 392 ? 13.959 2.652 -4.424 1.00 77.44 392 ASN A O 1
ATOM 2973 N N . SER A 1 393 ? 14.384 3.756 -6.348 1.00 73.00 393 SER A N 1
ATOM 2974 C CA . SER A 1 393 ? 15.291 4.783 -5.799 1.00 73.00 393 SER A CA 1
ATOM 2975 C C . SER A 1 393 ? 14.676 6.190 -5.809 1.00 73.00 393 SER A C 1
ATOM 2977 O O . SER A 1 393 ? 15.296 7.147 -5.363 1.00 73.00 393 SER A O 1
ATOM 2979 N N . GLY A 1 394 ? 13.434 6.344 -6.291 1.00 72.56 394 GLY A N 1
ATOM 2980 C CA . GLY A 1 394 ? 12.724 7.629 -6.284 1.00 72.56 394 GLY A CA 1
ATOM 2981 C C . GLY A 1 394 ? 13.196 8.628 -7.350 1.00 72.56 394 GLY A C 1
ATOM 2982 O O . GLY A 1 394 ? 12.788 9.791 -7.322 1.00 72.56 394 GLY A O 1
ATOM 2983 N N . ASN A 1 395 ? 14.019 8.185 -8.303 1.00 80.62 395 ASN A N 1
ATOM 2984 C CA . ASN A 1 395 ? 14.456 8.985 -9.445 1.00 80.62 395 ASN A CA 1
ATOM 2985 C C . ASN A 1 395 ? 13.310 9.231 -10.457 1.00 80.62 395 ASN A C 1
ATOM 2987 O O . ASN A 1 395 ? 12.302 8.521 -10.475 1.00 80.62 395 ASN A O 1
ATOM 2991 N N . ASN A 1 396 ? 13.459 10.229 -11.334 1.00 85.94 396 ASN A N 1
ATOM 2992 C CA . ASN A 1 396 ? 12.385 10.646 -12.248 1.00 85.94 396 ASN A CA 1
ATOM 2993 C C . ASN A 1 396 ? 12.006 9.612 -13.324 1.00 85.94 396 ASN A C 1
ATOM 2995 O O . ASN A 1 396 ? 10.884 9.663 -13.821 1.00 85.94 396 ASN A O 1
ATOM 2999 N N . PHE A 1 397 ? 12.868 8.644 -13.644 1.00 87.44 397 PHE A N 1
ATOM 3000 C CA . PHE A 1 397 ? 12.561 7.588 -14.619 1.00 87.44 397 PHE A CA 1
ATOM 3001 C C . PHE A 1 397 ? 11.653 6.485 -14.046 1.00 87.44 397 PHE A C 1
ATOM 3003 O O . PHE A 1 397 ? 11.137 5.662 -14.803 1.00 87.44 397 PHE A O 1
ATOM 3010 N N . GLN A 1 398 ? 11.402 6.516 -12.732 1.00 92.81 398 GLN A N 1
ATOM 3011 C CA . GLN A 1 398 ? 10.440 5.680 -11.997 1.00 92.81 398 GLN A CA 1
ATOM 3012 C C . GLN A 1 398 ? 9.132 6.421 -11.666 1.00 92.81 398 GLN A C 1
ATOM 3014 O O . GLN A 1 398 ? 8.233 5.866 -11.029 1.00 92.81 398 GLN A O 1
ATOM 3019 N N . LYS A 1 399 ? 9.027 7.691 -12.076 1.00 94.75 399 LYS A N 1
ATOM 3020 C CA . LYS A 1 399 ? 7.901 8.582 -11.795 1.00 94.75 399 LYS A CA 1
ATOM 3021 C C . LYS A 1 399 ? 7.138 8.870 -13.080 1.00 94.75 399 LYS A C 1
ATOM 3023 O O . LYS A 1 399 ? 7.730 9.185 -14.110 1.00 94.75 399 LYS A O 1
ATOM 3028 N N . TRP A 1 400 ? 5.816 8.799 -12.997 1.00 98.19 400 TRP A N 1
ATOM 3029 C CA . TRP A 1 400 ? 4.924 8.911 -14.142 1.00 98.19 400 TRP A CA 1
ATOM 3030 C C . TRP A 1 400 ? 3.849 9.961 -13.868 1.00 98.19 400 TRP A C 1
ATOM 3032 O O . TRP A 1 400 ? 3.045 9.822 -12.946 1.00 98.19 400 TRP A O 1
ATOM 3042 N N . GLN A 1 401 ? 3.840 11.025 -14.664 1.00 97.25 401 GLN A N 1
ATOM 3043 C CA . GLN A 1 401 ? 2.766 12.004 -14.696 1.00 97.25 401 GLN A CA 1
ATOM 3044 C C . GLN A 1 401 ? 1.568 11.408 -15.439 1.00 97.25 401 GLN A C 1
ATOM 3046 O O . GLN A 1 401 ? 1.630 11.163 -16.645 1.00 97.25 401 GLN A O 1
ATOM 3051 N N . ILE A 1 402 ? 0.482 11.172 -14.710 1.00 95.81 402 ILE A N 1
ATOM 3052 C CA . ILE A 1 402 ? -0.792 10.724 -15.266 1.00 95.81 402 ILE A CA 1
ATOM 3053 C C . ILE A 1 402 ? -1.661 11.963 -15.490 1.00 95.81 402 ILE A C 1
ATOM 3055 O O . ILE A 1 402 ? -1.888 12.742 -14.563 1.00 95.81 402 ILE A O 1
ATOM 3059 N N . THR A 1 403 ? -2.143 12.128 -16.721 1.00 94.44 403 THR A N 1
ATOM 3060 C CA . THR A 1 403 ? -2.940 13.280 -17.161 1.00 94.44 403 THR A CA 1
ATOM 3061 C C . THR A 1 403 ? -4.134 12.791 -17.976 1.00 94.44 403 THR A C 1
ATOM 3063 O O . THR A 1 403 ? -3.953 12.063 -18.951 1.00 94.44 403 THR A O 1
ATOM 3066 N N . SER A 1 404 ? -5.352 13.179 -17.598 1.00 91.19 404 SER A N 1
ATOM 3067 C CA . SER A 1 404 ? -6.567 12.883 -18.370 1.00 91.19 404 SER A CA 1
ATOM 3068 C C . SER A 1 404 ? -6.499 13.504 -19.769 1.00 91.19 404 SER A C 1
ATOM 3070 O O . SER A 1 404 ? -6.088 14.653 -19.920 1.00 91.19 404 SER A O 1
ATOM 3072 N N . VAL A 1 405 ? -6.930 12.749 -20.782 1.00 92.62 405 VAL A N 1
ATOM 3073 C CA . VAL A 1 405 ? -7.086 13.205 -22.178 1.00 92.62 405 VAL A CA 1
ATOM 3074 C C . VAL A 1 405 ? -8.547 13.124 -22.645 1.00 92.62 405 VAL A C 1
ATOM 3076 O O . VAL A 1 405 ? -8.824 13.041 -23.838 1.00 92.62 405 VAL A O 1
ATOM 3079 N N . GLY A 1 406 ? -9.488 13.141 -21.694 1.00 88.12 406 GLY A N 1
ATOM 3080 C CA . GLY A 1 406 ? -10.924 13.016 -21.952 1.00 88.12 406 GLY A CA 1
ATOM 3081 C C . GLY A 1 406 ? -11.400 11.567 -22.115 1.00 88.12 406 GLY A C 1
ATOM 3082 O O . GLY A 1 406 ? -10.612 10.622 -22.151 1.00 88.12 406 GLY A O 1
ATOM 3083 N N . ASN A 1 407 ? -12.723 11.382 -22.175 1.00 86.25 407 ASN A N 1
ATOM 3084 C CA . ASN A 1 407 ? -13.401 10.101 -22.448 1.00 86.25 407 ASN A CA 1
ATOM 3085 C C . ASN A 1 407 ? -12.954 8.904 -21.569 1.00 86.25 407 ASN A C 1
ATOM 3087 O O . ASN A 1 407 ? -13.026 7.746 -21.986 1.00 86.25 407 ASN A O 1
ATOM 3091 N N . GLY A 1 408 ? -12.489 9.178 -20.343 1.00 86.19 408 GLY A N 1
ATOM 3092 C CA . GLY A 1 408 ? -11.981 8.174 -19.397 1.00 86.19 408 GLY A CA 1
ATOM 3093 C C . GLY A 1 408 ? -10.588 7.616 -19.724 1.00 86.19 408 GLY A C 1
ATOM 3094 O O . GLY A 1 408 ? -10.193 6.606 -19.140 1.00 86.19 408 GLY A O 1
ATOM 3095 N N . TYR A 1 409 ? -9.853 8.235 -20.652 1.00 93.12 409 TYR A N 1
ATOM 3096 C CA . TYR A 1 409 ? -8.486 7.863 -21.014 1.00 93.12 409 TYR A CA 1
ATOM 3097 C C . TYR A 1 409 ? -7.454 8.825 -20.417 1.00 93.12 409 TYR A C 1
ATOM 3099 O O . TYR A 1 409 ? -7.700 10.019 -20.241 1.00 93.12 409 TYR A O 1
ATOM 3107 N N . PHE A 1 410 ? -6.258 8.297 -20.166 1.00 95.00 410 PHE A N 1
ATOM 3108 C CA . PHE A 1 410 ? -5.120 9.011 -19.604 1.00 95.00 410 PHE A CA 1
ATOM 3109 C C . PHE A 1 410 ? -3.878 8.856 -20.488 1.00 95.00 410 PHE A C 1
ATOM 3111 O O . PHE A 1 410 ? -3.590 7.771 -21.000 1.00 95.00 410 PHE A O 1
ATOM 3118 N N . LYS A 1 411 ? -3.117 9.946 -20.605 1.00 96.88 411 LYS A N 1
ATOM 3119 C CA . LYS A 1 411 ? -1.712 9.970 -21.020 1.00 96.88 411 LYS A CA 1
ATOM 3120 C C . LYS A 1 411 ? -0.852 9.689 -19.786 1.00 96.88 411 LYS A C 1
ATOM 3122 O O . LYS A 1 411 ? -1.085 10.275 -18.729 1.00 96.88 411 LYS A O 1
ATOM 3127 N N . ILE A 1 412 ? 0.140 8.810 -19.916 1.00 98.50 412 ILE A N 1
ATOM 3128 C CA . ILE A 1 412 ? 1.042 8.418 -18.821 1.00 98.50 412 ILE A CA 1
ATOM 3129 C C . ILE A 1 412 ? 2.472 8.757 -19.251 1.00 98.50 412 ILE A C 1
ATOM 3131 O O . ILE A 1 412 ? 3.055 8.047 -20.064 1.00 98.50 412 ILE A O 1
ATOM 3135 N N . THR A 1 413 ? 3.010 9.871 -18.754 1.00 98.50 413 THR A N 1
ATOM 3136 C CA . THR A 1 413 ? 4.288 10.463 -19.195 1.00 98.50 413 THR A CA 1
ATOM 3137 C C . THR A 1 413 ? 5.380 10.213 -18.163 1.00 98.50 413 THR A C 1
ATOM 3139 O O . THR A 1 413 ? 5.195 10.520 -16.991 1.00 98.50 413 THR A O 1
ATOM 3142 N N . ASN A 1 414 ? 6.525 9.678 -18.566 1.00 97.88 414 ASN A N 1
ATOM 3143 C CA . ASN A 1 414 ? 7.684 9.515 -17.699 1.00 97.88 414 ASN A CA 1
ATOM 3144 C C . ASN A 1 414 ? 8.293 10.885 -17.356 1.00 97.88 414 ASN A C 1
ATOM 3146 O O . ASN A 1 414 ? 8.565 11.683 -18.252 1.00 97.88 414 ASN A O 1
ATOM 3150 N N . VAL A 1 415 ? 8.532 11.160 -16.073 1.00 93.38 415 VAL A N 1
ATOM 3151 C CA . VAL A 1 415 ? 9.032 12.474 -15.625 1.00 93.38 415 VAL A CA 1
ATOM 3152 C C . VAL A 1 415 ? 10.499 12.691 -16.019 1.00 93.38 415 VAL A C 1
ATOM 3154 O O . VAL A 1 415 ? 10.914 13.832 -16.210 1.00 93.38 415 VAL A O 1
ATOM 3157 N N . GLY A 1 416 ? 11.288 11.621 -16.164 1.00 82.69 416 GLY A N 1
ATOM 3158 C CA . GLY A 1 416 ? 12.703 11.699 -16.536 1.00 82.69 416 GLY A CA 1
ATOM 3159 C C . GLY A 1 416 ? 12.933 11.976 -18.022 1.00 82.69 416 GLY A C 1
ATOM 3160 O O . GLY A 1 416 ? 13.764 12.809 -18.366 1.00 82.69 416 GLY A O 1
ATOM 3161 N N . SER A 1 417 ? 12.185 11.308 -18.905 1.00 88.38 417 SER A N 1
ATOM 3162 C CA . SER A 1 417 ? 12.380 11.383 -20.364 1.00 88.38 417 SER A CA 1
ATOM 3163 C C . SER A 1 417 ? 11.353 12.235 -21.119 1.00 88.38 417 SER A C 1
ATOM 3165 O O . SER A 1 417 ? 11.513 12.441 -22.324 1.00 88.38 417 SER A O 1
ATOM 3167 N N . GLN A 1 418 ? 10.279 12.671 -20.446 1.00 94.00 418 GLN A N 1
ATOM 3168 C CA . GLN A 1 418 ? 9.098 13.339 -21.024 1.00 94.00 418 GLN A CA 1
ATOM 3169 C C . GLN A 1 418 ? 8.370 12.526 -22.121 1.00 94.00 418 GLN A C 1
ATOM 3171 O O . GLN A 1 418 ? 7.507 13.044 -22.832 1.00 94.00 418 GLN A O 1
ATOM 3176 N N . LYS A 1 419 ? 8.676 11.226 -22.236 1.00 96.75 419 LYS A N 1
ATOM 3177 C CA . LYS A 1 419 ? 8.054 10.276 -23.173 1.00 96.75 419 LYS A CA 1
ATOM 3178 C C . LYS A 1 419 ? 6.924 9.495 -22.512 1.00 96.75 419 LYS A C 1
ATOM 3180 O O . LYS A 1 419 ? 6.881 9.355 -21.293 1.00 96.75 419 LYS A O 1
ATOM 3185 N N . VAL A 1 420 ? 5.983 8.997 -23.305 1.00 98.75 420 VAL A N 1
ATOM 3186 C CA . VAL A 1 420 ? 4.780 8.308 -22.818 1.00 98.75 420 VAL A CA 1
ATOM 3187 C C . VAL A 1 420 ? 4.920 6.795 -22.803 1.00 98.75 420 VAL A C 1
ATOM 3189 O O . VAL A 1 420 ? 5.618 6.223 -23.635 1.00 98.75 420 VAL A O 1
AT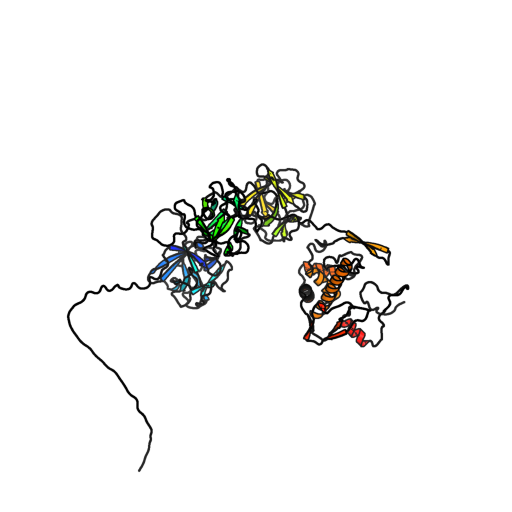OM 3192 N N . LEU A 1 421 ? 4.205 6.157 -21.874 1.00 98.81 421 LEU A N 1
ATOM 3193 C CA . LEU A 1 421 ? 3.995 4.714 -21.823 1.00 98.81 421 LEU A CA 1
ATOM 3194 C C . LEU A 1 421 ? 3.225 4.267 -23.080 1.00 98.81 421 LEU A C 1
ATOM 3196 O O . LEU A 1 421 ? 2.055 4.618 -23.253 1.00 98.81 421 LEU A O 1
ATOM 3200 N N . HIS A 1 422 ? 3.890 3.514 -23.952 1.00 98.69 422 HIS A N 1
ATOM 3201 C CA . HIS A 1 422 ? 3.461 3.212 -25.317 1.00 98.69 422 HIS A CA 1
ATOM 3202 C C . HIS A 1 422 ? 3.523 1.696 -25.569 1.00 98.69 422 HIS A C 1
ATOM 3204 O O . HIS A 1 422 ? 4.542 1.050 -25.319 1.00 98.69 422 HIS A O 1
ATOM 3210 N N . VAL A 1 423 ? 2.447 1.110 -26.099 1.00 98.69 423 VAL A N 1
ATOM 3211 C CA . VAL A 1 423 ? 2.423 -0.302 -26.532 1.00 98.69 423 VAL A CA 1
ATOM 3212 C C . VAL A 1 423 ? 3.078 -0.427 -27.902 1.00 98.69 423 VAL A C 1
ATOM 3214 O O . VAL A 1 423 ? 2.589 0.177 -28.853 1.00 98.69 423 VAL A O 1
ATOM 3217 N N . LYS A 1 424 ? 4.157 -1.211 -28.032 1.00 98.00 424 LYS A N 1
ATOM 3218 C CA . LYS A 1 424 ? 4.952 -1.308 -29.271 1.00 98.00 424 LYS A CA 1
ATOM 3219 C C . LYS A 1 424 ? 4.064 -1.612 -30.488 1.00 98.00 424 LYS A C 1
ATOM 3221 O O . LYS A 1 424 ? 3.486 -2.693 -30.589 1.00 98.00 424 LYS A O 1
ATOM 3226 N N . GLY A 1 425 ? 3.940 -0.636 -31.393 1.00 94.44 425 GLY A N 1
ATOM 3227 C CA . GLY A 1 425 ? 3.126 -0.737 -32.613 1.00 94.44 425 GLY A CA 1
ATOM 3228 C C . GLY A 1 425 ? 1.619 -0.926 -32.383 1.00 94.44 425 GLY A C 1
ATOM 3229 O O . GLY A 1 425 ? 0.922 -1.355 -33.295 1.00 94.44 425 GLY A O 1
ATOM 3230 N N . GLY A 1 426 ? 1.107 -0.682 -31.169 1.00 94.69 426 GLY A N 1
ATOM 3231 C CA . GLY A 1 426 ? -0.283 -0.982 -30.801 1.00 94.69 426 GLY A CA 1
ATOM 3232 C C . GLY A 1 426 ? -0.643 -2.477 -30.836 1.00 94.69 426 GLY A C 1
ATOM 3233 O O . GLY A 1 426 ? -1.824 -2.811 -30.935 1.00 94.69 426 GLY A O 1
ATOM 3234 N N . GLY A 1 427 ? 0.355 -3.371 -30.784 1.00 96.62 427 GLY A N 1
ATOM 3235 C CA . GLY A 1 427 ? 0.184 -4.812 -30.989 1.00 96.62 427 GLY A CA 1
ATOM 3236 C C . GLY A 1 427 ? -0.858 -5.465 -30.071 1.00 96.62 427 GLY A C 1
ATOM 3237 O O . GLY A 1 427 ? -1.024 -5.093 -28.907 1.00 96.62 427 GLY A O 1
ATOM 3238 N N . LYS A 1 428 ? -1.582 -6.450 -30.618 1.00 95.44 428 LYS A N 1
ATOM 3239 C CA . LYS A 1 428 ? -2.733 -7.113 -29.974 1.00 95.44 428 LYS A CA 1
ATOM 3240 C C . LYS A 1 428 ? -2.421 -8.494 -29.382 1.00 95.44 428 LYS A C 1
ATOM 3242 O O . LYS A 1 428 ? -3.323 -9.149 -28.875 1.00 95.44 428 LYS A O 1
ATOM 3247 N N . ALA A 1 429 ? -1.168 -8.943 -29.447 1.00 97.25 429 ALA A N 1
ATOM 3248 C CA . ALA A 1 429 ? -0.751 -10.237 -28.912 1.00 97.25 429 ALA A CA 1
ATOM 3249 C C . ALA A 1 429 ? -0.402 -10.149 -27.416 1.00 97.25 429 ALA A C 1
ATOM 3251 O O . ALA A 1 429 ? 0.154 -9.146 -26.954 1.00 97.25 429 ALA A O 1
ATOM 3252 N N . ASN A 1 430 ? -0.652 -11.228 -26.674 1.00 98.25 430 ASN A N 1
ATOM 3253 C CA . ASN A 1 430 ? -0.080 -11.407 -25.340 1.00 98.25 430 ASN A CA 1
ATOM 3254 C C . ASN A 1 430 ? 1.455 -11.409 -25.441 1.00 98.25 430 ASN A C 1
ATOM 3256 O O . ASN A 1 430 ? 2.015 -12.048 -26.327 1.00 98.25 430 ASN A O 1
ATOM 3260 N N . GLY A 1 431 ? 2.128 -10.670 -24.558 1.00 97.75 431 GLY A N 1
ATOM 3261 C CA . GLY A 1 431 ? 3.572 -10.434 -24.645 1.00 97.75 431 GLY A CA 1
ATOM 3262 C C . GLY A 1 431 ? 3.978 -9.250 -25.533 1.00 97.75 431 GLY A C 1
ATOM 3263 O O . GLY A 1 431 ? 5.170 -8.980 -25.661 1.00 97.75 431 GLY A O 1
ATOM 3264 N N . THR A 1 432 ? 3.032 -8.495 -26.119 1.00 98.69 432 THR A N 1
ATOM 3265 C CA . THR A 1 432 ? 3.376 -7.249 -26.834 1.00 98.69 432 THR A CA 1
ATOM 3266 C C . THR A 1 432 ? 4.086 -6.291 -25.877 1.00 98.69 432 THR A C 1
ATOM 3268 O O . THR A 1 432 ? 3.548 -5.938 -24.827 1.00 98.69 432 THR A O 1
ATOM 3271 N N . ASN A 1 433 ? 5.295 -5.868 -26.241 1.00 98.69 433 ASN A N 1
ATOM 3272 C CA . ASN A 1 433 ? 6.169 -5.104 -25.357 1.00 98.69 433 ASN A CA 1
ATOM 3273 C C . ASN A 1 433 ? 5.640 -3.692 -25.056 1.00 98.69 433 ASN A C 1
ATOM 3275 O O . ASN A 1 433 ? 5.109 -3.021 -25.947 1.00 98.69 433 ASN A O 1
ATOM 3279 N N . VAL A 1 434 ? 5.867 -3.205 -23.833 1.00 98.81 434 VAL A N 1
ATOM 3280 C CA . VAL A 1 434 ? 5.608 -1.809 -23.459 1.00 98.81 434 VAL A CA 1
ATOM 3281 C C . VAL A 1 434 ? 6.928 -1.048 -23.374 1.00 98.81 434 VAL A C 1
ATOM 3283 O O . VAL A 1 434 ? 7.905 -1.502 -22.789 1.00 98.81 434 VAL A O 1
ATOM 3286 N N . MET A 1 435 ? 6.965 0.115 -24.010 1.00 98.56 435 MET A N 1
ATOM 3287 C CA . MET A 1 435 ? 8.154 0.949 -24.176 1.00 98.56 435 MET A CA 1
ATOM 3288 C C . MET A 1 435 ? 7.802 2.419 -23.928 1.00 98.56 435 MET A C 1
ATOM 3290 O O . MET A 1 435 ? 6.630 2.754 -23.740 1.00 98.56 435 MET A O 1
ATOM 3294 N N . GLN A 1 436 ? 8.793 3.308 -23.937 1.00 98.19 436 GLN A N 1
ATOM 3295 C CA . GLN A 1 436 ? 8.533 4.747 -24.006 1.00 98.19 436 GLN A CA 1
ATOM 3296 C C . GLN A 1 436 ? 8.571 5.262 -25.451 1.00 98.19 436 GLN A C 1
ATOM 3298 O O . GLN A 1 436 ? 9.379 4.802 -26.261 1.00 98.19 436 GLN A O 1
ATOM 3303 N N . TYR A 1 437 ? 7.746 6.258 -25.774 1.00 97.88 437 TYR A N 1
ATOM 3304 C CA . TYR A 1 437 ? 7.774 6.926 -27.079 1.00 97.88 437 TYR A CA 1
ATOM 3305 C C . TYR A 1 437 ? 7.391 8.412 -26.978 1.00 97.88 437 TYR A C 1
ATOM 3307 O O . TYR A 1 437 ? 6.815 8.847 -25.980 1.00 97.88 437 TYR A O 1
ATOM 3315 N N . ASN A 1 438 ? 7.715 9.217 -27.990 1.00 97.38 438 ASN A N 1
ATOM 3316 C CA . ASN A 1 438 ? 7.181 10.577 -28.119 1.00 97.38 438 ASN A CA 1
ATOM 3317 C C . ASN A 1 438 ? 5.652 10.515 -28.246 1.00 97.38 438 ASN A C 1
ATOM 3319 O O . ASN A 1 438 ? 5.147 9.704 -29.007 1.00 97.38 438 ASN A O 1
ATOM 3323 N N . TRP A 1 439 ? 4.912 11.388 -27.557 1.00 96.88 439 TRP A N 1
ATOM 3324 C CA . TRP A 1 439 ? 3.449 11.421 -27.674 1.00 96.88 439 TRP A CA 1
ATOM 3325 C C . TRP A 1 439 ? 3.016 11.796 -29.098 1.00 96.88 439 TRP A C 1
ATOM 3327 O O . TRP A 1 439 ? 3.169 12.947 -29.505 1.00 96.88 439 TRP A O 1
ATOM 3337 N N . ILE A 1 440 ? 2.427 10.835 -29.810 1.00 95.19 440 ILE A N 1
ATOM 3338 C CA . ILE A 1 440 ? 1.849 10.996 -31.154 1.00 95.19 440 ILE A CA 1
ATOM 3339 C C . ILE A 1 440 ? 0.313 10.921 -31.137 1.00 95.19 440 ILE A C 1
ATOM 3341 O O . ILE A 1 440 ? -0.320 10.791 -32.181 1.00 95.19 440 ILE A O 1
ATOM 3345 N N . ASN A 1 441 ? -0.308 11.000 -29.951 1.00 94.69 441 ASN A N 1
ATOM 3346 C CA . ASN A 1 441 ? -1.765 10.983 -29.754 1.00 94.69 441 ASN A CA 1
ATOM 3347 C C . ASN A 1 441 ? -2.447 9.702 -30.290 1.00 94.69 441 ASN A C 1
ATOM 3349 O O . ASN A 1 441 ? -3.649 9.686 -30.570 1.00 94.69 441 ASN A O 1
ATOM 3353 N N . SER A 1 442 ? -1.700 8.602 -30.407 1.00 96.62 442 SER A N 1
ATOM 3354 C CA . SER A 1 442 ? -2.226 7.324 -30.897 1.00 96.62 442 SER A CA 1
ATOM 3355 C C . SER A 1 442 ? -3.001 6.567 -29.809 1.00 96.62 442 SER A C 1
ATOM 3357 O O . SER A 1 442 ? -2.894 6.856 -28.615 1.00 96.62 442 SER A O 1
ATOM 3359 N N . ASN A 1 443 ? -3.767 5.544 -30.196 1.00 97.88 443 ASN A N 1
ATOM 3360 C CA . ASN A 1 443 ? -4.433 4.669 -29.225 1.00 97.88 443 ASN A CA 1
ATOM 3361 C C . ASN A 1 443 ? -3.450 3.760 -28.459 1.00 97.88 443 ASN A C 1
ATOM 3363 O O . ASN A 1 443 ? -3.796 3.281 -27.383 1.00 97.88 443 ASN A O 1
ATOM 3367 N N . ALA A 1 444 ? -2.216 3.575 -28.946 1.00 97.88 444 ALA A N 1
ATOM 3368 C CA . ALA A 1 444 ? -1.180 2.807 -28.248 1.00 97.8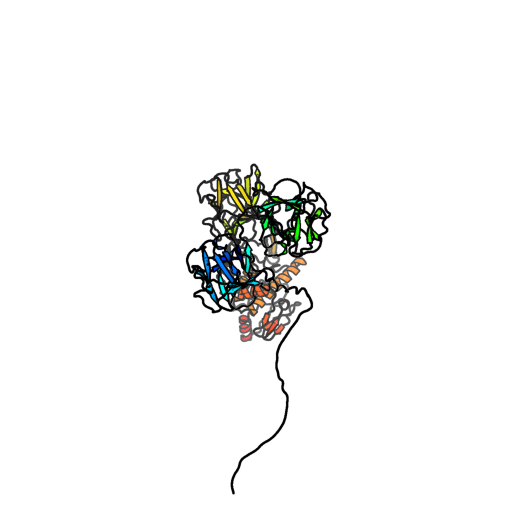8 444 ALA A CA 1
ATOM 3369 C C . ALA A 1 444 ? -0.664 3.504 -26.971 1.00 97.88 444 ALA A C 1
ATOM 3371 O O . ALA A 1 444 ? -0.018 2.866 -26.140 1.00 97.88 444 ALA A O 1
ATOM 3372 N N . GLU A 1 445 ? -0.979 4.791 -26.793 1.00 97.88 445 GLU A N 1
ATOM 3373 C CA . GLU A 1 445 ? -0.485 5.672 -25.720 1.00 97.88 445 GLU A CA 1
ATOM 3374 C C . GLU A 1 445 ? -1.586 6.097 -24.735 1.00 97.88 445 GLU A C 1
ATOM 3376 O O . GLU A 1 445 ? -1.332 6.839 -23.783 1.00 97.88 445 GLU A O 1
ATOM 3381 N N . LYS A 1 446 ? -2.825 5.651 -24.978 1.00 98.12 446 LYS A N 1
ATOM 3382 C CA . LYS A 1 446 ? -4.027 6.040 -24.234 1.00 98.12 446 LYS A CA 1
ATOM 3383 C C . LYS A 1 446 ? -4.475 4.894 -23.339 1.00 98.12 446 LYS A C 1
ATOM 3385 O O . LYS A 1 446 ? -4.743 3.789 -23.811 1.00 98.12 446 LYS A O 1
ATOM 3390 N N . TRP A 1 447 ? -4.595 5.174 -22.047 1.00 97.62 447 TRP A N 1
ATOM 3391 C CA . TRP A 1 447 ? -4.827 4.159 -21.022 1.00 97.62 447 TRP A CA 1
ATOM 3392 C C . TRP A 1 447 ? -6.111 4.439 -20.248 1.00 97.62 447 TRP A C 1
ATOM 3394 O O . TRP A 1 447 ? -6.287 5.532 -19.721 1.00 97.62 447 TRP A O 1
ATOM 3404 N N . LYS A 1 448 ? -6.997 3.450 -20.138 1.00 94.62 448 LYS A N 1
ATOM 3405 C CA . LYS A 1 448 ? -8.074 3.430 -19.142 1.00 94.62 448 LYS A CA 1
ATOM 3406 C C . LYS A 1 448 ? -7.505 2.884 -17.837 1.00 94.62 448 LYS A C 1
ATOM 3408 O O . LYS A 1 448 ? -6.906 1.811 -17.827 1.00 94.62 448 LYS A O 1
ATOM 3413 N N . ILE A 1 449 ? -7.688 3.617 -16.745 1.00 92.44 449 ILE A N 1
ATOM 3414 C CA . ILE A 1 449 ? -7.275 3.198 -15.402 1.00 92.44 449 ILE A CA 1
ATOM 3415 C C . ILE A 1 449 ? -8.535 2.756 -14.660 1.00 92.44 449 ILE A C 1
ATOM 3417 O O . ILE A 1 449 ? -9.542 3.456 -14.686 1.00 92.44 449 ILE A O 1
ATOM 3421 N N . SER A 1 450 ? -8.508 1.583 -14.031 1.00 88.38 450 SER A N 1
ATOM 3422 C CA . SER A 1 450 ? -9.651 1.047 -13.281 1.00 88.38 450 SER A CA 1
ATOM 3423 C C . SER A 1 450 ? -9.177 0.256 -12.065 1.00 88.38 450 SER A C 1
ATOM 3425 O O . SER A 1 450 ? -8.104 -0.342 -12.095 1.00 88.38 450 SER A O 1
ATOM 3427 N N . GLY A 1 451 ? -9.924 0.283 -10.961 1.00 87.62 451 GLY A N 1
ATOM 3428 C CA . GLY A 1 451 ? -9.470 -0.320 -9.707 1.00 87.62 451 GLY A CA 1
ATOM 3429 C C . GLY A 1 451 ? -10.204 0.197 -8.477 1.00 87.62 451 GLY A C 1
ATOM 3430 O O . GLY A 1 451 ? -11.224 0.872 -8.593 1.00 87.62 451 GLY A O 1
ATOM 3431 N N . ASP A 1 452 ? -9.680 -0.144 -7.302 1.00 84.62 452 ASP A N 1
ATOM 3432 C CA . ASP A 1 452 ? -10.141 0.340 -5.999 1.00 84.62 452 ASP A CA 1
ATOM 3433 C C . ASP A 1 452 ? -9.004 0.326 -4.973 1.00 84.62 452 ASP A C 1
ATOM 3435 O O . ASP A 1 452 ? -8.023 -0.407 -5.103 1.00 84.62 452 ASP A O 1
ATOM 3439 N N . ARG A 1 453 ? -9.151 1.136 -3.921 1.00 85.00 453 ARG A N 1
ATOM 3440 C CA . ARG A 1 453 ? -8.274 1.171 -2.741 1.00 85.00 453 ARG A CA 1
ATOM 3441 C C . ARG A 1 453 ? -6.787 1.237 -3.109 1.00 85.00 453 ARG A C 1
ATOM 3443 O O . ARG A 1 453 ? -5.946 0.494 -2.595 1.00 85.00 453 ARG A O 1
ATOM 3450 N N . GLY A 1 454 ? -6.463 2.169 -4.001 1.00 86.25 454 GLY A N 1
ATOM 3451 C CA . GLY A 1 454 ? -5.098 2.444 -4.436 1.00 86.25 454 GLY A CA 1
ATOM 3452 C C . GLY A 1 454 ? -4.502 1.416 -5.401 1.00 86.25 454 GLY A C 1
ATOM 3453 O O . GLY A 1 454 ? -3.370 1.627 -5.826 1.00 86.25 454 GLY A O 1
ATOM 3454 N N . VAL A 1 455 ? -5.211 0.329 -5.737 1.00 89.31 455 VAL A N 1
ATOM 3455 C CA . VAL A 1 455 ? -4.736 -0.762 -6.604 1.00 89.31 455 VAL A CA 1
ATOM 3456 C C . VAL A 1 455 ? -5.502 -0.756 -7.923 1.00 89.31 455 VAL A C 1
ATOM 3458 O O . VAL A 1 455 ? -6.730 -0.840 -7.940 1.00 89.31 455 VAL A O 1
ATOM 3461 N N . TYR A 1 456 ? -4.756 -0.683 -9.024 1.00 92.44 456 TYR A N 1
ATOM 3462 C CA . TYR A 1 456 ? -5.273 -0.370 -10.351 1.00 92.44 456 TYR A CA 1
ATOM 3463 C C . TYR A 1 456 ? -4.746 -1.304 -11.441 1.00 92.44 456 TYR A C 1
ATOM 3465 O O . TYR A 1 456 ? -3.613 -1.787 -11.385 1.00 92.44 456 TYR A O 1
ATOM 3473 N N . THR A 1 457 ? -5.575 -1.495 -12.460 1.00 95.38 457 THR A N 1
ATOM 3474 C CA . THR A 1 457 ? -5.277 -2.167 -13.723 1.00 95.38 457 THR A CA 1
ATOM 3475 C C . THR A 1 457 ? -5.381 -1.141 -14.855 1.00 95.38 457 THR A C 1
ATOM 3477 O O . THR A 1 457 ? -6.263 -0.277 -14.851 1.00 95.38 457 THR A O 1
ATOM 3480 N N . PHE A 1 458 ? -4.445 -1.221 -15.801 1.00 97.25 458 PHE A N 1
ATOM 3481 C CA . PHE A 1 458 ? -4.237 -0.237 -16.863 1.00 97.25 458 PHE A CA 1
ATOM 3482 C C . PHE A 1 458 ? -4.540 -0.892 -18.210 1.00 97.25 458 PHE A C 1
ATOM 3484 O O . PHE A 1 458 ? -3.768 -1.730 -18.667 1.00 97.25 458 PHE A O 1
ATOM 3491 N N . THR A 1 459 ? -5.660 -0.531 -18.831 1.00 97.50 459 THR A N 1
ATOM 3492 C CA . THR A 1 459 ? -6.140 -1.101 -20.099 1.00 97.50 459 THR A CA 1
ATOM 3493 C C . THR A 1 459 ? -5.785 -0.177 -21.261 1.00 97.50 459 THR A C 1
ATOM 3495 O O . THR A 1 459 ? -6.110 1.010 -21.216 1.00 97.50 459 THR A O 1
ATOM 3498 N N . ASN A 1 460 ? -5.138 -0.687 -22.309 1.00 98.38 460 ASN A N 1
ATOM 3499 C CA . ASN A 1 460 ? -4.708 0.135 -23.443 1.00 98.38 460 ASN A CA 1
ATOM 3500 C C . ASN A 1 460 ? -5.812 0.303 -24.507 1.00 98.38 460 ASN A C 1
ATOM 3502 O O . ASN A 1 460 ? -6.574 -0.625 -24.784 1.00 98.38 460 ASN A O 1
ATOM 3506 N N . ALA A 1 461 ? -5.896 1.485 -25.127 1.00 97.31 461 ALA A N 1
ATOM 3507 C CA . ALA A 1 461 ? -6.954 1.812 -26.082 1.00 97.31 461 ALA A CA 1
ATOM 3508 C C . ALA A 1 461 ? -6.813 1.138 -27.461 1.00 97.31 461 ALA A C 1
ATOM 3510 O O . ALA A 1 461 ? -7.811 1.041 -28.170 1.00 97.31 461 ALA A O 1
ATOM 3511 N N . ALA A 1 462 ? -5.618 0.687 -27.866 1.00 95.75 462 ALA A N 1
ATOM 3512 C CA . ALA A 1 462 ? -5.408 0.066 -29.181 1.00 95.75 462 ALA A CA 1
ATOM 3513 C C . ALA A 1 462 ? -5.821 -1.417 -29.243 1.00 95.75 462 ALA A C 1
ATOM 3515 O O . ALA A 1 462 ? -6.160 -1.920 -30.317 1.00 95.75 462 ALA A O 1
ATOM 3516 N N . ASN A 1 463 ? -5.769 -2.122 -28.108 1.00 94.94 463 ASN A N 1
ATOM 3517 C CA . ASN A 1 463 ? -5.894 -3.582 -28.064 1.00 94.94 463 ASN A CA 1
ATOM 3518 C C . ASN A 1 463 ? -6.828 -4.130 -26.967 1.00 94.94 463 ASN A C 1
ATOM 3520 O O . ASN A 1 463 ? -7.157 -5.310 -27.016 1.00 94.94 463 ASN A O 1
ATOM 3524 N N . GLY A 1 464 ? -7.252 -3.325 -25.983 1.00 96.75 464 GLY A N 1
ATOM 3525 C CA . GLY A 1 464 ? -8.073 -3.791 -24.855 1.00 96.75 464 GLY A CA 1
ATOM 3526 C C . GLY A 1 464 ? -7.350 -4.718 -23.863 1.00 96.75 464 GLY A C 1
ATOM 3527 O O . GLY A 1 464 ? -7.950 -5.140 -22.875 1.00 96.75 464 GLY A O 1
ATOM 3528 N N . LEU A 1 465 ? -6.066 -5.010 -24.089 1.00 98.56 465 LEU A N 1
ATOM 3529 C CA . LEU A 1 465 ? -5.214 -5.756 -23.168 1.00 98.56 465 LEU A CA 1
ATOM 3530 C C . LEU A 1 465 ? -4.834 -4.881 -21.967 1.00 98.56 465 LEU A C 1
ATOM 3532 O O . LEU A 1 465 ? -4.967 -3.651 -21.993 1.00 98.56 465 LEU A O 1
ATOM 3536 N N . VAL A 1 466 ? -4.321 -5.517 -20.915 1.00 98.75 466 VAL A N 1
ATOM 3537 C CA . VAL A 1 466 ? -3.879 -4.840 -19.692 1.00 98.75 466 VAL A CA 1
ATOM 3538 C C . VAL A 1 466 ? -2.363 -4.874 -19.527 1.00 98.75 466 VAL A C 1
ATOM 3540 O O . VAL A 1 466 ? -1.697 -5.798 -19.993 1.00 98.75 466 VAL A O 1
ATOM 3543 N N . LEU A 1 467 ? -1.838 -3.849 -18.855 1.00 98.75 467 LEU A N 1
ATOM 3544 C CA . LEU A 1 467 ? -0.451 -3.768 -18.405 1.00 98.75 467 LEU A CA 1
ATOM 3545 C C . LEU A 1 467 ? -0.146 -4.936 -17.456 1.00 98.75 467 LEU A C 1
ATOM 3547 O O . LEU A 1 467 ? -0.886 -5.158 -16.496 1.00 98.75 467 LEU A O 1
ATOM 3551 N N . ASP A 1 468 ? 0.933 -5.662 -17.721 1.00 98.81 468 ASP A N 1
ATOM 3552 C CA . ASP A 1 468 ? 1.243 -6.952 -17.106 1.00 98.81 468 ASP A CA 1
ATOM 3553 C C . ASP A 1 468 ? 2.753 -7.073 -16.831 1.00 98.81 468 ASP A C 1
ATOM 3555 O O . ASP A 1 468 ? 3.582 -6.633 -17.630 1.00 98.81 468 ASP A O 1
ATOM 3559 N N . VAL A 1 469 ? 3.121 -7.643 -15.681 1.00 98.69 469 VAL A N 1
ATOM 3560 C CA . VAL A 1 469 ? 4.509 -8.012 -15.358 1.00 98.69 469 VAL A CA 1
ATOM 3561 C C . VAL A 1 469 ? 4.793 -9.398 -15.928 1.00 98.69 469 VAL A C 1
ATOM 3563 O O . VAL A 1 469 ? 4.186 -10.372 -15.483 1.00 98.69 469 VAL A O 1
ATOM 3566 N N . ALA A 1 470 ? 5.749 -9.503 -16.852 1.00 98.25 470 ALA A N 1
ATOM 3567 C CA . ALA A 1 470 ? 6.027 -10.740 -17.578 1.00 98.25 470 ALA A CA 1
ATOM 3568 C C . ALA A 1 470 ? 6.276 -11.941 -16.644 1.00 98.25 470 ALA A C 1
ATOM 3570 O O . ALA A 1 470 ? 7.093 -11.885 -15.720 1.00 98.25 470 ALA A O 1
ATOM 3571 N N . GLY A 1 471 ? 5.517 -13.022 -16.864 1.00 94.88 471 GLY A N 1
ATOM 3572 C CA . GLY A 1 471 ? 5.540 -14.240 -16.043 1.00 94.88 471 GLY A CA 1
ATOM 3573 C C . GLY A 1 471 ? 5.109 -14.049 -14.580 1.00 94.88 471 GLY A C 1
ATOM 3574 O O . GLY A 1 471 ? 5.326 -14.938 -13.763 1.00 94.88 471 GLY A O 1
ATOM 3575 N N . GLY A 1 472 ? 4.560 -12.886 -14.211 1.00 93.81 472 GLY A N 1
ATOM 3576 C CA . GLY A 1 472 ? 4.367 -12.493 -12.813 1.00 93.81 472 GLY A CA 1
ATOM 3577 C C . GLY A 1 472 ? 5.678 -12.353 -12.031 1.00 93.81 472 GLY A C 1
ATOM 3578 O O . GLY A 1 472 ? 5.663 -12.481 -10.807 1.00 93.81 472 GLY A O 1
ATOM 3579 N N . SER A 1 473 ? 6.803 -12.129 -12.721 1.00 90.94 473 SER A N 1
ATOM 3580 C CA . SER A 1 473 ? 8.144 -12.193 -12.139 1.00 90.94 473 SER A CA 1
ATOM 3581 C C . SER A 1 473 ? 8.372 -11.168 -11.024 1.00 90.94 473 SER A C 1
ATOM 3583 O O . SER A 1 473 ? 8.070 -9.981 -11.151 1.00 90.94 473 SER A O 1
ATOM 3585 N N . ALA A 1 474 ? 8.964 -11.640 -9.927 1.00 83.69 474 ALA A N 1
ATOM 3586 C CA . ALA A 1 474 ? 9.366 -10.833 -8.779 1.00 83.69 474 ALA A CA 1
ATOM 3587 C C . ALA A 1 474 ? 10.847 -10.399 -8.841 1.00 83.69 474 ALA A C 1
ATOM 3589 O O . ALA A 1 474 ? 11.425 -10.102 -7.798 1.00 83.69 474 ALA A O 1
ATOM 3590 N N . ALA A 1 475 ? 11.461 -10.389 -10.031 1.00 74.31 475 ALA A N 1
ATOM 3591 C CA . ALA A 1 475 ? 12.861 -10.019 -10.259 1.00 74.31 475 ALA A CA 1
ATOM 3592 C C . ALA A 1 475 ? 13.049 -8.537 -10.648 1.00 74.31 475 ALA A C 1
ATOM 3594 O O . ALA A 1 475 ? 12.127 -7.869 -11.119 1.00 74.31 475 ALA A O 1
ATOM 3595 N N . ASN A 1 476 ? 14.271 -8.022 -10.475 1.00 74.88 476 ASN A N 1
ATOM 3596 C CA . ASN A 1 476 ? 14.672 -6.728 -11.034 1.00 74.88 476 ASN A CA 1
ATOM 3597 C C . ASN A 1 476 ? 14.860 -6.861 -12.559 1.00 74.88 476 ASN A C 1
ATOM 3599 O O . ASN A 1 476 ? 15.287 -7.909 -13.033 1.00 74.88 476 ASN A O 1
ATOM 3603 N N . ASN A 1 477 ? 14.546 -5.809 -13.317 1.00 80.75 477 ASN A N 1
ATOM 3604 C CA . ASN A 1 477 ? 14.429 -5.809 -14.780 1.00 80.75 477 ASN A CA 1
ATOM 3605 C C . ASN A 1 477 ? 13.374 -6.794 -15.346 1.00 80.75 477 ASN A C 1
ATOM 3607 O O . ASN A 1 477 ? 13.412 -7.138 -16.525 1.00 80.75 477 ASN A O 1
ATOM 3611 N N . ALA A 1 478 ? 12.399 -7.237 -14.539 1.00 84.75 478 ALA A N 1
ATOM 3612 C CA . ALA A 1 478 ? 11.258 -7.998 -15.052 1.00 84.75 478 ALA A CA 1
ATOM 3613 C C . ALA A 1 478 ? 10.435 -7.138 -16.029 1.00 84.75 478 ALA A C 1
ATOM 3615 O O . ALA A 1 478 ? 10.058 -6.009 -15.705 1.00 84.75 478 ALA A O 1
ATOM 3616 N N . ASN A 1 479 ? 10.176 -7.660 -17.228 1.00 97.81 479 ASN A N 1
ATOM 3617 C CA . ASN A 1 479 ? 9.619 -6.876 -18.329 1.00 97.81 479 ASN A CA 1
ATOM 3618 C C . ASN A 1 479 ? 8.164 -6.435 -18.085 1.00 97.81 479 ASN A C 1
ATOM 3620 O O . ASN A 1 479 ? 7.387 -7.178 -17.479 1.00 97.81 479 ASN A O 1
ATOM 3624 N N . ILE A 1 480 ? 7.779 -5.264 -18.607 1.00 98.81 480 ILE A N 1
ATOM 3625 C CA . ILE A 1 480 ? 6.376 -4.839 -18.671 1.00 98.81 480 ILE A CA 1
ATOM 3626 C C . ILE A 1 480 ? 5.835 -5.065 -20.086 1.00 98.81 480 ILE A C 1
ATOM 3628 O O . ILE A 1 480 ? 6.388 -4.605 -21.085 1.00 98.81 480 ILE A O 1
ATOM 3632 N N . GLN A 1 481 ? 4.722 -5.784 -20.159 1.00 98.81 481 GLN A N 1
ATOM 3633 C CA . GLN A 1 481 ? 4.101 -6.245 -21.396 1.00 98.81 481 GLN A CA 1
ATOM 3634 C C . GLN A 1 481 ? 2.591 -5.982 -21.386 1.00 98.81 481 GLN A C 1
ATOM 3636 O O . GLN A 1 481 ? 2.016 -5.566 -20.378 1.00 98.81 481 GLN A O 1
ATOM 3641 N N . MET A 1 482 ? 1.943 -6.258 -22.514 1.00 98.75 482 MET A N 1
ATOM 3642 C CA . MET A 1 482 ? 0.492 -6.365 -22.617 1.00 98.75 482 MET A CA 1
ATOM 3643 C C . MET A 1 482 ? 0.055 -7.822 -22.506 1.00 98.75 482 MET A C 1
ATOM 3645 O O . MET A 1 482 ? 0.649 -8.701 -23.134 1.00 98.75 482 MET A O 1
ATOM 3649 N N . TYR A 1 483 ? -1.007 -8.082 -21.746 1.00 98.69 483 TYR A N 1
ATOM 3650 C CA . TYR A 1 483 ? -1.574 -9.422 -21.602 1.00 98.69 483 TYR A CA 1
ATOM 3651 C C . TYR A 1 483 ? -3.103 -9.382 -21.446 1.00 98.69 483 TYR A C 1
ATOM 3653 O O . TYR A 1 483 ? -3.692 -8.355 -21.103 1.00 98.69 483 TYR A O 1
ATOM 3661 N N . THR A 1 484 ? -3.764 -10.508 -21.707 1.00 98.44 484 THR A N 1
ATOM 3662 C CA . THR A 1 484 ? -5.211 -10.682 -21.505 1.00 98.44 484 THR A CA 1
ATOM 3663 C C . THR A 1 484 ? -5.544 -10.562 -20.018 1.00 98.44 484 THR A C 1
ATOM 3665 O O . THR A 1 484 ? -4.819 -11.100 -19.179 1.00 98.44 484 THR A O 1
ATOM 3668 N N . SER A 1 485 ? -6.635 -9.877 -19.666 1.00 97.62 485 SER A N 1
ATOM 3669 C CA . SER A 1 485 ? -7.016 -9.700 -18.258 1.00 97.62 485 SER A CA 1
ATOM 3670 C C . SER A 1 485 ? -7.292 -11.051 -17.583 1.00 97.62 485 SER A C 1
ATOM 3672 O O . SER A 1 485 ? -8.246 -11.742 -17.928 1.00 97.62 485 SER A O 1
ATOM 3674 N N . ASN A 1 486 ? -6.444 -11.421 -16.622 1.00 94.88 486 ASN A N 1
ATOM 3675 C CA . ASN A 1 486 ? -6.482 -12.680 -15.870 1.00 94.88 486 ASN A CA 1
ATOM 3676 C C . ASN A 1 486 ? -6.656 -12.460 -14.353 1.00 94.88 486 ASN A C 1
ATOM 3678 O O . ASN A 1 486 ? -6.720 -13.411 -13.577 1.00 94.88 486 ASN A O 1
ATOM 3682 N N . GLY A 1 487 ? -6.716 -11.201 -13.904 1.00 89.19 487 GLY A N 1
ATOM 3683 C CA . GLY A 1 487 ? -6.986 -10.842 -12.510 1.00 89.19 487 GLY A CA 1
ATOM 3684 C C . GLY A 1 487 ? -5.866 -11.167 -11.512 1.00 89.19 487 GLY A C 1
ATOM 3685 O O . GLY A 1 487 ? -6.066 -10.983 -10.306 1.00 89.19 487 GLY A O 1
ATOM 3686 N N . THR A 1 488 ? -4.690 -11.608 -11.964 1.00 95.06 488 THR A N 1
ATOM 3687 C CA . THR A 1 488 ? -3.542 -11.929 -11.097 1.00 95.06 488 THR A CA 1
ATOM 3688 C C . THR A 1 488 ? -2.902 -10.678 -10.469 1.00 95.06 488 THR A C 1
ATOM 3690 O O . THR A 1 488 ? -3.333 -9.541 -10.678 1.00 95.06 488 THR A O 1
ATOM 3693 N N . LYS A 1 489 ? -1.845 -10.873 -9.667 1.00 94.81 489 LYS A N 1
ATOM 3694 C CA . LYS A 1 489 ? -1.000 -9.784 -9.143 1.00 94.81 489 LYS A CA 1
ATOM 3695 C C . LYS A 1 489 ? -0.156 -9.089 -10.220 1.00 94.81 489 LYS A C 1
ATOM 3697 O O . LYS A 1 489 ? 0.212 -7.938 -10.008 1.00 94.81 489 LYS A O 1
ATOM 3702 N N . ALA A 1 490 ? 0.140 -9.762 -11.337 1.00 97.19 490 ALA A N 1
ATOM 3703 C CA . ALA A 1 490 ? 0.962 -9.220 -12.423 1.00 97.19 490 ALA A CA 1
ATOM 3704 C C . ALA A 1 490 ? 0.317 -7.995 -13.094 1.00 97.19 490 ALA A C 1
ATOM 3706 O O . ALA A 1 490 ? 1.019 -7.118 -13.582 1.00 97.19 490 ALA A O 1
ATOM 3707 N N . GLN A 1 491 ? -1.016 -7.915 -13.051 1.00 98.50 491 GLN A N 1
ATOM 3708 C CA . GLN A 1 491 ? -1.839 -6.917 -13.746 1.00 98.50 491 GLN A CA 1
ATOM 3709 C C . GLN A 1 491 ? -2.387 -5.831 -12.810 1.00 98.50 491 GLN A C 1
ATOM 3711 O O . GLN A 1 491 ? -3.384 -5.162 -13.100 1.00 98.50 491 GLN A O 1
ATOM 3716 N N . LYS A 1 492 ? -1.780 -5.709 -11.625 1.00 97.12 492 LYS A N 1
ATOM 3717 C CA . LYS A 1 492 ? -2.243 -4.856 -10.531 1.00 97.12 492 LYS A CA 1
ATOM 3718 C C . LYS A 1 492 ? -1.079 -4.029 -10.015 1.00 97.12 492 LYS A C 1
ATOM 3720 O O . LYS A 1 492 ? -0.078 -4.566 -9.544 1.00 97.12 492 LYS A O 1
ATOM 3725 N N . PHE A 1 493 ? -1.234 -2.714 -10.067 1.00 96.50 493 PHE A N 1
ATOM 3726 C CA . PHE A 1 493 ? -0.221 -1.756 -9.649 1.00 96.50 493 PHE A CA 1
ATOM 3727 C C . PHE A 1 493 ? -0.811 -0.819 -8.600 1.00 96.50 493 PHE A C 1
ATOM 3729 O O . PHE A 1 493 ? -1.940 -0.345 -8.740 1.00 96.50 493 PHE A O 1
ATOM 3736 N N . ARG A 1 494 ? -0.060 -0.559 -7.530 1.00 92.69 494 ARG A N 1
ATOM 3737 C CA . ARG A 1 494 ? -0.423 0.437 -6.531 1.00 92.69 494 ARG A CA 1
ATOM 3738 C C . ARG A 1 494 ? 0.043 1.811 -7.002 1.00 92.69 494 ARG A C 1
ATOM 3740 O O . ARG A 1 494 ? 1.218 1.969 -7.334 1.00 92.69 494 ARG A O 1
ATOM 3747 N N . LEU A 1 495 ? -0.865 2.786 -7.014 1.00 92.25 495 LEU A N 1
ATOM 3748 C CA . LEU A 1 495 ? -0.532 4.178 -7.315 1.00 92.25 495 LEU A CA 1
ATOM 3749 C C . LEU A 1 495 ? -0.137 4.928 -6.042 1.00 92.25 495 LEU A C 1
ATOM 3751 O O . LEU A 1 495 ? -0.909 5.033 -5.088 1.00 92.25 495 LEU A O 1
ATOM 3755 N N . GLU A 1 496 ? 1.076 5.471 -6.048 1.00 88.31 496 GLU A N 1
ATOM 3756 C CA . GLU A 1 496 ? 1.661 6.216 -4.935 1.00 88.31 496 GLU A CA 1
ATOM 3757 C C . GLU A 1 496 ? 1.986 7.639 -5.398 1.00 88.31 496 GLU A C 1
ATOM 3759 O O . GLU A 1 496 ? 2.914 7.846 -6.177 1.00 88.31 496 GLU A O 1
ATOM 3764 N N . ALA A 1 497 ? 1.194 8.622 -4.956 1.00 87.19 497 ALA A N 1
ATOM 3765 C CA . ALA A 1 497 ? 1.397 10.025 -5.324 1.00 87.19 497 ALA A CA 1
ATOM 3766 C C . ALA A 1 497 ? 2.747 10.551 -4.810 1.00 87.19 497 ALA A C 1
ATOM 3768 O O . ALA A 1 497 ? 3.127 10.301 -3.664 1.00 87.19 497 ALA A O 1
ATOM 3769 N N . THR A 1 498 ? 3.449 11.296 -5.659 1.00 87.00 498 THR A N 1
ATOM 3770 C CA . THR A 1 498 ? 4.771 11.871 -5.389 1.00 87.00 498 THR A CA 1
ATOM 3771 C C . THR A 1 498 ? 4.949 13.181 -6.171 1.00 87.00 498 THR A C 1
ATOM 3773 O O . THR A 1 498 ? 4.043 13.628 -6.872 1.00 87.00 498 THR A O 1
ATOM 3776 N N . THR A 1 499 ? 6.112 13.812 -6.054 1.00 85.38 499 THR A N 1
ATOM 3777 C CA . THR A 1 499 ? 6.522 14.991 -6.831 1.00 85.38 499 THR A CA 1
ATOM 3778 C C . THR A 1 499 ? 7.643 14.622 -7.800 1.00 85.38 499 THR A C 1
ATOM 3780 O O . THR A 1 499 ? 8.332 13.615 -7.612 1.00 85.38 499 THR A O 1
ATOM 3783 N N . ALA A 1 500 ? 7.869 15.436 -8.834 1.00 77.19 500 ALA A N 1
ATOM 3784 C CA . ALA A 1 500 ? 9.118 15.362 -9.589 1.00 77.19 500 ALA A CA 1
ATOM 3785 C C . ALA A 1 500 ? 10.298 15.610 -8.636 1.00 77.19 500 ALA A C 1
ATOM 3787 O O . ALA A 1 500 ? 10.248 16.524 -7.812 1.00 77.19 500 ALA A O 1
ATOM 3788 N N . THR A 1 501 ? 11.361 14.813 -8.745 1.00 71.44 501 THR A N 1
ATOM 3789 C CA . THR A 1 501 ? 12.645 15.182 -8.148 1.00 71.44 501 THR A CA 1
ATOM 3790 C C . THR A 1 501 ? 13.220 16.286 -9.023 1.00 71.44 501 THR A C 1
ATOM 3792 O O . THR A 1 501 ? 13.739 16.007 -10.104 1.00 71.44 501 THR A O 1
ATOM 3795 N N . VAL A 1 502 ? 13.095 17.541 -8.599 1.00 54.06 502 VAL A N 1
ATOM 3796 C CA . VAL A 1 502 ? 13.891 18.616 -9.194 1.00 54.06 502 VAL A CA 1
ATOM 3797 C C . VAL A 1 502 ? 15.339 18.302 -8.833 1.00 54.06 502 VAL A C 1
ATOM 3799 O O . VAL A 1 502 ? 15.678 18.249 -7.652 1.00 54.06 502 VAL A O 1
ATOM 3802 N N . ALA A 1 503 ? 16.172 18.010 -9.831 1.00 43.44 503 ALA A N 1
ATOM 3803 C CA . ALA A 1 503 ? 17.606 17.929 -9.596 1.00 43.44 503 ALA A CA 1
ATOM 3804 C C . ALA A 1 503 ? 18.070 19.314 -9.135 1.00 43.44 503 ALA A C 1
ATOM 3806 O O . ALA A 1 503 ? 17.718 20.312 -9.768 1.00 43.44 503 ALA A O 1
ATOM 3807 N N . ALA A 1 504 ? 18.837 19.382 -8.043 1.00 37.41 504 ALA A N 1
ATOM 3808 C CA . ALA A 1 504 ? 19.519 20.619 -7.687 1.00 37.41 504 ALA A CA 1
ATOM 3809 C C . ALA A 1 504 ? 20.333 21.084 -8.905 1.00 37.41 504 ALA A C 1
ATOM 3811 O O . ALA A 1 504 ? 20.936 20.255 -9.592 1.00 37.41 504 ALA A O 1
ATOM 3812 N N . ALA A 1 505 ? 20.286 22.382 -9.213 1.00 33.78 505 ALA A N 1
ATOM 3813 C CA . ALA A 1 505 ? 20.922 22.909 -10.414 1.00 33.78 505 ALA A CA 1
ATOM 3814 C C . ALA A 1 505 ? 22.405 22.508 -10.440 1.00 33.78 505 ALA A C 1
ATOM 3816 O O . ALA A 1 505 ? 23.104 22.658 -9.436 1.00 33.78 505 ALA A O 1
ATOM 3817 N N . ARG A 1 506 ? 22.878 21.989 -11.581 1.00 39.34 506 ARG A N 1
ATOM 3818 C CA . ARG A 1 506 ? 24.294 21.656 -11.773 1.00 39.34 506 ARG A CA 1
ATOM 3819 C C . ARG A 1 506 ? 25.111 22.945 -11.788 1.00 39.34 506 ARG A C 1
ATOM 3821 O O . ARG A 1 506 ? 25.324 23.540 -12.837 1.00 39.34 506 ARG A O 1
ATOM 3828 N N . THR A 1 507 ? 25.566 23.376 -10.619 1.00 36.03 507 THR A N 1
ATOM 3829 C CA . THR A 1 507 ? 26.587 24.412 -10.499 1.00 36.03 507 THR A CA 1
ATOM 3830 C C . THR A 1 507 ? 27.927 23.802 -10.890 1.00 36.03 507 THR A C 1
ATOM 3832 O O . THR A 1 507 ? 28.496 23.024 -10.124 1.00 36.03 507 THR A O 1
ATOM 3835 N N . SER A 1 508 ? 28.412 24.131 -12.083 1.00 37.88 508 SER A N 1
ATOM 3836 C CA . SER A 1 508 ? 29.811 23.954 -12.460 1.00 37.88 508 SER A CA 1
ATOM 3837 C C . SER A 1 508 ? 30.598 25.199 -12.054 1.00 37.88 508 SER A C 1
ATOM 3839 O O . SER A 1 508 ? 30.270 26.297 -12.507 1.00 37.88 508 SER A O 1
ATOM 3841 N N . THR A 1 509 ? 31.631 25.054 -11.227 1.00 41.81 509 THR A N 1
ATOM 3842 C CA . THR A 1 509 ? 32.529 26.162 -10.859 1.00 41.81 509 THR A CA 1
ATOM 3843 C C . THR A 1 509 ? 33.892 25.963 -11.499 1.00 41.81 509 THR A C 1
ATOM 3845 O O . THR A 1 509 ? 34.537 24.943 -11.262 1.00 41.81 509 THR A O 1
ATOM 3848 N N . ILE A 1 510 ? 34.349 26.938 -12.288 1.00 42.12 510 ILE A N 1
ATOM 3849 C CA . ILE A 1 510 ? 35.709 26.926 -12.831 1.00 42.12 510 ILE A CA 1
ATOM 3850 C C . ILE A 1 510 ? 36.666 27.378 -11.725 1.00 42.12 510 ILE A C 1
ATOM 3852 O O . ILE A 1 510 ? 36.713 28.557 -11.379 1.00 42.12 510 ILE A O 1
ATOM 3856 N N . VAL A 1 511 ? 37.424 26.434 -11.175 1.00 39.22 511 VAL A N 1
ATOM 3857 C CA . VAL A 1 511 ? 38.500 26.694 -10.213 1.00 39.22 511 VAL A CA 1
ATOM 3858 C C . VAL A 1 511 ? 39.797 26.862 -10.995 1.00 39.22 511 VAL A C 1
ATOM 3860 O O . VAL A 1 511 ? 40.133 26.010 -11.814 1.00 39.22 511 VAL A O 1
ATOM 3863 N N . LYS A 1 512 ? 40.532 27.952 -10.766 1.00 36.22 512 LYS A N 1
ATOM 3864 C CA . LYS A 1 512 ? 41.825 28.193 -11.416 1.00 36.22 512 LYS A CA 1
ATOM 3865 C C . LYS A 1 512 ? 42.958 28.002 -10.414 1.00 36.22 512 LYS A C 1
ATOM 3867 O O . LYS A 1 512 ? 43.002 28.693 -9.402 1.00 36.22 512 LYS A O 1
ATOM 3872 N N . ASP A 1 513 ? 43.858 27.074 -10.713 1.00 35.22 513 ASP A N 1
ATOM 3873 C CA . ASP A 1 513 ? 45.090 26.825 -9.964 1.00 35.22 513 ASP A CA 1
ATOM 3874 C C . ASP A 1 513 ? 46.000 28.070 -10.047 1.00 35.22 513 ASP A C 1
ATOM 3876 O O . ASP A 1 513 ? 46.425 28.429 -11.151 1.00 35.22 513 ASP A O 1
ATOM 3880 N N . PRO A 1 514 ? 46.310 28.748 -8.922 1.00 32.03 514 PRO A N 1
ATOM 3881 C CA . PRO A 1 514 ? 47.150 29.946 -8.934 1.00 32.03 514 PRO A CA 1
ATOM 3882 C C . PRO A 1 514 ? 48.631 29.671 -9.227 1.00 32.03 514 PRO A C 1
ATOM 3884 O O . PRO A 1 514 ? 49.336 30.581 -9.653 1.00 32.03 514 PRO A O 1
ATOM 3887 N N . ALA A 1 515 ? 49.112 28.444 -8.999 1.00 33.75 515 ALA A N 1
ATOM 3888 C CA . ALA A 1 515 ? 50.514 28.063 -9.152 1.00 33.75 515 ALA A CA 1
ATOM 3889 C C . ALA A 1 515 ? 50.847 27.580 -10.574 1.00 33.75 515 ALA A C 1
ATOM 3891 O O . ALA A 1 515 ? 51.953 27.823 -11.052 1.00 33.75 515 ALA A O 1
ATOM 3892 N N . THR A 1 516 ? 49.905 26.924 -11.268 1.00 37.34 516 THR A N 1
ATOM 3893 C CA . THR A 1 516 ? 50.096 26.488 -12.673 1.00 37.34 516 THR A CA 1
ATOM 3894 C C . THR A 1 516 ? 49.256 27.251 -13.699 1.00 37.34 516 THR A C 1
ATOM 3896 O O . THR A 1 516 ? 49.431 27.061 -14.902 1.00 37.34 516 THR A O 1
ATOM 3899 N N . GLY A 1 517 ? 48.327 28.103 -13.257 1.00 38.19 517 GLY A N 1
ATOM 3900 C CA . GLY A 1 517 ? 47.435 28.881 -14.120 1.00 38.19 517 GLY A CA 1
ATOM 3901 C C . GLY A 1 517 ? 46.341 28.067 -14.824 1.00 38.19 517 GLY A C 1
ATOM 3902 O O . GLY A 1 517 ? 45.569 28.646 -15.592 1.00 38.19 517 GLY A O 1
ATOM 3903 N N . LYS A 1 518 ? 46.255 26.751 -14.589 1.00 36.41 518 LYS A N 1
ATOM 3904 C CA . LYS A 1 518 ? 45.272 25.858 -15.222 1.00 36.41 518 LYS A CA 1
ATOM 3905 C C . LYS A 1 518 ? 43.878 26.026 -14.615 1.00 36.41 518 LYS A C 1
ATOM 3907 O O . LYS A 1 518 ? 43.735 26.196 -13.408 1.00 36.41 518 LYS A O 1
ATOM 3912 N N . SER A 1 519 ? 42.854 25.948 -15.459 1.00 37.91 519 SER A N 1
ATOM 3913 C CA . SER A 1 519 ? 41.443 26.016 -15.061 1.00 37.91 519 SER A CA 1
ATOM 3914 C C . SER A 1 519 ? 40.805 24.626 -15.069 1.00 37.91 519 SER A C 1
ATOM 3916 O O . SER A 1 519 ? 40.985 23.877 -16.026 1.00 37.91 519 SER A O 1
ATOM 3918 N N . PHE A 1 520 ? 40.021 24.320 -14.037 1.00 38.59 520 PHE A N 1
ATOM 3919 C CA . PHE A 1 520 ? 39.354 23.038 -13.812 1.00 38.59 520 PHE A CA 1
ATOM 3920 C C . PHE A 1 520 ? 37.852 23.260 -13.623 1.00 38.59 520 PHE A C 1
ATOM 3922 O O . PHE A 1 520 ? 37.439 24.032 -12.756 1.00 38.59 520 PHE A O 1
ATOM 3929 N N . THR A 1 521 ? 37.023 22.594 -14.427 1.00 38.25 521 THR A N 1
ATOM 3930 C CA . THR A 1 521 ? 35.560 22.705 -14.341 1.00 38.25 521 THR A CA 1
ATOM 3931 C C . THR A 1 521 ? 35.026 21.715 -13.312 1.00 38.25 521 THR A C 1
ATOM 3933 O O . THR A 1 521 ? 34.785 20.553 -13.622 1.00 38.25 521 THR A O 1
ATOM 3936 N N . VAL A 1 522 ? 34.808 22.171 -12.080 1.00 39.81 522 VAL A N 1
ATOM 3937 C CA . VAL A 1 522 ? 34.234 21.336 -11.017 1.00 39.81 522 VAL A CA 1
ATOM 3938 C C . VAL A 1 522 ? 32.714 21.275 -11.194 1.00 39.81 522 VAL A C 1
ATOM 3940 O O . VAL A 1 522 ? 31.993 22.156 -10.724 1.00 39.81 522 VAL A O 1
ATOM 3943 N N . GLU A 1 523 ? 32.208 20.264 -11.906 1.00 40.66 523 GLU A N 1
ATOM 3944 C CA . GLU A 1 523 ? 30.772 19.938 -11.934 1.00 40.66 523 GLU A CA 1
ATOM 3945 C C . GLU A 1 523 ? 30.307 19.317 -10.608 1.00 40.66 523 GLU A C 1
ATOM 3947 O O . GLU A 1 523 ? 31.051 18.570 -9.983 1.00 40.66 523 GLU A O 1
ATOM 3952 N N . LYS A 1 524 ? 29.045 19.516 -10.194 1.00 39.94 524 LYS A N 1
ATOM 3953 C CA . LYS A 1 524 ? 28.499 18.824 -9.008 1.00 39.94 524 LYS A CA 1
ATOM 3954 C C . LYS A 1 524 ? 27.972 17.405 -9.330 1.00 39.94 524 LYS A C 1
ATOM 3956 O O . LYS A 1 524 ? 26.790 17.191 -9.593 1.00 39.94 524 LYS A O 1
ATOM 3961 N N . GLN A 1 525 ? 28.911 16.460 -9.306 1.00 40.47 525 GLN A N 1
ATOM 3962 C CA . GLN A 1 525 ? 28.944 15.044 -9.734 1.00 40.47 525 GLN A CA 1
ATOM 3963 C C . GLN A 1 525 ? 27.929 13.963 -9.275 1.00 40.47 525 GLN A C 1
ATOM 3965 O O . GLN A 1 525 ? 28.168 12.802 -9.598 1.00 40.47 525 GLN A O 1
ATOM 3970 N N . TYR A 1 526 ? 26.841 14.227 -8.536 1.00 40.31 526 TYR A N 1
ATOM 3971 C CA . TYR A 1 526 ? 26.125 13.128 -7.836 1.00 40.31 526 TYR A CA 1
ATOM 3972 C C . TYR A 1 526 ? 24.685 12.885 -8.296 1.00 40.31 526 TYR A C 1
ATOM 3974 O O . TYR A 1 526 ? 23.785 13.665 -7.993 1.00 40.31 526 TYR A O 1
ATOM 3982 N N . LEU A 1 527 ? 24.479 11.750 -8.990 1.00 37.62 527 LEU A N 1
ATOM 3983 C CA . LEU A 1 527 ? 23.227 10.961 -9.007 1.00 37.62 527 LEU A CA 1
ATOM 3984 C C . LEU A 1 527 ? 23.302 9.627 -9.795 1.00 37.62 527 LEU A C 1
ATOM 3986 O O . LEU A 1 527 ? 22.278 8.964 -9.921 1.00 37.62 527 LEU A O 1
ATOM 3990 N N . THR A 1 528 ? 24.450 9.245 -10.370 1.00 39.19 528 THR A N 1
ATOM 3991 C CA . THR A 1 528 ? 24.814 7.869 -10.804 1.00 39.19 528 THR A CA 1
ATOM 3992 C C . THR A 1 528 ? 26.273 7.863 -11.227 1.00 39.19 528 THR A C 1
ATOM 3994 O O . THR A 1 528 ? 26.651 8.728 -12.011 1.00 39.19 528 THR A O 1
ATOM 3997 N N . ASP A 1 529 ? 27.032 6.844 -10.835 1.00 45.50 529 ASP A N 1
ATOM 3998 C CA . ASP A 1 529 ? 28.283 6.505 -11.517 1.00 45.50 529 ASP A CA 1
ATOM 3999 C C . ASP A 1 529 ? 27.950 5.666 -12.783 1.00 45.50 529 ASP A C 1
ATOM 4001 O O . ASP A 1 529 ? 27.155 4.718 -12.695 1.00 45.50 529 ASP A O 1
ATOM 4005 N N . PRO A 1 530 ? 28.487 6.013 -13.973 1.00 41.50 530 PRO A N 1
ATOM 4006 C CA . PRO A 1 530 ? 28.149 5.354 -15.238 1.00 41.50 530 PRO A CA 1
ATOM 4007 C C . PRO A 1 530 ? 28.809 3.977 -15.434 1.00 41.50 530 PRO A C 1
ATOM 4009 O O . PRO A 1 530 ? 28.334 3.202 -16.261 1.00 41.50 530 PRO A O 1
ATOM 4012 N N . VAL A 1 531 ? 29.873 3.662 -14.691 1.00 47.22 531 VAL A N 1
ATOM 4013 C CA . VAL A 1 531 ? 30.577 2.366 -14.698 1.00 47.22 531 VAL A CA 1
ATOM 4014 C C . VAL A 1 531 ? 29.927 1.394 -13.708 1.00 47.22 531 VAL A C 1
ATOM 4016 O O . VAL A 1 531 ? 29.865 0.192 -13.955 1.00 47.22 531 VAL A O 1
ATOM 4019 N N . VAL A 1 532 ? 29.427 1.919 -12.589 1.00 49.62 532 VAL A N 1
ATOM 4020 C CA . VAL A 1 532 ? 28.845 1.162 -11.472 1.00 49.62 532 VAL A CA 1
ATOM 4021 C C . VAL A 1 532 ? 27.340 0.907 -11.650 1.00 49.62 532 VAL A C 1
ATOM 4023 O O . VAL A 1 532 ? 26.800 -0.055 -11.103 1.00 49.62 532 VAL A O 1
ATOM 4026 N N . GLY A 1 533 ? 26.627 1.746 -12.409 1.00 49.38 533 GLY A N 1
ATOM 4027 C CA . GLY A 1 533 ? 25.228 1.510 -12.798 1.00 49.38 533 GLY A CA 1
ATOM 4028 C C . GLY A 1 533 ? 24.184 1.655 -11.678 1.00 49.38 533 GLY A C 1
ATOM 4029 O O . GLY A 1 533 ? 22.986 1.495 -11.932 1.00 49.38 533 GLY A O 1
ATOM 4030 N N . ARG A 1 534 ? 24.604 2.004 -10.455 1.00 53.81 534 ARG A N 1
ATOM 4031 C CA . ARG A 1 534 ? 23.734 2.424 -9.346 1.00 53.81 534 ARG A CA 1
ATOM 4032 C C . ARG A 1 534 ? 24.228 3.714 -8.698 1.00 53.81 534 ARG A C 1
ATOM 4034 O O . ARG A 1 534 ? 25.327 4.193 -8.968 1.00 53.81 534 ARG A O 1
ATOM 4041 N N . ASP A 1 535 ? 23.400 4.251 -7.816 1.00 52.81 535 ASP A N 1
ATOM 4042 C CA . ASP A 1 535 ? 23.769 5.356 -6.941 1.00 52.81 535 ASP A CA 1
ATOM 4043 C C . ASP A 1 535 ? 24.804 4.825 -5.913 1.00 52.81 535 ASP A C 1
ATOM 4045 O O . ASP A 1 535 ? 24.565 3.805 -5.250 1.00 52.81 535 ASP A O 1
ATOM 4049 N N . VAL A 1 536 ? 25.975 5.467 -5.831 1.00 57.59 536 VAL A N 1
ATOM 4050 C CA . VAL A 1 536 ? 27.048 5.159 -4.863 1.00 57.59 536 VAL A CA 1
ATOM 4051 C C . VAL A 1 536 ? 26.742 5.898 -3.559 1.00 57.59 536 VAL A C 1
ATOM 4053 O O . VAL A 1 536 ? 26.413 7.082 -3.594 1.00 57.59 536 VAL A O 1
ATOM 4056 N N . THR A 1 537 ? 26.808 5.212 -2.416 1.00 64.75 537 THR A N 1
ATOM 4057 C CA . THR A 1 537 ? 26.568 5.828 -1.098 1.00 64.75 537 THR A CA 1
ATOM 4058 C C . THR A 1 537 ? 27.865 6.307 -0.444 1.00 64.75 537 THR A C 1
ATOM 4060 O O . THR A 1 537 ? 28.948 5.851 -0.806 1.00 64.75 537 THR A O 1
ATOM 4063 N N . GLU A 1 538 ? 27.760 7.173 0.568 1.00 64.12 538 GLU A N 1
ATOM 4064 C CA . GLU A 1 538 ? 28.900 7.576 1.410 1.00 64.12 538 GLU A CA 1
ATOM 4065 C C . GLU A 1 538 ? 29.595 6.363 2.054 1.00 64.12 538 GLU A C 1
ATOM 4067 O O . GLU A 1 538 ? 30.820 6.337 2.134 1.00 64.12 538 GLU A O 1
ATOM 4072 N N . GLU A 1 539 ? 28.840 5.322 2.444 1.00 78.56 539 GLU A N 1
ATOM 4073 C CA . GLU A 1 539 ? 29.413 4.057 2.928 1.00 78.56 539 GLU A CA 1
ATOM 4074 C C . GLU A 1 539 ? 30.208 3.351 1.826 1.00 78.56 539 GLU A C 1
ATOM 4076 O O . GLU A 1 539 ? 31.346 2.960 2.069 1.00 78.56 539 GLU A O 1
ATOM 4081 N N . ASP A 1 540 ? 29.635 3.176 0.629 1.00 71.00 540 ASP A N 1
ATOM 4082 C CA . ASP A 1 540 ? 30.312 2.499 -0.487 1.00 71.00 540 ASP A CA 1
ATOM 4083 C C . ASP A 1 540 ? 31.611 3.230 -0.868 1.00 71.00 540 ASP A C 1
ATOM 4085 O O . ASP A 1 540 ? 32.651 2.596 -1.048 1.00 71.00 540 ASP A O 1
ATOM 4089 N N . PHE A 1 541 ? 31.559 4.564 -0.936 1.00 70.75 541 PHE A N 1
ATOM 4090 C CA . PHE A 1 541 ? 32.699 5.412 -1.269 1.00 70.75 541 PHE A CA 1
ATOM 4091 C C . PHE A 1 541 ? 33.783 5.377 -0.185 1.00 70.75 541 PHE A C 1
ATOM 4093 O O . PHE A 1 541 ? 34.934 5.056 -0.483 1.00 70.75 541 PHE A O 1
ATOM 4100 N N . LEU A 1 542 ? 33.429 5.622 1.082 1.00 73.56 542 LEU A N 1
ATOM 4101 C CA . LEU A 1 542 ? 34.391 5.586 2.187 1.00 73.56 542 LEU A CA 1
ATOM 4102 C C . LEU A 1 542 ? 34.972 4.179 2.389 1.00 73.56 542 LEU A C 1
ATOM 4104 O O . LEU A 1 542 ? 36.154 4.055 2.687 1.00 73.56 542 LEU A O 1
ATOM 4108 N N . THR A 1 543 ? 34.191 3.116 2.166 1.00 79.94 543 THR A N 1
ATOM 4109 C CA . THR A 1 543 ? 34.694 1.728 2.176 1.00 79.94 543 THR A CA 1
ATOM 4110 C C . THR A 1 543 ? 35.777 1.527 1.116 1.00 79.94 543 THR A C 1
ATOM 4112 O O . THR A 1 543 ? 36.825 0.957 1.417 1.00 79.94 543 THR A O 1
ATOM 4115 N N . ALA A 1 544 ? 35.547 2.006 -0.111 1.00 74.06 544 ALA A N 1
ATOM 4116 C CA . ALA A 1 544 ? 36.504 1.863 -1.203 1.00 74.06 544 ALA A CA 1
ATOM 4117 C C . ALA A 1 544 ? 37.785 2.680 -0.969 1.00 74.06 544 ALA A C 1
ATOM 4119 O O . ALA A 1 544 ? 38.884 2.171 -1.202 1.00 74.06 544 ALA A O 1
ATOM 4120 N N . VAL A 1 545 ? 37.657 3.909 -0.454 1.00 70.56 545 VAL A N 1
ATOM 4121 C CA . VAL A 1 545 ? 38.801 4.751 -0.070 1.00 70.56 545 VAL A CA 1
ATOM 4122 C C . VAL A 1 545 ? 39.592 4.100 1.064 1.00 70.56 545 VAL A C 1
ATOM 4124 O O . VAL A 1 545 ? 40.795 3.916 0.919 1.00 70.56 545 VAL A O 1
ATOM 4127 N N . LEU A 1 546 ? 38.941 3.674 2.155 1.00 74.69 546 LEU A N 1
ATOM 4128 C CA . LEU A 1 546 ? 39.622 3.024 3.282 1.00 74.69 546 LEU A CA 1
ATOM 4129 C C . LEU A 1 546 ? 40.343 1.740 2.866 1.00 74.69 546 LEU A C 1
ATOM 4131 O O . LEU A 1 546 ? 41.480 1.532 3.277 1.00 74.69 546 LEU A O 1
ATOM 4135 N N . TYR A 1 547 ? 39.727 0.899 2.033 1.00 75.50 547 TYR A N 1
ATOM 4136 C CA . TYR A 1 547 ? 40.391 -0.312 1.555 1.00 75.50 547 TYR A CA 1
ATOM 4137 C C . TYR A 1 547 ? 41.599 -0.006 0.656 1.00 75.50 547 TYR A C 1
ATOM 4139 O O . TYR A 1 547 ? 42.624 -0.671 0.780 1.00 75.50 547 TYR A O 1
ATOM 4147 N N . THR A 1 548 ? 41.506 1.010 -0.211 1.00 67.31 548 THR A N 1
ATOM 4148 C CA . THR A 1 548 ? 42.597 1.361 -1.138 1.00 67.31 548 THR A CA 1
ATOM 4149 C C . THR A 1 548 ? 43.759 2.069 -0.431 1.00 67.31 548 THR A C 1
ATOM 4151 O O . THR A 1 548 ? 44.910 1.745 -0.702 1.00 67.31 548 THR A O 1
ATOM 4154 N N . GLU A 1 549 ? 43.470 2.992 0.493 1.00 61.38 549 GLU A N 1
ATOM 4155 C CA . GLU A 1 549 ? 44.475 3.842 1.157 1.00 61.38 549 GLU A CA 1
ATOM 4156 C C . GLU A 1 549 ? 45.053 3.232 2.442 1.00 61.38 549 GLU A C 1
ATOM 4158 O O . GLU A 1 549 ? 46.235 3.409 2.736 1.00 61.38 549 GLU A O 1
ATOM 4163 N N . ALA A 1 550 ? 44.242 2.523 3.238 1.00 61.72 550 ALA A N 1
ATOM 4164 C CA . ALA A 1 550 ? 44.727 1.881 4.460 1.00 61.72 550 ALA A CA 1
ATOM 4165 C C . ALA A 1 550 ? 45.180 0.432 4.215 1.00 61.72 550 ALA A C 1
ATOM 4167 O O . ALA A 1 550 ? 46.112 -0.028 4.877 1.00 61.72 550 ALA A O 1
ATOM 4168 N N . GLY A 1 551 ? 44.537 -0.302 3.300 1.00 65.50 551 GLY A N 1
ATOM 4169 C CA . GLY A 1 551 ? 44.619 -1.766 3.277 1.00 65.50 551 GLY A CA 1
ATOM 4170 C C . GLY A 1 551 ? 44.074 -2.383 4.574 1.00 65.50 551 GLY A C 1
ATOM 4171 O O . GLY A 1 551 ? 43.478 -1.685 5.400 1.00 65.50 551 GLY A O 1
ATOM 4172 N N . ASP A 1 552 ? 44.274 -3.689 4.793 1.00 67.44 552 ASP A N 1
ATOM 4173 C CA . ASP A 1 552 ? 43.781 -4.334 6.021 1.00 67.44 552 ASP A CA 1
ATOM 4174 C C . ASP A 1 552 ? 44.698 -4.123 7.240 1.00 67.44 552 ASP A C 1
ATOM 4176 O O . ASP A 1 552 ? 45.390 -5.024 7.704 1.00 67.44 552 ASP A O 1
ATOM 4180 N N . GLN A 1 553 ? 44.695 -2.893 7.764 1.00 59.88 553 GLN A N 1
ATOM 4181 C CA . GLN A 1 553 ? 45.319 -2.523 9.045 1.00 59.88 553 GLN A CA 1
ATOM 4182 C C . GLN A 1 553 ? 44.417 -2.829 10.261 1.00 59.88 553 GLN A C 1
ATOM 4184 O O . GLN A 1 553 ? 44.614 -2.263 11.340 1.00 59.88 553 GLN A O 1
ATOM 4189 N N . GLY A 1 554 ? 43.400 -3.679 10.095 1.00 67.81 554 GLY A N 1
ATOM 4190 C CA . GLY A 1 554 ? 42.404 -3.951 11.123 1.00 67.81 554 GLY A CA 1
ATOM 4191 C C . GLY A 1 554 ? 41.479 -2.764 11.419 1.00 67.81 554 GLY A C 1
ATOM 4192 O O . GLY A 1 554 ? 41.606 -1.655 10.889 1.00 67.81 554 GLY A O 1
ATOM 4193 N N . MET A 1 555 ? 40.508 -3.015 12.299 1.00 71.94 555 MET A N 1
ATOM 4194 C CA . MET A 1 555 ? 39.390 -2.110 12.578 1.00 71.94 555 MET A CA 1
ATOM 4195 C C . MET A 1 555 ? 39.851 -0.724 13.051 1.00 71.94 555 MET A C 1
ATOM 4197 O O . MET A 1 555 ? 39.414 0.293 12.508 1.00 71.94 555 MET A O 1
ATOM 4201 N N . SER A 1 556 ? 40.736 -0.674 14.053 1.00 66.88 556 SER A N 1
ATOM 4202 C CA . SER A 1 556 ? 41.187 0.590 14.645 1.00 66.88 556 SER A CA 1
ATOM 4203 C C . SER A 1 556 ? 42.041 1.425 13.688 1.00 66.88 556 SER A C 1
ATOM 4205 O O . SER A 1 556 ? 41.859 2.640 13.633 1.00 66.88 556 SER A O 1
ATOM 4207 N N . GLY A 1 557 ? 42.914 0.799 12.887 1.00 65.19 557 GLY A N 1
ATOM 4208 C CA . GLY A 1 557 ? 43.739 1.493 11.890 1.00 65.19 557 GLY A CA 1
ATOM 4209 C C . GLY A 1 557 ? 42.890 2.210 10.836 1.00 65.19 557 GLY A C 1
ATOM 4210 O O . GLY A 1 557 ? 43.024 3.418 10.631 1.00 65.19 557 GLY A O 1
ATOM 4211 N N . MET A 1 558 ? 41.937 1.491 10.237 1.00 74.12 558 MET A N 1
ATOM 4212 C CA . MET A 1 558 ? 41.009 2.057 9.250 1.00 74.12 558 MET A CA 1
ATOM 4213 C C . MET A 1 558 ? 40.132 3.175 9.826 1.00 74.12 558 MET A C 1
ATOM 4215 O O . MET A 1 558 ? 39.898 4.183 9.159 1.00 74.12 558 MET A O 1
ATOM 4219 N N . MET A 1 559 ? 39.647 3.032 11.066 1.00 74.62 559 MET A N 1
ATOM 4220 C CA . MET A 1 559 ? 38.827 4.073 11.694 1.00 74.62 559 MET A CA 1
ATOM 4221 C C . MET A 1 559 ? 39.611 5.371 11.938 1.00 74.62 559 MET A C 1
ATOM 4223 O O . MET A 1 559 ? 39.046 6.450 11.763 1.00 74.62 559 MET A O 1
ATOM 4227 N N . MET A 1 560 ? 40.902 5.296 12.288 1.00 70.31 560 MET A N 1
ATOM 4228 C CA . MET A 1 560 ? 41.747 6.491 12.429 1.00 70.31 560 MET A CA 1
ATOM 4229 C C . MET A 1 560 ? 41.910 7.226 11.091 1.00 70.31 560 MET A C 1
ATOM 4231 O O . MET A 1 560 ? 41.702 8.438 11.038 1.00 70.31 560 MET A O 1
ATOM 4235 N N . VAL A 1 561 ? 42.190 6.500 10.001 1.00 68.94 561 VAL A N 1
ATOM 4236 C CA . VAL A 1 561 ? 42.267 7.075 8.642 1.00 68.94 561 VAL A CA 1
ATOM 4237 C C . VAL A 1 561 ? 40.945 7.748 8.254 1.00 68.94 561 VAL A C 1
ATOM 4239 O O . VAL A 1 561 ? 40.942 8.888 7.788 1.00 68.94 561 VAL A O 1
ATOM 4242 N N . GLY A 1 562 ? 39.811 7.090 8.513 1.00 74.50 562 GLY A N 1
ATOM 4243 C CA . GLY A 1 562 ? 38.489 7.641 8.214 1.00 74.50 562 GLY A CA 1
ATOM 4244 C C . GLY A 1 562 ? 38.165 8.924 8.985 1.00 74.50 562 GLY A C 1
ATOM 4245 O O . GLY A 1 562 ? 37.568 9.836 8.415 1.00 74.50 562 GLY A O 1
ATOM 4246 N N . TYR A 1 563 ? 38.597 9.048 10.246 1.00 71.00 563 TYR A N 1
ATOM 4247 C CA . TYR A 1 563 ? 38.416 10.293 11.003 1.00 71.00 563 TYR A CA 1
ATOM 4248 C C . TYR A 1 563 ? 39.318 11.432 10.545 1.00 71.00 563 TYR A C 1
ATOM 4250 O O . TYR A 1 563 ? 38.867 12.577 10.554 1.00 71.00 563 TYR A O 1
ATOM 4258 N N . VAL A 1 564 ? 40.539 11.148 10.086 1.00 67.56 564 VAL A N 1
ATOM 4259 C CA . VAL A 1 564 ? 41.373 12.176 9.446 1.00 67.56 564 VAL A CA 1
ATOM 4260 C C . VAL A 1 564 ? 40.682 12.702 8.184 1.00 67.56 564 VAL A C 1
ATOM 4262 O O . VAL A 1 564 ? 40.561 13.915 8.036 1.00 67.56 564 VAL A O 1
ATOM 4265 N N . ILE A 1 565 ? 40.157 11.822 7.322 1.00 69.31 565 ILE A N 1
ATOM 4266 C CA . ILE A 1 565 ? 39.418 12.217 6.107 1.00 69.31 565 ILE A CA 1
ATOM 4267 C C . ILE A 1 565 ? 38.201 13.090 6.462 1.00 69.31 565 ILE A C 1
ATOM 4269 O O . ILE A 1 565 ? 38.092 14.213 5.974 1.00 69.31 565 ILE A O 1
ATOM 4273 N N . GLU A 1 566 ? 37.326 12.623 7.355 1.00 69.88 566 GLU A N 1
ATOM 4274 C CA . GLU A 1 566 ? 36.128 13.366 7.778 1.00 69.88 566 GLU A CA 1
ATOM 4275 C C . GLU A 1 566 ? 36.448 14.747 8.371 1.00 69.88 566 GLU A C 1
ATOM 4277 O O . GLU A 1 566 ? 35.774 15.733 8.064 1.00 69.88 566 GLU A O 1
ATOM 4282 N N . ASN A 1 567 ? 37.488 14.844 9.205 1.00 65.56 567 ASN A N 1
ATOM 4283 C CA . ASN A 1 567 ? 37.847 16.105 9.848 1.00 65.56 567 ASN A CA 1
ATOM 4284 C C . ASN A 1 567 ? 38.479 17.096 8.847 1.00 65.56 567 ASN A C 1
ATOM 4286 O O . ASN A 1 567 ? 38.203 18.292 8.942 1.00 65.56 567 ASN A O 1
ATOM 4290 N N . ARG A 1 568 ? 39.224 16.618 7.832 1.00 62.66 568 ARG A N 1
ATOM 4291 C CA . ARG A 1 568 ? 39.711 17.456 6.715 1.00 62.66 568 ARG A CA 1
ATOM 4292 C C . ARG A 1 568 ? 38.567 18.072 5.909 1.00 62.66 568 ARG A C 1
ATOM 4294 O O . ARG A 1 568 ? 38.600 19.266 5.623 1.00 62.66 568 ARG A O 1
ATOM 4301 N N . LEU A 1 569 ? 37.546 17.281 5.575 1.00 58.03 569 LEU A N 1
ATOM 4302 C CA . LEU A 1 569 ? 36.368 17.753 4.835 1.00 58.03 569 LEU A CA 1
ATOM 4303 C C . LEU A 1 569 ? 35.597 18.808 5.651 1.00 58.03 569 LEU A C 1
ATOM 4305 O O . LEU A 1 569 ? 35.248 19.868 5.134 1.00 58.03 569 LEU A O 1
ATOM 4309 N N . ALA A 1 570 ? 35.419 18.578 6.958 1.00 59.44 570 ALA A N 1
ATOM 4310 C CA . ALA A 1 570 ? 34.782 19.535 7.864 1.00 59.44 570 ALA A CA 1
ATOM 4311 C C . ALA A 1 570 ? 35.545 20.873 7.980 1.00 59.44 570 ALA A C 1
ATOM 4313 O O . ALA A 1 570 ? 34.922 21.938 8.015 1.00 59.44 570 ALA A O 1
ATOM 4314 N N . GLU A 1 571 ? 36.881 20.841 8.001 1.00 57.41 571 GLU A N 1
ATOM 4315 C CA . GLU A 1 571 ? 37.721 22.048 7.976 1.00 57.41 571 GLU A CA 1
ATOM 4316 C C . GLU A 1 571 ? 37.662 22.738 6.589 1.00 57.41 571 GLU A C 1
ATOM 4318 O O . GLU A 1 571 ? 37.553 23.966 6.521 1.00 57.41 571 GLU A O 1
ATOM 4323 N N . GLY A 1 572 ? 37.554 21.975 5.493 1.00 52.84 572 GLY A N 1
ATOM 4324 C CA . GLY A 1 572 ? 37.265 22.480 4.142 1.00 52.84 572 GLY A CA 1
ATOM 4325 C C . GLY A 1 572 ? 35.926 23.226 4.025 1.00 52.84 572 GLY A C 1
ATOM 4326 O O . GLY A 1 572 ? 35.869 24.300 3.422 1.00 52.84 572 GLY A O 1
ATOM 4327 N N . ILE A 1 573 ? 34.855 22.740 4.673 1.00 49.91 573 ILE A N 1
ATOM 4328 C CA . ILE A 1 573 ? 33.573 23.470 4.781 1.00 49.91 573 ILE A CA 1
ATOM 4329 C C . ILE A 1 573 ? 33.774 24.833 5.459 1.00 49.91 573 ILE A C 1
ATOM 4331 O O . ILE A 1 573 ? 33.178 25.825 5.034 1.00 49.91 573 ILE A O 1
ATOM 4335 N N . ALA A 1 574 ? 34.571 24.896 6.529 1.00 55.22 574 ALA A N 1
ATOM 4336 C CA . ALA A 1 574 ? 34.793 26.128 7.285 1.00 55.22 574 ALA A CA 1
ATOM 4337 C C . ALA A 1 574 ? 35.616 27.160 6.489 1.00 55.22 574 ALA A C 1
ATOM 4339 O O . ALA A 1 574 ? 35.272 28.346 6.481 1.00 55.22 574 ALA A O 1
ATOM 4340 N N . ALA A 1 575 ? 36.639 26.712 5.755 1.00 51.94 575 ALA A N 1
ATOM 4341 C CA . ALA A 1 575 ? 37.391 27.555 4.826 1.00 51.94 575 ALA A CA 1
ATOM 4342 C C . ALA A 1 575 ? 36.486 28.106 3.707 1.00 51.94 575 ALA A C 1
ATOM 4344 O O . ALA A 1 575 ? 36.394 29.321 3.523 1.00 51.94 575 ALA A O 1
ATOM 4345 N N . ALA A 1 576 ? 35.708 27.235 3.053 1.00 46.31 576 ALA A N 1
ATOM 4346 C CA . ALA A 1 576 ? 34.777 27.621 1.993 1.00 46.31 576 ALA A CA 1
ATOM 4347 C C . ALA A 1 576 ? 33.712 28.631 2.466 1.00 46.31 576 ALA A C 1
ATOM 4349 O O . ALA A 1 576 ? 33.415 29.601 1.771 1.00 46.31 576 ALA A O 1
ATOM 4350 N N . ARG A 1 577 ? 33.158 28.445 3.673 1.00 48.31 577 ARG A N 1
ATOM 4351 C CA . ARG A 1 577 ? 32.170 29.365 4.273 1.00 48.31 577 ARG A CA 1
ATOM 4352 C C . ARG A 1 577 ? 32.752 30.706 4.723 1.00 48.31 577 ARG A C 1
ATOM 4354 O O . ARG A 1 577 ? 31.980 31.639 4.918 1.00 48.31 577 ARG A O 1
ATOM 4361 N N . SER A 1 578 ? 34.070 30.808 4.889 1.00 47.25 578 SER A N 1
ATOM 4362 C CA . SER A 1 578 ? 34.763 32.062 5.221 1.00 47.25 578 SER A CA 1
ATOM 4363 C C . SER A 1 578 ? 35.382 32.757 4.000 1.00 47.25 578 SER A C 1
ATOM 4365 O O . SER A 1 578 ? 36.067 33.761 4.163 1.00 47.25 578 SER A O 1
ATOM 4367 N N . GLY A 1 579 ? 35.130 32.254 2.783 1.00 40.88 579 GLY A N 1
ATOM 4368 C CA . GLY A 1 579 ? 35.643 32.833 1.534 1.00 40.88 579 GLY A CA 1
ATOM 4369 C C . GLY A 1 579 ? 37.141 32.611 1.297 1.00 40.88 579 GLY A C 1
ATOM 4370 O O . GLY A 1 579 ? 37.710 33.226 0.399 1.00 40.88 579 GLY A O 1
ATOM 4371 N N . ASN A 1 580 ? 37.778 31.748 2.093 1.00 44.22 580 ASN A N 1
ATOM 4372 C CA . ASN A 1 580 ? 39.212 31.477 2.038 1.00 44.22 580 ASN A CA 1
ATOM 4373 C C . ASN A 1 580 ? 39.541 30.254 1.167 1.00 44.22 580 ASN A C 1
ATOM 4375 O O . ASN A 1 580 ? 38.659 29.510 0.744 1.00 44.22 580 ASN A O 1
ATOM 4379 N N . TYR A 1 581 ? 40.838 30.064 0.908 1.00 43.56 581 TYR A N 1
ATOM 4380 C CA . TYR A 1 581 ? 41.411 28.978 0.106 1.00 43.56 581 TYR A CA 1
ATOM 4381 C C . TYR A 1 581 ? 40.826 27.592 0.443 1.00 43.56 581 TYR A C 1
ATOM 4383 O O . TYR A 1 581 ? 40.825 27.169 1.598 1.00 43.56 581 TYR A O 1
ATOM 4391 N N . ILE A 1 582 ? 40.350 26.885 -0.587 1.00 45.38 582 ILE A N 1
ATOM 4392 C CA . ILE A 1 582 ? 39.728 25.559 -0.484 1.00 45.38 582 ILE A CA 1
ATOM 4393 C C . ILE A 1 582 ? 40.678 24.529 -1.106 1.00 45.38 582 ILE A C 1
ATOM 4395 O O . ILE A 1 582 ? 40.734 24.392 -2.326 1.00 45.38 582 ILE A O 1
ATOM 4399 N N . GLU A 1 583 ? 41.420 23.805 -0.269 1.00 43.19 583 GLU A N 1
ATOM 4400 C CA . GLU A 1 583 ? 42.338 22.739 -0.711 1.00 43.19 583 GLU A CA 1
ATOM 4401 C C . GLU A 1 583 ? 41.622 21.384 -0.904 1.00 43.19 583 GLU A C 1
ATOM 4403 O O . GLU A 1 583 ? 42.075 20.552 -1.686 1.00 43.19 583 GLU A O 1
ATOM 4408 N N . TYR A 1 584 ? 40.480 21.171 -0.233 1.00 45.66 584 TYR A N 1
ATOM 4409 C CA . TYR A 1 584 ? 39.756 19.891 -0.188 1.00 45.66 584 TYR A CA 1
ATOM 4410 C C . TYR A 1 584 ? 38.243 20.058 -0.429 1.00 45.66 584 TYR A C 1
ATOM 4412 O O . TYR A 1 584 ? 37.686 21.110 -0.104 1.00 45.66 584 TYR A O 1
ATOM 4420 N N . PRO A 1 585 ? 37.546 19.025 -0.949 1.00 43.69 585 PRO A N 1
ATOM 4421 C CA . PRO A 1 585 ? 36.085 18.996 -1.027 1.00 43.69 585 PRO A CA 1
ATOM 4422 C C . PRO A 1 585 ? 35.403 19.277 0.319 1.00 43.69 585 PRO A C 1
ATOM 4424 O O . PRO A 1 585 ? 35.933 18.960 1.379 1.00 43.69 585 PRO A O 1
ATOM 4427 N N . GLY A 1 586 ? 34.190 19.835 0.290 1.00 43.47 586 GLY A N 1
ATOM 4428 C CA . GLY A 1 586 ? 33.428 20.082 1.521 1.00 43.47 586 GLY A CA 1
ATOM 4429 C C . GLY A 1 586 ? 32.854 18.810 2.159 1.00 43.47 586 GLY A C 1
ATOM 4430 O O . GLY A 1 586 ? 32.654 18.760 3.364 1.00 43.47 586 GLY A O 1
ATOM 4431 N N . THR A 1 587 ? 32.571 17.774 1.376 1.00 43.72 587 THR A N 1
ATOM 4432 C CA . THR A 1 587 ? 31.908 16.544 1.840 1.00 43.72 587 THR A CA 1
ATOM 4433 C C . THR A 1 587 ? 32.343 15.352 0.987 1.00 43.72 587 THR A C 1
ATOM 4435 O O . THR A 1 587 ? 32.867 15.528 -0.117 1.00 43.72 587 THR A O 1
ATOM 4438 N N . LEU A 1 588 ? 32.119 14.125 1.481 1.00 47.94 588 LEU A N 1
ATOM 4439 C CA . LEU A 1 588 ? 32.402 12.899 0.722 1.00 47.94 588 LEU A CA 1
ATOM 4440 C C . LEU A 1 588 ? 31.603 12.849 -0.597 1.00 47.94 588 LEU A C 1
ATOM 4442 O O . LEU A 1 588 ? 32.135 12.404 -1.611 1.00 47.94 588 LEU A O 1
ATOM 4446 N N . ASP A 1 589 ? 30.384 13.405 -0.623 1.00 44.41 589 ASP A N 1
ATOM 4447 C CA . ASP A 1 589 ? 29.555 13.597 -1.828 1.00 44.41 589 ASP A CA 1
ATOM 4448 C C . ASP A 1 589 ? 29.976 14.802 -2.709 1.00 44.41 589 ASP A C 1
ATOM 4450 O O . ASP A 1 589 ? 29.163 15.383 -3.432 1.00 44.41 589 ASP A O 1
ATOM 4454 N N . ILE A 1 590 ? 31.255 15.197 -2.663 1.00 42.75 590 ILE A N 1
ATOM 4455 C CA . ILE A 1 590 ? 31.889 16.152 -3.597 1.00 42.75 590 ILE A CA 1
ATOM 4456 C C . ILE A 1 590 ? 33.224 15.593 -4.169 1.00 42.75 590 ILE A C 1
ATOM 4458 O O . ILE A 1 590 ? 33.816 16.192 -5.065 1.00 42.75 590 ILE A O 1
ATOM 4462 N N . MET A 1 591 ? 33.691 14.419 -3.725 1.00 46.59 591 MET A N 1
ATOM 4463 C CA . MET A 1 591 ? 34.937 13.773 -4.183 1.00 46.59 591 MET A CA 1
ATOM 4464 C C . MET A 1 591 ? 34.773 13.080 -5.556 1.00 46.59 591 MET A C 1
ATOM 4466 O O . MET A 1 591 ? 34.448 11.895 -5.639 1.00 46.59 591 MET A O 1
ATOM 4470 N N . ILE A 1 592 ? 34.984 13.827 -6.644 1.00 39.69 592 ILE A N 1
ATOM 4471 C CA . ILE A 1 592 ? 34.629 13.416 -8.016 1.00 39.69 592 ILE A CA 1
ATOM 4472 C C . ILE A 1 592 ? 35.791 12.771 -8.780 1.00 39.69 592 ILE A C 1
ATOM 4474 O O . ILE A 1 592 ? 36.955 13.126 -8.617 1.00 39.69 592 ILE A O 1
ATOM 4478 N N . TYR A 1 593 ? 35.430 11.827 -9.650 1.00 40.75 593 TYR A N 1
ATOM 4479 C CA . TYR A 1 593 ? 36.329 11.056 -10.498 1.00 40.75 593 TYR A CA 1
ATOM 4480 C C . TYR A 1 593 ? 36.583 11.760 -11.844 1.00 40.75 593 TYR A C 1
ATOM 4482 O O . TYR A 1 593 ? 35.669 11.885 -12.658 1.00 40.75 593 TYR A O 1
ATOM 4490 N N . GLU A 1 594 ? 37.832 12.130 -12.125 1.00 34.53 594 GLU A N 1
ATOM 4491 C CA . GLU A 1 594 ? 38.329 12.339 -13.490 1.00 34.53 594 GLU A CA 1
ATOM 4492 C C . GLU A 1 594 ? 39.545 11.442 -13.739 1.00 34.53 594 GLU A C 1
ATOM 4494 O O . GLU A 1 594 ? 40.308 11.135 -12.828 1.00 34.53 594 GLU A O 1
ATOM 4499 N N . THR A 1 595 ? 39.792 11.082 -14.998 1.00 33.50 595 THR A N 1
ATOM 4500 C CA . THR A 1 595 ? 40.985 10.324 -15.421 1.00 33.50 595 THR A CA 1
ATOM 4501 C C . THR A 1 595 ? 42.305 11.100 -15.289 1.00 33.50 595 THR A C 1
ATOM 4503 O O . THR A 1 595 ? 43.349 10.595 -15.695 1.00 33.50 595 THR A O 1
ATOM 4506 N N . THR A 1 596 ? 42.271 12.332 -14.773 1.00 35.69 596 THR A N 1
ATOM 4507 C CA . THR A 1 596 ? 43.364 13.309 -14.876 1.00 35.69 596 THR A CA 1
ATOM 4508 C C . THR A 1 596 ? 43.781 13.985 -13.566 1.00 35.69 596 THR A C 1
ATOM 4510 O O . THR A 1 596 ? 44.910 14.476 -13.520 1.00 35.69 596 THR A O 1
ATOM 4513 N N . GLN A 1 597 ? 42.961 14.010 -12.502 1.00 37.47 597 GLN A N 1
ATOM 4514 C CA . GLN A 1 597 ? 43.354 14.549 -11.183 1.00 37.47 597 GLN A CA 1
ATOM 4515 C C . GLN A 1 597 ? 42.674 13.847 -9.991 1.00 37.47 597 GLN A C 1
ATOM 4517 O O . GLN A 1 597 ? 41.629 13.227 -10.141 1.00 37.47 597 GLN A O 1
ATOM 4522 N N . TRP A 1 598 ? 43.297 14.016 -8.813 1.00 33.44 598 TRP A N 1
ATOM 4523 C CA . TRP A 1 598 ? 43.074 13.341 -7.520 1.00 33.44 598 TRP A CA 1
ATOM 4524 C C . TRP A 1 598 ? 43.522 11.869 -7.471 1.00 33.44 598 TRP A C 1
ATOM 4526 O O . TRP A 1 598 ? 42.939 10.965 -8.062 1.00 33.44 598 TRP A O 1
ATOM 4536 N N . GLU A 1 599 ? 44.628 11.635 -6.757 1.00 39.56 599 GLU A N 1
ATOM 4537 C CA . GLU A 1 599 ? 45.403 10.393 -6.827 1.00 39.56 599 GLU A CA 1
ATOM 4538 C C . GLU A 1 599 ? 45.154 9.457 -5.642 1.00 39.56 599 GLU A C 1
ATOM 4540 O O . GLU A 1 599 ? 45.896 9.451 -4.670 1.00 39.56 599 GLU A O 1
ATOM 4545 N N . VAL A 1 600 ? 44.157 8.591 -5.804 1.00 37.47 600 VAL A N 1
ATOM 4546 C CA . VAL A 1 600 ? 44.106 7.260 -5.156 1.00 37.47 600 VAL A CA 1
ATOM 4547 C C . VAL A 1 600 ? 44.129 6.153 -6.226 1.00 37.47 600 VAL A C 1
ATOM 4549 O O . VAL A 1 600 ? 44.651 5.060 -6.030 1.00 37.47 600 VAL A O 1
ATOM 4552 N N . ALA A 1 601 ? 43.615 6.440 -7.427 1.00 39.78 601 ALA A N 1
ATOM 4553 C CA . ALA A 1 601 ? 43.381 5.459 -8.484 1.00 39.78 601 ALA A CA 1
ATOM 4554 C C . ALA A 1 601 ? 44.490 5.386 -9.562 1.00 39.78 601 ALA A C 1
ATOM 4556 O O . ALA A 1 601 ? 44.170 5.271 -10.744 1.00 39.78 601 ALA A O 1
ATOM 4557 N N . ARG A 1 602 ? 45.786 5.372 -9.191 1.00 39.66 602 ARG A N 1
ATOM 4558 C CA . ARG A 1 602 ? 46.922 5.238 -10.152 1.00 39.66 602 ARG A CA 1
ATOM 4559 C C . ARG A 1 602 ? 46.889 3.971 -11.035 1.00 39.66 602 ARG A C 1
ATOM 4561 O O . ARG A 1 602 ? 47.662 3.855 -11.977 1.00 39.66 602 ARG A O 1
ATOM 4568 N N . ASN A 1 603 ? 46.002 3.028 -10.733 1.00 48.28 603 ASN A N 1
ATOM 4569 C CA . ASN A 1 603 ? 45.777 1.761 -11.435 1.00 48.28 603 ASN A CA 1
ATOM 4570 C C . ASN A 1 603 ? 44.275 1.393 -11.541 1.00 48.28 603 ASN A C 1
ATOM 4572 O O . ASN A 1 603 ? 43.937 0.240 -11.799 1.00 48.28 603 ASN A O 1
ATOM 4576 N N . GLY A 1 604 ? 43.361 2.335 -11.270 1.00 50.50 604 GLY A N 1
ATOM 4577 C CA . GLY A 1 604 ? 41.916 2.069 -11.227 1.00 50.50 604 GLY A CA 1
ATOM 4578 C C . GLY A 1 604 ? 41.419 1.232 -10.033 1.00 50.50 604 GLY A C 1
ATOM 4579 O O . GLY A 1 604 ? 40.246 0.857 -10.028 1.00 50.50 604 GLY A O 1
ATOM 4580 N N . SER A 1 605 ? 42.260 0.951 -9.022 1.00 57.28 605 SER A N 1
ATOM 4581 C CA . SER A 1 605 ? 41.902 0.127 -7.849 1.00 57.28 605 SER A CA 1
ATOM 4582 C C . SER A 1 605 ? 40.592 0.573 -7.192 1.00 57.28 605 SER A C 1
ATOM 4584 O O . SER A 1 605 ? 39.667 -0.228 -7.086 1.00 57.28 605 SER A O 1
ATOM 4586 N N . LEU A 1 606 ? 40.456 1.868 -6.873 1.00 58.69 606 LEU A N 1
ATOM 4587 C CA . LEU A 1 606 ? 39.256 2.440 -6.246 1.00 58.69 606 LEU A CA 1
ATOM 4588 C C . LEU A 1 606 ? 37.961 2.096 -7.009 1.00 58.69 606 LEU A C 1
ATOM 4590 O O . LEU A 1 606 ? 36.963 1.712 -6.404 1.00 58.69 606 LEU A O 1
ATOM 4594 N N . THR A 1 607 ? 37.980 2.176 -8.343 1.00 60.50 607 THR A N 1
ATOM 4595 C CA . THR A 1 607 ? 36.832 1.835 -9.199 1.00 60.50 607 THR A CA 1
ATOM 4596 C C . THR A 1 607 ? 36.556 0.337 -9.237 1.00 60.50 607 THR A C 1
ATOM 4598 O O . THR A 1 607 ? 35.399 -0.061 -9.324 1.00 60.50 607 THR A O 1
ATOM 4601 N N . ASN A 1 608 ? 37.583 -0.511 -9.170 1.00 68.25 608 ASN A N 1
ATOM 4602 C CA . ASN A 1 608 ? 37.389 -1.959 -9.109 1.00 68.25 608 ASN A CA 1
ATOM 4603 C C . ASN A 1 608 ? 36.804 -2.371 -7.751 1.00 68.25 608 ASN A C 1
ATOM 4605 O O . ASN A 1 608 ? 35.764 -3.018 -7.719 1.00 68.25 608 ASN A O 1
ATOM 4609 N N . VAL A 1 609 ? 37.342 -1.841 -6.651 1.00 71.50 609 VAL A N 1
ATOM 4610 C CA . VAL A 1 609 ? 36.785 -2.015 -5.301 1.00 71.50 609 VAL A CA 1
ATOM 4611 C C . VAL A 1 609 ? 35.331 -1.521 -5.232 1.00 71.50 609 VAL A C 1
ATOM 4613 O O . VAL A 1 609 ? 34.482 -2.207 -4.667 1.00 71.50 609 VAL A O 1
ATOM 4616 N N . LEU A 1 610 ? 34.993 -0.391 -5.871 1.00 68.50 610 LEU A N 1
ATOM 4617 C CA . LEU A 1 610 ? 33.602 0.071 -6.004 1.00 68.50 610 LEU A CA 1
ATOM 4618 C C . LEU A 1 610 ? 32.719 -0.896 -6.815 1.00 68.50 610 LEU A C 1
ATOM 4620 O O . LEU A 1 610 ? 31.580 -1.138 -6.412 1.00 68.50 610 LEU A O 1
ATOM 4624 N N . LYS A 1 611 ? 33.214 -1.489 -7.914 1.00 69.94 611 LYS A N 1
ATOM 4625 C CA . LYS A 1 611 ? 32.479 -2.537 -8.651 1.00 69.94 611 LYS A CA 1
ATOM 4626 C C . LYS A 1 611 ? 32.207 -3.747 -7.760 1.00 69.94 611 LYS A C 1
ATOM 4628 O O . LYS A 1 611 ? 31.068 -4.197 -7.725 1.00 69.94 611 LYS A O 1
ATOM 4633 N N . ASP A 1 612 ? 33.190 -4.233 -7.006 1.00 74.81 612 ASP A N 1
ATOM 4634 C CA . ASP A 1 612 ? 33.039 -5.411 -6.139 1.00 74.81 612 ASP A CA 1
ATOM 4635 C C . ASP A 1 612 ? 32.084 -5.144 -4.957 1.00 74.81 612 ASP A C 1
ATOM 4637 O O . ASP A 1 612 ? 31.207 -5.959 -4.649 1.00 74.81 612 ASP A O 1
ATOM 4641 N N . ILE A 1 613 ? 32.147 -3.937 -4.381 1.00 70.00 613 ILE A N 1
ATOM 4642 C CA . ILE A 1 613 ? 31.181 -3.389 -3.409 1.00 70.00 613 ILE A CA 1
ATOM 4643 C C . ILE A 1 613 ? 29.742 -3.365 -3.949 1.00 70.00 613 ILE A C 1
ATOM 4645 O O . ILE A 1 613 ? 28.793 -3.497 -3.169 1.00 70.00 613 ILE A O 1
ATOM 4649 N N . VAL A 1 614 ? 29.563 -3.183 -5.260 1.00 65.44 614 VAL A N 1
ATOM 4650 C CA . VAL A 1 614 ? 28.254 -3.091 -5.928 1.00 65.44 614 VAL A CA 1
ATOM 4651 C C . VAL A 1 614 ? 27.760 -4.436 -6.460 1.00 65.44 614 VAL A C 1
ATOM 4653 O O . VAL A 1 614 ? 26.561 -4.700 -6.370 1.00 65.44 614 VAL A O 1
ATOM 4656 N N . ALA A 1 615 ? 28.658 -5.293 -6.948 1.00 67.94 615 ALA A N 1
ATOM 4657 C CA . ALA A 1 615 ? 28.379 -6.679 -7.319 1.00 67.94 615 ALA A CA 1
ATOM 4658 C C . ALA A 1 615 ? 27.997 -7.535 -6.098 1.00 67.94 615 ALA A C 1
ATOM 4660 O O . ALA A 1 615 ? 27.277 -8.522 -6.231 1.00 67.94 615 ALA A O 1
ATOM 4661 N N . GLY A 1 616 ? 28.433 -7.123 -4.903 1.00 65.69 616 GLY A N 1
ATOM 4662 C CA . GLY A 1 616 ? 28.159 -7.810 -3.643 1.00 65.69 616 GLY A CA 1
ATOM 4663 C C . GLY A 1 616 ? 29.258 -8.787 -3.227 1.00 65.69 616 GLY A C 1
ATOM 4664 O O . GLY A 1 616 ? 29.089 -9.473 -2.228 1.00 65.69 616 GLY A O 1
ATOM 4665 N N . HIS A 1 617 ? 30.397 -8.811 -3.923 1.00 68.56 617 HIS A N 1
ATOM 4666 C CA . HIS A 1 617 ? 31.547 -9.684 -3.647 1.00 68.56 617 HIS A CA 1
ATOM 4667 C C . HIS A 1 617 ? 32.393 -9.211 -2.442 1.00 68.56 617 HIS A C 1
ATOM 4669 O O . HIS A 1 617 ? 33.583 -9.492 -2.348 1.00 68.56 617 HIS A O 1
ATOM 4675 N N . ALA A 1 618 ? 31.806 -8.437 -1.528 1.00 63.03 618 ALA A N 1
ATOM 4676 C CA . ALA A 1 618 ? 32.521 -7.557 -0.603 1.00 63.03 618 ALA A CA 1
ATOM 4677 C C . ALA A 1 618 ? 33.020 -8.230 0.695 1.00 63.03 618 ALA A C 1
ATOM 4679 O O . ALA A 1 618 ? 33.338 -7.528 1.655 1.00 63.03 618 ALA A O 1
ATOM 4680 N N . ASP A 1 619 ? 33.086 -9.560 0.758 1.00 63.72 619 ASP A N 1
ATOM 4681 C CA . ASP A 1 619 ? 33.410 -10.287 1.996 1.00 63.72 619 ASP A CA 1
ATOM 4682 C C . ASP A 1 619 ? 34.871 -10.067 2.436 1.00 63.72 619 ASP A C 1
ATOM 4684 O O . ASP A 1 619 ? 35.151 -9.871 3.622 1.00 63.72 619 ASP A O 1
ATOM 4688 N N . TYR A 1 620 ? 35.791 -9.955 1.471 1.00 71.00 620 TYR A N 1
ATOM 4689 C CA . TYR A 1 620 ? 37.192 -9.561 1.694 1.00 71.00 620 TYR A CA 1
ATOM 4690 C C . TYR A 1 620 ? 37.367 -8.066 2.047 1.00 71.00 620 TYR A C 1
ATOM 4692 O O . TYR A 1 620 ? 38.455 -7.640 2.426 1.00 71.00 620 TYR A O 1
ATOM 4700 N N . LEU A 1 621 ? 36.295 -7.267 1.958 1.00 75.38 621 LEU A N 1
ATOM 4701 C CA . LEU A 1 621 ? 36.243 -5.843 2.326 1.00 75.38 621 LEU A CA 1
ATOM 4702 C C . LEU A 1 621 ? 35.561 -5.618 3.691 1.00 75.38 621 LEU A C 1
ATOM 4704 O O . LEU A 1 621 ? 35.259 -4.482 4.066 1.00 75.38 621 LEU A O 1
ATOM 4708 N N . SER A 1 622 ? 35.270 -6.694 4.428 1.00 82.12 622 SER A N 1
ATOM 4709 C CA . SER A 1 622 ? 34.453 -6.685 5.650 1.00 82.12 622 SER A CA 1
ATOM 4710 C C . SER A 1 622 ? 34.982 -5.753 6.748 1.00 82.12 622 SER A C 1
ATOM 4712 O O . SER A 1 622 ? 34.184 -5.028 7.355 1.00 82.12 622 SER A O 1
ATOM 4714 N N . ASN A 1 623 ? 36.302 -5.686 6.954 1.00 81.44 623 ASN A N 1
ATOM 4715 C CA . ASN A 1 623 ? 36.930 -4.727 7.871 1.00 81.44 623 ASN A CA 1
ATOM 4716 C C . ASN A 1 623 ? 36.729 -3.274 7.403 1.00 81.44 623 ASN A C 1
ATOM 4718 O O . ASN A 1 623 ? 36.208 -2.460 8.168 1.00 81.44 623 ASN A O 1
ATOM 4722 N N . ALA A 1 624 ? 37.024 -2.963 6.134 1.00 85.06 624 ALA A N 1
ATOM 4723 C CA . ALA A 1 624 ? 36.893 -1.610 5.576 1.00 85.06 624 ALA A CA 1
ATOM 4724 C C . ALA A 1 624 ? 35.448 -1.094 5.624 1.00 85.06 624 ALA A C 1
ATOM 4726 O O . ALA A 1 624 ? 35.205 0.039 6.043 1.00 85.06 624 ALA A O 1
ATOM 4727 N N . ARG A 1 625 ? 34.470 -1.948 5.290 1.00 86.56 625 ARG A N 1
ATOM 4728 C CA . ARG A 1 625 ? 33.043 -1.595 5.359 1.00 86.56 625 ARG A CA 1
ATOM 4729 C C . ARG A 1 625 ? 32.583 -1.370 6.799 1.00 86.56 625 ARG A C 1
ATOM 4731 O O . ARG A 1 625 ? 31.771 -0.486 7.072 1.00 86.56 625 ARG A O 1
ATOM 4738 N N . SER A 1 626 ? 33.100 -2.161 7.735 1.00 87.31 626 SER A N 1
ATOM 4739 C CA . SER A 1 626 ? 32.797 -2.013 9.161 1.00 87.31 626 SER A CA 1
ATOM 4740 C C . SER A 1 626 ? 33.404 -0.735 9.740 1.00 87.31 626 SER A C 1
ATOM 4742 O O . SER A 1 626 ? 32.719 -0.020 10.472 1.00 87.31 626 SER A O 1
ATOM 4744 N N . ALA A 1 627 ? 34.642 -0.398 9.371 1.00 84.00 627 ALA A N 1
ATOM 4745 C CA . ALA A 1 627 ? 35.287 0.851 9.760 1.00 84.00 627 ALA A CA 1
ATOM 4746 C C . ALA A 1 627 ? 34.552 2.074 9.185 1.00 84.00 627 ALA A C 1
ATOM 4748 O O . ALA A 1 627 ? 34.215 2.978 9.948 1.00 84.00 627 ALA A O 1
ATOM 4749 N N . ALA A 1 628 ? 34.204 2.066 7.891 1.00 85.06 628 ALA A N 1
ATOM 4750 C CA . ALA A 1 628 ? 33.433 3.134 7.248 1.00 85.06 628 ALA A CA 1
ATOM 4751 C C . ALA A 1 628 ? 32.108 3.414 7.983 1.00 85.06 628 ALA A C 1
ATOM 4753 O O . ALA A 1 628 ? 31.825 4.556 8.344 1.00 85.06 628 ALA A O 1
ATOM 4754 N N . LYS A 1 629 ? 31.334 2.365 8.306 1.00 87.19 629 LYS A N 1
ATOM 4755 C CA . LYS A 1 629 ? 30.093 2.484 9.096 1.00 87.19 629 LYS A CA 1
ATOM 4756 C C . LYS A 1 629 ? 30.316 3.125 10.464 1.00 87.19 629 LYS A C 1
ATOM 4758 O O . LYS A 1 629 ? 29.539 3.989 10.867 1.00 87.19 629 LYS A O 1
ATOM 4763 N N . LYS A 1 630 ? 31.359 2.708 11.188 1.00 86.56 630 LYS A N 1
ATOM 4764 C CA . LYS A 1 630 ? 31.666 3.241 12.524 1.00 86.56 630 LYS A CA 1
ATOM 4765 C C . LYS A 1 630 ? 32.136 4.698 12.475 1.00 86.56 630 LYS A C 1
ATOM 4767 O O . LYS A 1 630 ? 31.747 5.466 13.352 1.00 86.56 630 LYS A O 1
ATOM 4772 N N . VAL A 1 631 ? 32.900 5.075 11.444 1.00 80.69 631 VAL A N 1
ATOM 4773 C CA . VAL A 1 631 ? 33.370 6.449 11.188 1.00 80.69 631 VAL A CA 1
ATOM 4774 C C . VAL A 1 631 ? 32.209 7.386 10.859 1.00 80.69 631 VAL A C 1
ATOM 4776 O O . VAL A 1 631 ? 32.080 8.439 11.483 1.00 80.69 631 VAL A O 1
ATOM 4779 N N . LEU A 1 632 ? 31.312 6.987 9.950 1.00 77.12 632 LEU A N 1
ATOM 4780 C CA . LEU A 1 632 ? 30.108 7.762 9.624 1.00 77.12 632 LEU A CA 1
ATOM 4781 C C . LEU A 1 632 ? 29.179 7.899 10.846 1.00 77.12 632 LEU A C 1
ATOM 4783 O O . LEU A 1 632 ? 28.628 8.968 11.093 1.00 77.12 632 LEU A O 1
ATOM 4787 N N . ALA A 1 633 ? 29.083 6.857 11.680 1.00 82.00 633 ALA A N 1
ATOM 4788 C CA . ALA A 1 633 ? 28.363 6.886 12.957 1.00 82.00 633 ALA A CA 1
ATOM 4789 C C . ALA A 1 633 ? 29.148 7.521 14.133 1.00 82.00 633 ALA A C 1
ATOM 4791 O O . ALA A 1 633 ? 28.676 7.464 15.269 1.00 82.00 633 ALA A O 1
ATOM 4792 N N . LYS A 1 634 ? 30.331 8.109 13.885 1.00 80.62 634 LYS A N 1
ATOM 4793 C CA . LYS A 1 634 ? 31.187 8.823 14.859 1.00 80.62 634 LYS A CA 1
ATOM 4794 C C . LYS A 1 634 ? 31.525 8.034 16.142 1.00 80.62 634 LYS A C 1
ATOM 4796 O O . LYS A 1 634 ? 31.728 8.625 17.203 1.00 80.62 634 LYS A O 1
ATOM 4801 N N . GLN A 1 635 ? 31.606 6.704 16.059 1.00 82.62 635 GLN A N 1
ATOM 4802 C CA . GLN A 1 635 ? 31.899 5.826 17.201 1.00 82.62 635 GLN A CA 1
ATOM 4803 C C . GLN A 1 635 ? 33.346 5.964 17.703 1.00 82.62 635 GLN A C 1
ATOM 4805 O O . GLN A 1 635 ? 34.288 6.053 16.914 1.00 82.62 635 GLN A O 1
ATOM 4810 N N . SER A 1 636 ? 33.543 5.923 19.020 1.00 77.81 636 SER A N 1
ATOM 4811 C CA . SER A 1 636 ? 34.880 5.923 19.618 1.00 77.81 636 SER A CA 1
ATOM 4812 C C . SER A 1 636 ? 35.699 4.684 19.229 1.00 77.81 636 SER A C 1
ATOM 4814 O O . SER A 1 636 ? 35.174 3.579 19.089 1.00 77.81 636 SER A O 1
ATOM 4816 N N . ILE A 1 637 ? 37.009 4.875 19.081 1.00 72.75 637 ILE A N 1
ATOM 4817 C CA . ILE A 1 637 ? 37.993 3.804 18.888 1.00 72.75 637 ILE A CA 1
ATOM 4818 C C . ILE A 1 637 ? 38.488 3.374 20.268 1.00 72.75 637 ILE A C 1
ATOM 4820 O O . ILE A 1 637 ? 38.787 4.230 21.094 1.00 72.75 637 ILE A O 1
ATOM 4824 N N . THR A 1 638 ? 38.609 2.070 20.515 1.00 75.88 638 THR A N 1
ATOM 4825 C CA . THR A 1 638 ? 39.402 1.548 21.640 1.00 75.88 638 THR A CA 1
ATOM 4826 C C . THR A 1 638 ? 40.711 1.032 21.067 1.00 75.88 638 THR A C 1
ATOM 4828 O O . THR A 1 638 ? 40.677 0.184 20.181 1.00 75.88 638 THR A O 1
ATOM 4831 N N . LEU A 1 639 ? 41.850 1.554 21.521 1.00 61.34 639 LEU A N 1
ATOM 4832 C CA . LEU A 1 639 ? 43.148 1.159 20.980 1.00 61.34 639 LEU A CA 1
ATOM 4833 C C . LEU A 1 639 ? 43.481 -0.302 21.297 1.00 61.34 639 LEU A C 1
ATOM 4835 O O . LEU A 1 639 ? 43.561 -0.688 22.459 1.00 61.34 639 LEU A O 1
ATOM 4839 N N . GLU A 1 640 ? 43.754 -1.085 20.257 1.00 60.59 640 GLU A N 1
ATOM 4840 C CA . GLU A 1 640 ? 44.199 -2.480 20.371 1.00 60.59 640 GLU A CA 1
ATOM 4841 C C . GLU A 1 640 ? 45.680 -2.565 20.807 1.00 60.59 640 GLU A C 1
ATOM 4843 O O . GLU A 1 640 ? 46.048 -3.411 21.621 1.00 60.59 640 GLU A O 1
ATOM 4848 N N . ALA A 1 641 ? 46.515 -1.617 20.369 1.00 56.81 641 ALA A N 1
ATOM 4849 C CA . ALA A 1 641 ? 47.924 -1.468 20.746 1.00 56.81 641 ALA A CA 1
ATOM 4850 C C . ALA A 1 641 ? 48.245 0.002 21.103 1.00 56.81 641 ALA A C 1
ATOM 4852 O O . ALA A 1 641 ? 47.484 0.889 20.708 1.00 56.81 641 ALA A O 1
ATOM 4853 N N . PRO A 1 642 ? 49.341 0.301 21.832 1.00 57.53 642 PRO A N 1
ATOM 4854 C CA . PRO A 1 642 ? 49.729 1.681 22.114 1.00 57.53 642 PRO A CA 1
ATOM 4855 C C . PRO A 1 642 ? 49.965 2.488 20.829 1.00 57.53 642 PRO A C 1
ATOM 4857 O O . PRO A 1 642 ? 50.624 2.005 19.909 1.00 57.53 642 PRO A O 1
ATOM 4860 N N . ALA A 1 643 ? 49.450 3.717 20.768 1.00 55.56 643 ALA A N 1
ATOM 4861 C CA . ALA A 1 643 ? 49.526 4.567 19.580 1.00 55.56 643 ALA A CA 1
ATOM 4862 C C . ALA A 1 643 ? 49.773 6.040 19.934 1.00 55.56 643 ALA A C 1
ATOM 4864 O O . ALA A 1 643 ? 49.252 6.560 20.924 1.00 55.56 643 ALA A O 1
ATOM 4865 N N . THR A 1 644 ? 50.544 6.729 19.095 1.00 57.31 644 THR A N 1
ATOM 4866 C CA . THR A 1 644 ? 50.787 8.172 19.205 1.00 57.31 644 THR A CA 1
ATOM 4867 C C . THR A 1 644 ? 49.640 8.940 18.557 1.00 57.31 644 THR A C 1
ATOM 4869 O O . THR A 1 644 ? 49.409 8.817 17.357 1.00 57.31 644 THR A O 1
ATOM 4872 N N . VAL A 1 645 ? 48.930 9.754 19.340 1.00 53.84 645 VAL A N 1
ATOM 4873 C CA . VAL A 1 645 ? 47.824 10.594 18.857 1.00 53.84 645 VAL A CA 1
ATOM 4874 C C . VAL A 1 645 ? 48.285 12.047 18.781 1.00 53.84 645 VAL A C 1
ATOM 4876 O O . VAL A 1 645 ? 48.800 12.585 19.764 1.00 53.84 645 VAL A O 1
ATOM 4879 N N . TYR A 1 646 ? 48.089 12.675 17.621 1.00 55.59 646 TYR A N 1
ATOM 4880 C CA . TYR A 1 646 ? 48.447 14.069 17.348 1.00 55.59 646 TYR A CA 1
ATOM 4881 C C . TYR A 1 646 ? 47.255 14.993 17.644 1.00 55.59 646 TYR A C 1
ATOM 4883 O O . TYR A 1 646 ? 46.193 14.851 17.035 1.00 55.59 646 TYR A O 1
ATOM 4891 N N . THR A 1 647 ? 47.412 15.926 18.589 1.00 49.72 647 THR A N 1
ATOM 4892 C CA . THR A 1 647 ? 46.287 16.669 19.194 1.00 49.72 647 THR A CA 1
ATOM 4893 C C . THR A 1 647 ? 46.522 18.186 19.260 1.00 49.72 647 THR A C 1
ATOM 4895 O O . THR A 1 647 ? 46.470 18.783 20.337 1.00 49.72 647 THR A O 1
ATOM 4898 N N . GLY A 1 648 ? 46.772 18.835 18.118 1.00 45.62 648 GLY A N 1
ATOM 4899 C CA . GLY A 1 648 ? 46.949 20.291 18.051 1.00 45.62 648 GLY A CA 1
ATOM 4900 C C . GLY A 1 648 ? 46.895 20.852 16.628 1.00 45.62 648 GLY A C 1
ATOM 4901 O O . GLY A 1 648 ? 47.167 20.134 15.670 1.00 45.62 648 GLY A O 1
ATOM 4902 N N . VAL A 1 649 ? 46.534 22.134 16.496 1.00 42.19 649 VAL A N 1
ATOM 4903 C CA . VAL A 1 649 ? 46.569 22.898 15.234 1.00 42.19 649 VAL A CA 1
ATOM 4904 C C . VAL A 1 649 ? 47.079 24.308 15.532 1.00 42.19 649 VAL A C 1
ATOM 4906 O O . VAL A 1 649 ? 46.506 25.001 16.370 1.00 42.19 649 VAL A O 1
ATOM 4909 N N . GLY A 1 650 ? 48.141 24.726 14.842 1.00 34.56 650 GLY A N 1
ATOM 4910 C CA . GLY A 1 650 ? 48.748 26.055 14.969 1.00 34.56 650 GLY A CA 1
ATOM 4911 C C . GLY A 1 650 ? 50.271 26.012 14.819 1.00 34.56 650 GLY A C 1
ATOM 4912 O O . GLY A 1 650 ? 50.932 25.168 15.414 1.00 34.56 650 GLY A O 1
ATOM 4913 N N . GLY A 1 651 ? 50.839 26.903 14.001 1.00 38.75 651 GLY A N 1
ATOM 4914 C CA . GLY A 1 651 ? 52.290 27.157 13.956 1.00 38.75 651 GLY A CA 1
ATOM 4915 C C . GLY A 1 651 ? 53.208 26.007 13.506 1.00 38.75 651 GLY A C 1
ATOM 4916 O O . GLY A 1 651 ? 54.419 26.140 13.621 1.00 38.75 651 GLY A O 1
ATOM 4917 N N . GLY A 1 652 ? 52.674 24.889 13.002 1.00 39.34 652 GLY A N 1
ATOM 4918 C CA . GLY A 1 652 ? 53.477 23.775 12.477 1.00 39.34 652 GLY A CA 1
ATOM 4919 C C . GLY A 1 652 ? 54.047 22.801 13.519 1.00 39.34 652 GLY A C 1
ATOM 4920 O O . GLY A 1 652 ? 54.794 21.904 13.140 1.00 39.34 652 GLY A O 1
ATOM 4921 N N . VAL A 1 653 ? 53.684 22.922 14.802 1.00 37.16 653 VAL A N 1
ATOM 4922 C CA . VAL A 1 653 ? 54.102 21.978 15.855 1.00 37.16 653 VAL A CA 1
ATOM 4923 C C . VAL A 1 653 ? 52.937 21.064 16.232 1.00 37.16 653 VAL A C 1
ATOM 4925 O O . VAL A 1 653 ? 51.942 21.505 16.803 1.00 37.16 653 VAL A O 1
ATOM 4928 N N . SER A 1 654 ? 53.061 19.770 15.938 1.00 47.97 654 SER A N 1
ATOM 4929 C CA . SER A 1 654 ? 52.072 18.764 16.329 1.00 47.97 654 SER A CA 1
ATOM 4930 C C . SER A 1 654 ? 52.383 18.209 17.723 1.00 47.97 654 SER A C 1
ATOM 4932 O O . SER A 1 654 ? 53.363 17.483 17.897 1.00 47.97 654 SER A O 1
ATOM 4934 N N . THR A 1 655 ? 51.542 18.503 18.713 1.00 48.38 655 THR A N 1
ATOM 4935 C CA . THR A 1 655 ? 51.631 17.888 20.045 1.00 48.38 655 THR A CA 1
ATOM 4936 C C . THR A 1 655 ? 51.278 16.403 19.968 1.00 48.38 655 THR A C 1
ATOM 4938 O O . THR A 1 655 ? 50.165 16.027 19.598 1.00 48.38 655 THR A O 1
ATOM 4941 N N . THR A 1 656 ? 52.239 15.550 20.310 1.00 53.28 656 THR A N 1
ATOM 4942 C CA . THR A 1 656 ? 52.076 14.097 20.388 1.00 53.28 656 THR A CA 1
ATOM 4943 C C . THR A 1 656 ? 51.662 13.674 21.792 1.00 53.28 656 THR A C 1
ATOM 4945 O O . THR A 1 656 ? 52.197 14.154 22.790 1.00 53.28 656 THR A O 1
ATOM 4948 N N . SER A 1 657 ? 50.734 12.723 21.891 1.00 54.22 657 SER A N 1
ATOM 4949 C CA . SER A 1 657 ? 50.484 12.004 23.140 1.00 54.22 657 SER A CA 1
ATOM 4950 C C . SER A 1 657 ? 50.377 10.504 22.889 1.00 54.22 657 SER A C 1
ATOM 4952 O O . SER A 1 657 ? 49.492 10.040 22.169 1.00 54.22 657 SER A O 1
ATOM 4954 N N . THR A 1 658 ? 51.285 9.735 23.487 1.00 61.81 658 THR A N 1
ATOM 4955 C CA . THR A 1 658 ? 51.213 8.272 23.483 1.00 61.81 658 THR A CA 1
ATOM 4956 C C . THR A 1 658 ? 50.016 7.837 24.320 1.00 61.81 658 THR A C 1
ATOM 4958 O O . THR A 1 658 ? 49.886 8.216 25.486 1.00 61.81 658 THR A O 1
ATOM 4961 N N . LYS A 1 659 ? 49.115 7.062 23.721 1.00 64.06 659 LYS A N 1
ATOM 4962 C CA . LYS A 1 659 ? 47.981 6.424 24.391 1.00 64.06 659 LYS A CA 1
ATOM 4963 C C . LYS A 1 659 ? 48.253 4.929 24.473 1.00 64.06 659 LYS A C 1
ATOM 4965 O O . LYS A 1 659 ? 48.683 4.330 23.492 1.00 64.06 659 LYS A O 1
ATOM 4970 N N . ASN A 1 660 ? 48.002 4.326 25.629 1.00 68.94 660 ASN A N 1
ATOM 4971 C CA . ASN A 1 660 ? 48.214 2.894 25.843 1.00 68.94 660 ASN A CA 1
ATOM 4972 C C . ASN A 1 660 ? 47.101 2.063 25.179 1.00 68.94 660 ASN A C 1
ATOM 4974 O O . ASN A 1 660 ? 46.012 2.582 24.914 1.00 68.94 660 ASN A O 1
ATOM 4978 N N . SER A 1 661 ? 47.342 0.765 24.970 1.00 61.88 661 SER A N 1
ATOM 4979 C CA . SER A 1 661 ? 46.268 -0.185 24.632 1.00 61.88 661 SER A CA 1
ATOM 4980 C C . SER A 1 661 ? 45.133 -0.100 25.670 1.00 61.88 661 SER A C 1
ATOM 4982 O O . SER A 1 661 ? 45.370 0.212 26.839 1.00 61.88 661 SER A O 1
ATOM 4984 N N . GLY A 1 662 ? 43.891 -0.286 25.225 1.00 65.62 662 GLY A N 1
ATOM 4985 C CA . GLY A 1 662 ? 42.673 -0.063 26.007 1.00 65.62 662 GLY A CA 1
ATOM 4986 C C . GLY A 1 662 ? 42.203 1.397 26.087 1.00 65.62 662 GLY A C 1
ATOM 4987 O O . GLY A 1 662 ? 41.094 1.645 26.557 1.00 65.62 662 GLY A O 1
ATOM 4988 N N . SER A 1 663 ? 42.982 2.379 25.609 1.00 72.56 663 SER A N 1
ATOM 4989 C CA . SER A 1 663 ? 42.546 3.787 25.603 1.00 72.56 663 SER A CA 1
ATOM 4990 C C . SER A 1 663 ? 41.370 4.008 24.650 1.00 72.56 663 SER A C 1
ATOM 4992 O O . SER A 1 663 ? 41.457 3.664 23.470 1.00 72.56 663 SER A O 1
ATOM 4994 N N . VAL A 1 664 ? 40.304 4.650 25.135 1.00 76.94 664 VAL A N 1
ATOM 4995 C CA . VAL A 1 664 ? 39.151 5.056 24.316 1.00 76.94 664 VAL A CA 1
ATOM 4996 C C . VAL A 1 664 ? 39.368 6.470 23.767 1.00 76.94 664 VAL A C 1
ATOM 4998 O O . VAL A 1 664 ? 39.665 7.395 24.521 1.00 76.94 664 VAL A O 1
ATOM 5001 N N . ILE A 1 665 ? 39.211 6.644 22.454 1.00 68.00 665 ILE A N 1
ATOM 5002 C CA . ILE A 1 665 ? 39.471 7.890 21.720 1.00 68.00 665 ILE A CA 1
ATOM 5003 C C . ILE A 1 665 ? 38.235 8.278 20.898 1.00 68.00 665 ILE A C 1
ATOM 5005 O O . ILE A 1 665 ? 37.660 7.456 20.184 1.00 68.00 665 ILE A O 1
ATOM 5009 N N . THR A 1 666 ? 37.824 9.543 20.976 1.00 73.25 666 THR A N 1
ATOM 5010 C CA . THR A 1 666 ? 36.705 10.109 20.205 1.00 73.25 666 THR A CA 1
ATOM 5011 C C . THR A 1 666 ? 37.155 10.642 18.841 1.00 73.25 666 THR A C 1
ATOM 5013 O O . THR A 1 666 ? 38.285 11.098 18.685 1.00 73.25 666 THR A O 1
ATOM 5016 N N . ALA A 1 667 ? 36.245 10.673 17.860 1.00 62.44 667 ALA A N 1
ATOM 5017 C CA . ALA A 1 667 ? 36.493 11.202 16.507 1.00 62.44 667 ALA A CA 1
ATOM 5018 C C . ALA A 1 667 ? 37.110 12.621 16.479 1.00 62.44 667 ALA A C 1
ATOM 5020 O O . ALA A 1 667 ? 37.894 12.957 15.594 1.00 62.44 667 ALA A O 1
ATOM 5021 N N . SER A 1 668 ? 36.777 13.445 17.476 1.00 61.19 668 SER A N 1
ATOM 5022 C CA . SER A 1 668 ? 37.271 14.814 17.673 1.00 61.19 668 SER A CA 1
ATOM 5023 C C . SER A 1 668 ? 38.753 14.931 18.057 1.00 61.19 668 SER A C 1
ATOM 5025 O O . SER A 1 668 ? 39.295 16.033 17.997 1.00 61.19 668 SER A O 1
ATOM 5027 N N . ALA A 1 669 ? 39.407 13.839 18.466 1.00 61.97 669 ALA A N 1
ATOM 5028 C CA . ALA A 1 669 ? 40.801 13.857 18.914 1.00 61.97 669 ALA A CA 1
ATOM 5029 C C . ALA A 1 669 ? 41.821 13.854 17.760 1.00 61.97 669 ALA A C 1
ATOM 5031 O O . ALA A 1 669 ? 42.981 14.193 17.979 1.00 61.97 669 ALA A O 1
ATOM 5032 N N . PHE A 1 670 ? 41.409 13.481 16.546 1.00 59.88 670 PHE A N 1
ATOM 5033 C CA . PHE A 1 670 ? 42.290 13.370 15.382 1.00 59.88 670 PHE A CA 1
ATOM 5034 C C . PHE A 1 670 ? 42.321 14.693 14.607 1.00 59.88 670 PHE A C 1
ATOM 5036 O O . PHE A 1 670 ? 41.358 15.024 13.913 1.00 59.88 670 PHE A O 1
ATOM 5043 N N . LYS A 1 671 ? 43.414 15.458 14.723 1.00 54.34 671 LYS A N 1
ATOM 5044 C CA . LYS A 1 671 ? 43.600 16.738 14.015 1.00 54.34 671 LYS A CA 1
ATOM 5045 C C . LYS A 1 671 ? 44.852 16.764 13.132 1.00 54.34 671 LYS A C 1
ATOM 5047 O O . LYS A 1 671 ? 45.687 15.867 13.173 1.00 54.34 671 LYS A O 1
ATOM 5052 N N . TYR A 1 672 ? 44.905 17.764 12.256 1.00 51.75 672 TYR A N 1
ATOM 5053 C CA . TYR A 1 672 ? 45.671 17.758 11.010 1.00 51.75 672 TYR A CA 1
ATOM 5054 C C . TYR A 1 672 ? 47.204 17.760 11.193 1.00 51.75 672 TYR A C 1
ATOM 5056 O O . TYR A 1 672 ? 47.801 18.819 11.379 1.00 51.75 672 TYR A O 1
ATOM 5064 N N . ASN A 1 673 ? 47.858 16.602 11.019 1.00 39.75 673 ASN A N 1
ATOM 5065 C CA . ASN A 1 673 ? 48.980 16.443 10.073 1.00 39.75 673 ASN A CA 1
ATOM 5066 C C . ASN A 1 673 ? 49.457 14.986 9.918 1.00 39.75 673 ASN A C 1
ATOM 5068 O O . ASN A 1 673 ? 49.353 14.198 10.848 1.00 39.75 673 ASN A O 1
ATOM 5072 N N . SER A 1 674 ? 50.037 14.696 8.745 1.00 41.72 674 SER A N 1
ATOM 5073 C CA . SER A 1 674 ? 50.754 13.460 8.364 1.00 41.72 674 SER A CA 1
ATOM 5074 C C . SER A 1 674 ? 49.970 12.134 8.337 1.00 41.72 674 SER A C 1
ATOM 5076 O O . SER A 1 674 ? 49.386 11.692 9.319 1.00 41.72 674 SER A O 1
ATOM 5078 N N . PHE A 1 675 ? 50.077 11.419 7.212 1.00 39.03 675 PHE A N 1
ATOM 5079 C CA . PHE A 1 675 ? 49.902 9.962 7.173 1.00 39.03 675 PHE A CA 1
ATOM 5080 C C . PHE A 1 675 ? 51.247 9.296 7.495 1.00 39.03 675 PHE A C 1
ATOM 5082 O O . PHE A 1 675 ? 52.246 9.600 6.848 1.00 39.03 675 PHE A O 1
ATOM 5089 N N . MET A 1 676 ? 51.264 8.332 8.417 1.00 38.41 676 MET A N 1
ATOM 5090 C CA . MET A 1 676 ? 52.304 7.299 8.489 1.00 38.41 676 MET A CA 1
ATOM 5091 C C . MET A 1 676 ? 51.631 5.967 8.818 1.00 38.41 676 MET A C 1
ATOM 5093 O O . MET A 1 676 ? 50.909 5.864 9.806 1.00 38.41 676 MET A O 1
ATOM 5097 N N . THR A 1 677 ? 51.854 4.939 7.998 1.00 39.56 677 THR A N 1
ATOM 5098 C CA . THR A 1 677 ? 51.411 3.578 8.337 1.00 39.56 677 THR A CA 1
ATOM 5099 C C . THR A 1 677 ? 52.346 2.982 9.396 1.00 39.56 677 THR A C 1
ATOM 5101 O O . THR A 1 677 ? 53.532 3.332 9.413 1.00 39.56 677 THR A O 1
ATOM 5104 N N . PRO A 1 678 ? 51.898 2.034 10.240 1.00 38.16 678 PRO A N 1
ATOM 5105 C CA . PRO A 1 678 ? 52.783 1.350 11.190 1.00 38.16 678 PRO A CA 1
ATOM 5106 C C . PRO A 1 678 ? 53.993 0.684 10.510 1.00 38.16 678 PRO A C 1
ATOM 5108 O O . PRO A 1 678 ? 55.093 0.681 11.052 1.00 38.16 678 PRO A O 1
ATOM 5111 N N . ASN A 1 679 ? 53.829 0.210 9.269 1.00 40.38 679 ASN A N 1
ATOM 5112 C CA . ASN A 1 679 ? 54.913 -0.367 8.466 1.00 40.38 679 ASN A CA 1
ATOM 5113 C C . ASN A 1 679 ? 55.845 0.676 7.821 1.00 40.38 679 ASN A C 1
ATOM 5115 O O . ASN A 1 679 ? 56.933 0.310 7.376 1.00 40.38 679 ASN A O 1
ATOM 5119 N N . ALA A 1 680 ? 55.456 1.951 7.737 1.00 41.78 680 ALA A N 1
ATOM 5120 C CA . ALA A 1 680 ? 56.378 3.049 7.444 1.00 41.78 680 ALA A CA 1
ATOM 5121 C C . ALA A 1 680 ? 57.117 3.476 8.722 1.00 41.78 680 ALA A C 1
ATOM 5123 O O . ALA A 1 680 ? 58.338 3.598 8.709 1.00 41.78 680 ALA A O 1
ATOM 5124 N N . TRP A 1 681 ? 56.396 3.602 9.842 1.00 39.94 681 TRP A N 1
ATOM 5125 C CA . TRP A 1 681 ? 56.960 3.951 11.149 1.00 39.94 681 TRP A CA 1
ATOM 5126 C C . TRP A 1 681 ? 58.014 2.945 11.631 1.00 39.94 681 TRP A C 1
ATOM 5128 O O . TRP A 1 681 ? 59.111 3.345 12.006 1.00 39.94 681 TRP A O 1
ATOM 5138 N N . ASN A 1 682 ? 57.736 1.640 11.550 1.00 41.31 682 ASN A N 1
ATOM 5139 C CA . ASN A 1 682 ? 58.691 0.609 11.962 1.00 41.31 682 ASN A CA 1
ATOM 5140 C C . ASN A 1 682 ? 59.975 0.636 11.117 1.00 41.31 682 ASN A C 1
ATOM 5142 O O . ASN A 1 682 ? 61.056 0.486 11.673 1.00 41.31 682 ASN A O 1
ATOM 5146 N N . ARG A 1 683 ? 59.881 0.896 9.802 1.00 41.22 683 ARG A N 1
ATOM 5147 C CA . ARG A 1 683 ? 61.063 1.049 8.931 1.00 41.22 683 ARG A CA 1
ATOM 5148 C C . ARG A 1 683 ? 61.850 2.328 9.235 1.00 41.22 683 ARG A C 1
ATOM 5150 O O . ARG A 1 683 ? 63.076 2.285 9.281 1.00 41.22 683 ARG A O 1
ATOM 5157 N N . PHE A 1 684 ? 61.153 3.431 9.511 1.00 38.41 684 PHE A N 1
ATOM 5158 C CA . PHE A 1 684 ? 61.743 4.703 9.943 1.00 38.41 684 PHE A CA 1
ATOM 5159 C C . PHE A 1 684 ? 62.494 4.564 11.282 1.00 38.41 684 PHE A C 1
ATOM 5161 O O . PHE A 1 684 ? 63.595 5.085 11.431 1.00 38.41 684 PHE A O 1
ATOM 5168 N N . ALA A 1 685 ? 61.944 3.803 12.233 1.00 37.75 685 ALA A N 1
ATOM 5169 C CA . ALA A 1 685 ? 62.552 3.568 13.543 1.00 37.75 685 ALA A CA 1
ATOM 5170 C C . ALA A 1 685 ? 63.799 2.657 13.509 1.00 37.75 685 ALA A C 1
ATOM 5172 O O . ALA A 1 685 ? 64.641 2.761 14.397 1.00 37.75 685 ALA A O 1
ATOM 5173 N N . THR A 1 686 ? 63.937 1.779 12.507 1.00 39.34 686 THR A N 1
ATOM 5174 C CA . THR A 1 686 ? 65.079 0.847 12.383 1.00 39.34 686 THR A CA 1
ATOM 5175 C C . THR A 1 686 ? 66.270 1.373 11.575 1.00 39.34 686 THR A C 1
ATOM 5177 O O . THR A 1 686 ? 67.336 0.769 11.625 1.00 39.34 686 THR A O 1
ATOM 5180 N N . ASP A 1 687 ? 66.108 2.456 10.808 1.00 39.50 687 ASP A N 1
ATOM 5181 C CA . ASP A 1 687 ? 67.132 2.974 9.878 1.00 39.50 687 ASP A CA 1
ATOM 5182 C C . ASP A 1 687 ? 68.206 3.853 10.555 1.00 39.50 687 ASP A C 1
ATOM 5184 O O . ASP A 1 687 ? 69.350 3.903 10.101 1.00 39.50 687 ASP A O 1
ATOM 5188 N N . GLY A 1 688 ? 67.854 4.528 11.654 1.00 38.41 688 GLY A N 1
ATOM 5189 C CA . GLY A 1 688 ? 68.788 5.298 12.484 1.00 38.41 688 GLY A CA 1
ATOM 5190 C C . GLY A 1 688 ? 69.226 6.666 11.939 1.00 38.41 688 GLY A C 1
ATOM 5191 O O . GLY A 1 688 ? 70.027 7.331 12.595 1.00 38.41 688 GLY A O 1
ATOM 5192 N N . ARG A 1 689 ? 68.731 7.125 10.778 1.00 40.81 689 ARG A N 1
ATOM 5193 C CA . ARG A 1 689 ? 69.141 8.411 10.178 1.00 40.81 689 ARG A CA 1
ATOM 5194 C C . ARG A 1 689 ? 68.165 9.548 10.491 1.00 40.81 689 ARG A C 1
ATOM 5196 O O . ARG A 1 689 ? 66.947 9.388 10.492 1.00 40.81 689 ARG A O 1
ATOM 5203 N N . HIS A 1 690 ? 68.711 10.745 10.703 1.00 36.06 690 HIS A N 1
ATOM 5204 C CA . HIS A 1 690 ? 67.935 11.954 10.987 1.00 36.06 690 HIS A CA 1
ATOM 5205 C C . HIS A 1 690 ? 67.454 12.653 9.703 1.00 36.06 690 HIS A C 1
ATOM 5207 O O . HIS A 1 690 ? 68.094 13.583 9.211 1.00 36.06 690 HIS A O 1
ATOM 5213 N N . TYR A 1 691 ? 66.292 12.256 9.184 1.00 38.47 691 TYR A N 1
ATOM 5214 C CA . TYR A 1 691 ? 65.615 12.993 8.110 1.00 38.47 691 TYR A CA 1
ATOM 5215 C C . TYR A 1 691 ? 64.924 14.255 8.663 1.00 38.47 691 TYR A C 1
ATOM 5217 O O . TYR A 1 691 ? 64.142 14.178 9.613 1.00 38.47 691 TYR A O 1
ATOM 5225 N N . LYS A 1 692 ? 65.182 15.429 8.068 1.00 32.09 692 LYS A N 1
ATOM 5226 C CA . LYS A 1 692 ? 64.467 16.675 8.402 1.00 32.09 692 LYS A CA 1
ATOM 5227 C C . LYS A 1 692 ? 63.143 16.769 7.642 1.00 32.09 692 LYS A C 1
ATOM 5229 O O . LYS A 1 692 ? 63.119 16.630 6.423 1.00 32.09 692 LYS A O 1
ATOM 5234 N N . PHE A 1 693 ? 62.070 17.132 8.344 1.00 33.44 693 PHE A N 1
ATOM 5235 C CA . PHE A 1 693 ? 60.859 17.649 7.704 1.00 33.44 693 PHE A CA 1
ATOM 5236 C C . PHE A 1 693 ? 61.135 19.037 7.104 1.00 33.44 693 PHE A C 1
ATOM 5238 O O . PHE A 1 693 ? 61.756 19.886 7.746 1.00 33.44 693 PHE A O 1
ATOM 5245 N N . ALA A 1 694 ? 60.661 19.280 5.881 1.00 30.02 694 ALA A N 1
ATOM 5246 C CA . ALA A 1 694 ? 60.848 20.548 5.180 1.00 30.02 694 ALA A CA 1
ATOM 5247 C C . ALA A 1 694 ? 59.855 21.620 5.672 1.00 30.02 694 ALA A C 1
ATOM 5249 O O . ALA A 1 694 ? 58.810 21.853 5.068 1.00 30.02 694 ALA A O 1
ATOM 5250 N N . SER A 1 695 ? 60.181 22.289 6.780 1.00 34.66 695 SER A N 1
ATOM 5251 C CA . SER A 1 695 ? 59.437 23.456 7.268 1.00 34.66 695 SER A CA 1
ATOM 5252 C C . SER A 1 695 ? 59.879 24.729 6.533 1.00 34.66 695 SER A C 1
ATOM 5254 O O . SER A 1 695 ? 60.905 25.317 6.880 1.00 34.66 695 SER A O 1
ATOM 5256 N N . GLY A 1 696 ? 59.119 25.176 5.531 1.00 29.31 696 GLY A N 1
ATOM 5257 C CA . GLY A 1 696 ? 59.450 26.407 4.808 1.00 29.31 696 GLY A CA 1
ATOM 5258 C C . GLY A 1 696 ? 58.334 26.930 3.910 1.00 29.31 696 GLY A C 1
ATOM 5259 O O . GLY A 1 696 ? 58.185 26.478 2.780 1.00 29.31 696 GLY A O 1
ATOM 5260 N N . TYR A 1 697 ? 57.605 27.941 4.387 1.00 36.22 697 TYR A N 1
ATOM 5261 C CA . TYR A 1 697 ? 56.816 28.826 3.529 1.00 36.22 697 TYR A CA 1
ATOM 5262 C C . TYR A 1 697 ? 57.702 30.036 3.199 1.00 36.22 697 TYR A C 1
ATOM 5264 O O . TYR A 1 697 ? 57.851 30.943 4.015 1.00 36.22 697 TYR A O 1
ATOM 5272 N N . GLY A 1 698 ? 58.374 30.009 2.047 1.00 27.67 698 GLY A N 1
ATOM 5273 C CA . GLY A 1 698 ? 59.369 31.014 1.667 1.00 27.67 698 GLY A CA 1
ATOM 5274 C C . GLY A 1 698 ? 59.544 31.090 0.154 1.00 27.67 698 GLY A C 1
ATOM 5275 O O . GLY A 1 698 ? 59.501 30.070 -0.530 1.00 27.67 698 GLY A O 1
ATOM 5276 N N . ALA A 1 699 ? 59.699 32.302 -0.379 1.00 37.19 699 ALA A N 1
ATOM 5277 C CA . ALA A 1 699 ? 59.725 32.537 -1.819 1.00 37.19 699 ALA A CA 1
ATOM 5278 C C . ALA A 1 699 ? 61.029 32.024 -2.458 1.00 37.19 699 ALA A C 1
ATOM 5280 O O . ALA A 1 699 ? 62.086 32.638 -2.329 1.00 37.19 699 ALA A O 1
ATOM 5281 N N . GLY A 1 700 ? 60.941 30.907 -3.178 1.00 30.03 700 GLY A N 1
ATOM 5282 C CA . GLY A 1 700 ? 62.051 30.281 -3.893 1.00 30.03 700 GLY A CA 1
ATOM 5283 C C . GLY A 1 700 ? 61.552 29.127 -4.762 1.00 30.03 700 GLY A C 1
ATOM 5284 O O . GLY A 1 700 ? 60.494 28.559 -4.499 1.00 30.03 700 GLY A O 1
ATOM 5285 N N . LYS A 1 701 ? 62.276 28.801 -5.836 1.00 38.41 701 LYS A N 1
ATOM 5286 C CA . LYS A 1 701 ? 61.883 27.720 -6.755 1.00 38.41 701 LYS A CA 1
ATOM 5287 C C . LYS A 1 701 ? 62.261 26.346 -6.180 1.00 38.41 701 LYS A C 1
ATOM 5289 O O . LYS A 1 701 ? 63.328 26.200 -5.598 1.00 38.41 701 LYS A O 1
ATOM 5294 N N . ASN A 1 702 ? 61.430 25.346 -6.478 1.00 35.50 702 ASN A N 1
ATOM 5295 C CA . ASN A 1 702 ? 61.716 23.905 -6.412 1.00 35.50 702 ASN A CA 1
ATOM 5296 C C . ASN A 1 702 ? 61.959 23.279 -5.018 1.00 35.50 702 ASN A C 1
ATOM 5298 O O . ASN A 1 702 ? 63.078 22.898 -4.685 1.00 35.50 702 ASN A O 1
ATOM 5302 N N . THR A 1 703 ? 60.881 22.994 -4.278 1.00 29.44 703 THR A N 1
ATOM 5303 C CA . THR A 1 703 ? 60.831 21.884 -3.300 1.00 29.44 703 THR A CA 1
ATOM 5304 C C . THR A 1 703 ? 59.535 21.075 -3.462 1.00 29.44 703 THR A C 1
ATOM 5306 O O . THR A 1 703 ? 58.479 21.615 -3.790 1.00 29.44 703 THR A O 1
ATOM 5309 N N . PHE A 1 704 ? 59.615 19.750 -3.297 1.00 26.98 704 PHE A N 1
ATOM 5310 C CA . PHE A 1 704 ? 58.585 18.787 -3.730 1.00 26.98 704 PHE A CA 1
ATOM 5311 C C . PHE A 1 704 ? 57.412 18.610 -2.736 1.00 26.98 704 PHE A C 1
ATOM 5313 O O . PHE A 1 704 ? 57.142 17.512 -2.258 1.00 26.98 704 PHE A O 1
ATOM 5320 N N . LEU A 1 705 ? 56.657 19.676 -2.455 1.00 30.36 705 LEU A N 1
ATOM 5321 C CA . LEU A 1 705 ? 55.382 19.597 -1.717 1.00 30.36 705 LEU A CA 1
ATOM 5322 C C . LEU A 1 705 ? 54.181 19.404 -2.662 1.00 30.36 705 LEU A C 1
ATOM 5324 O O . LEU A 1 705 ? 53.276 20.233 -2.745 1.00 30.36 705 LEU A O 1
ATOM 5328 N N . TYR A 1 706 ? 54.164 18.290 -3.399 1.00 22.97 706 TYR A N 1
ATOM 5329 C CA . TYR A 1 706 ? 53.050 17.970 -4.297 1.00 22.97 706 TYR A CA 1
ATOM 5330 C C . TYR A 1 706 ? 51.878 17.328 -3.525 1.00 22.97 706 TYR A C 1
ATOM 5332 O O . TYR A 1 706 ? 51.892 16.136 -3.228 1.00 22.97 706 TYR A O 1
ATOM 5340 N N . ARG A 1 707 ? 50.834 18.128 -3.253 1.00 33.69 707 ARG A N 1
ATOM 5341 C CA . ARG A 1 707 ? 49.475 17.693 -2.848 1.00 33.69 707 ARG A CA 1
ATOM 5342 C C . ARG A 1 707 ? 49.326 16.935 -1.509 1.00 33.69 707 ARG A C 1
ATOM 5344 O O . ARG A 1 707 ? 48.726 15.872 -1.488 1.00 33.69 707 ARG A O 1
ATOM 5351 N N . GLY A 1 708 ? 49.795 17.460 -0.375 1.00 35.97 708 GLY A N 1
ATOM 5352 C CA . GLY A 1 708 ? 49.275 17.059 0.958 1.00 35.97 708 GLY A CA 1
ATOM 5353 C C . GLY A 1 708 ? 49.468 15.597 1.431 1.00 35.97 708 GLY A C 1
ATOM 5354 O O . GLY A 1 708 ? 49.022 15.253 2.533 1.00 35.97 708 GLY A O 1
ATOM 5355 N N . HIS A 1 709 ? 50.140 14.751 0.643 1.00 32.12 709 HIS A N 1
ATOM 5356 C CA . HIS A 1 709 ? 50.563 13.390 0.981 1.00 32.12 709 HIS A CA 1
ATOM 5357 C C . HIS A 1 709 ? 52.061 13.385 1.326 1.00 32.12 709 HIS A C 1
ATOM 5359 O O . HIS A 1 709 ? 52.873 13.968 0.608 1.00 32.12 709 HIS A O 1
ATOM 5365 N N . VAL A 1 710 ? 52.447 12.697 2.405 1.00 31.45 710 VAL A N 1
ATOM 5366 C CA . VAL A 1 710 ? 53.864 12.485 2.746 1.00 31.45 710 VAL A CA 1
ATOM 5367 C C . VAL A 1 710 ? 54.374 11.273 1.968 1.00 31.45 710 VAL A C 1
ATOM 5369 O O . VAL A 1 710 ? 54.210 10.134 2.401 1.00 31.45 710 VAL A O 1
ATOM 5372 N N . PHE A 1 711 ? 54.981 11.519 0.808 1.00 28.23 711 PHE A N 1
ATOM 5373 C CA . PHE A 1 711 ? 55.757 10.506 0.094 1.00 28.23 711 PHE A CA 1
ATOM 5374 C C . PHE A 1 711 ? 57.198 10.488 0.613 1.00 28.23 711 PHE A C 1
ATOM 5376 O O . PHE A 1 711 ? 57.842 11.532 0.707 1.00 28.23 711 PHE A O 1
ATOM 5383 N N . PHE A 1 712 ? 57.718 9.295 0.895 1.00 31.33 712 PHE A N 1
ATOM 5384 C CA . PHE A 1 712 ? 59.156 9.067 1.022 1.00 31.33 712 PHE A CA 1
ATOM 5385 C C . PHE A 1 712 ? 59.697 8.653 -0.352 1.00 31.33 712 PHE A C 1
ATOM 5387 O O . PHE A 1 712 ? 59.104 7.796 -1.009 1.00 31.33 712 PHE A O 1
ATOM 5394 N N . LEU A 1 713 ? 60.801 9.262 -0.788 1.00 26.44 713 LEU A N 1
ATOM 5395 C CA . LEU A 1 713 ? 61.555 8.804 -1.956 1.00 26.44 713 LEU A CA 1
ATOM 5396 C C . LEU A 1 713 ? 62.413 7.605 -1.542 1.00 26.44 713 LEU A C 1
ATOM 5398 O O . LEU A 1 713 ? 63.152 7.697 -0.562 1.00 26.44 713 LEU A O 1
ATOM 5402 N N . ASP A 1 714 ? 62.320 6.503 -2.283 1.00 25.30 714 ASP A N 1
ATOM 5403 C CA . ASP A 1 714 ? 63.186 5.340 -2.088 1.00 25.30 714 ASP A CA 1
ATOM 5404 C C . ASP A 1 714 ? 64.310 5.371 -3.136 1.00 25.30 714 ASP A C 1
ATOM 5406 O O . ASP A 1 714 ? 64.053 5.254 -4.335 1.00 25.30 714 ASP A O 1
ATOM 5410 N N . LYS A 1 715 ? 65.540 5.570 -2.644 1.00 27.89 715 LYS A N 1
ATOM 5411 C CA . LYS A 1 715 ? 66.790 5.900 -3.359 1.00 27.89 715 LYS A CA 1
ATOM 5412 C C . LYS A 1 715 ? 66.835 7.197 -4.179 1.00 27.89 715 LYS A C 1
ATOM 5414 O O . LYS A 1 715 ? 65.938 7.555 -4.933 1.00 27.89 715 LYS A O 1
ATOM 5419 N N . GLU A 1 716 ? 68.003 7.831 -4.101 1.00 31.47 716 GLU A N 1
ATOM 5420 C CA . GLU A 1 716 ? 68.506 8.724 -5.141 1.00 31.47 716 GLU A CA 1
ATOM 5421 C C . GLU A 1 716 ? 68.861 7.911 -6.396 1.00 31.47 716 GLU A C 1
ATOM 5423 O O . GLU A 1 716 ? 69.617 6.937 -6.325 1.00 31.47 716 GLU A O 1
ATOM 5428 N N . VAL A 1 717 ? 68.370 8.361 -7.547 1.00 29.28 717 VAL A N 1
ATOM 5429 C CA . VAL A 1 717 ? 69.034 8.221 -8.848 1.00 29.28 717 VAL A CA 1
ATOM 5430 C C . VAL A 1 717 ? 68.933 9.601 -9.501 1.00 29.28 717 VAL A C 1
ATOM 5432 O O . VAL A 1 717 ? 67.880 10.234 -9.404 1.00 29.28 717 VAL A O 1
ATOM 5435 N N . TRP A 1 718 ? 70.042 10.079 -10.067 1.00 32.59 718 TRP A N 1
ATOM 5436 C CA . TRP A 1 718 ? 70.155 11.390 -10.719 1.00 32.59 718 TRP A CA 1
ATOM 5437 C C . TRP A 1 718 ? 69.549 11.384 -12.129 1.00 32.59 718 TRP A C 1
ATOM 5439 O O . TRP A 1 718 ? 69.668 10.333 -12.801 1.00 32.59 718 TRP A O 1
#